Protein AF-0000000080195520 (afdb_homodimer)

Radius of gyration: 30.23 Å; Cα contacts (8 Å, |Δi|>4): 303; chains: 2; bounding box: 102×66×70 Å

InterPro domains:
  IPR007277 Svp26/Tex261 [PF04148] (34-205)
  IPR007277 Svp26/Tex261 [PTHR13144] (27-204)

Sequence (428 aa):
MGYNYDYYSERSYSVPYMRYGPFEITTFLMGCFICVAIMFSFACTIGYLADLAEEFPTRTKKILHTVTLLVLIIHTFILLLDRLSWWRSLVSIITNVLYLRILANYPRFAFTQPLSIAAIVGLFLEMISWYTFFLFSSSGNMSMGVTRLISFVVFILLVPIGLLVSLEVEPVTLPGSSISNRASSSSYHADISSSERKMTVLKAIKSWFTVSTDMGYNYDYYSERSYSVPYMRYGPFEITTFLMGCFICVAIMFSFACTIGYLADLAEEFPTRTKKILHTVTLLVLIIHTFILLLDRLSWWRSLVSIITNVLYLRILANYPRFAFTQPLSIAAIVGLFLEMISWYTFFLFSSSGNMSMGVTRLISFVVFILLVPIGLLVSLEVEPVTLPGSSISNRASSSSYHADISSSERKMTVLKAIKSWFTVSTD

Secondary structure (DSSP, 8-state):
------------------TT-HHHHHHHHHHHHHHHHHHHHHHHHHHHHHHHHHH-HHHHHHHHHHHHHHHHHHHHHIIIII-S-HHHHHHHHHHHHHHHHHHHTTTEE-TTSHHHHHHHHHHHHHHHHHHHHHHH---SS----HHHHHHHHHHHHHHHHHHHHHPEEPP---GGGGSSTTS---S-------------HHHHHHHHHHHTT-/------------------TT-HHHHHHHHHHHHHHHHHHHHHHHHHHHHHHHHHH-HHHHHHHHHHHHHHHHHHHHHIIIII-S-HHHHHHHHHHHHHHHHHHHTTTEE-TTSHHHHHHHHHHHHHHHHHHHHHHH---SS----HHHHHHHHHHHHHHHHHHHHHPEEPP---GGGGSSTTS---S-------------HHHHHHHHHHHTT-

Organism: NCBI:txid67003

Solvent-accessible surface area (backbone atoms only — not comparable to full-atom values): 24474 Å² total; per-residue (Å²): 136,80,80,73,72,73,73,73,68,74,69,71,78,64,68,77,68,57,92,77,31,58,58,51,51,47,23,53,51,31,46,53,46,49,55,51,51,51,54,49,22,51,49,37,35,50,46,50,51,27,53,48,24,68,76,36,48,72,60,42,50,52,51,51,51,50,51,38,50,50,53,37,51,49,38,50,42,25,40,73,70,54,53,80,46,65,64,60,31,48,44,45,38,54,29,39,51,43,50,53,57,49,55,72,47,58,49,58,39,50,76,80,41,66,66,44,44,51,34,53,52,31,49,51,50,38,52,52,50,53,49,50,47,61,70,61,51,63,61,79,83,65,64,71,47,71,63,46,55,53,14,43,50,51,57,68,42,52,52,61,50,52,48,65,49,49,45,42,74,57,75,78,76,65,80,74,75,72,62,74,85,65,67,87,74,76,79,79,71,67,77,72,72,70,68,78,65,74,75,39,69,68,53,50,56,51,47,54,62,54,56,68,71,106,135,79,80,72,74,74,72,74,68,74,72,69,77,62,67,76,67,58,92,75,30,59,59,52,49,48,25,54,52,32,46,54,46,50,53,52,51,50,52,49,21,50,50,38,33,50,50,50,51,28,52,50,25,68,76,36,47,70,59,41,49,51,51,51,51,51,50,38,50,49,51,36,50,48,40,50,42,25,40,73,71,54,53,79,45,65,66,60,29,48,44,45,40,54,28,39,50,42,50,53,56,51,56,72,46,59,50,58,39,51,77,80,40,66,67,42,44,50,35,54,51,30,50,52,50,38,52,52,49,54,51,50,45,63,69,62,52,64,62,80,82,66,64,69,46,72,62,46,54,52,14,43,50,50,59,68,42,51,52,60,51,53,47,64,49,47,46,41,74,58,76,79,75,65,81,74,76,71,61,74,85,64,66,88,72,74,79,80,73,67,78,73,73,69,68,78,66,75,78,41,71,65,55,51,59,51,48,56,64,54,58,70,70,106

Foldseek 3Di:
DPPPPPPPPPPPVPVVPPPCDPVNVVVVVVVVVVVVVVVVVVLVVLLVLQVVCVVPVVVLLVVLLVLLVVLLVVLVCCCVPVVLDNVLSVLLNVLSVLLNVQSVPPQEDECPDPSNVSNVVSLVSSLVVVLCSLVPVVPDPPVVDPVNNVVVSCSSCVNVSSSVSNHDYDPPPDPPPPPDPPPDDDDPVVVCCVVVPPCRPVVVVVVVVVVVVD/DPPPPPPPPPPPPPVPPPPCDPVNVVVVVVVVVVVVVVVVVVLVVLVVLQVVCVVPVPVLLVVLLVLLVVLLVVLVCCCVPVVLDNVLSVLLNVLSVLLNVQSVPPQEDECPDPSNVSNVVSLVSSLVVVLCSLVPVVPPPCVVDPVNNVVVSCSSCVNVSSNVSNHDYDPPPDVPPPPDPPPDPDDDPVVCVVPPPPCRPVVVVVVVVVVVVD

Structure (mmCIF, N/CA/C/O backbone):
data_AF-0000000080195520-model_v1
#
loop_
_entity.id
_entity.type
_entity.pdbx_description
1 polymer 'Uncharacterized protein'
#
loop_
_atom_site.group_PDB
_atom_site.id
_atom_site.type_symbol
_atom_site.label_atom_id
_atom_site.label_alt_id
_atom_site.label_comp_id
_atom_site.label_asym_id
_atom_site.label_entity_id
_atom_site.label_seq_id
_atom_site.pdbx_PDB_ins_code
_atom_site.Cartn_x
_atom_site.Cartn_y
_atom_site.Cartn_z
_atom_site.occupancy
_atom_site.B_iso_or_equiv
_atom_site.auth_seq_id
_atom_site.auth_comp_id
_atom_site.auth_asym_id
_atom_site.auth_atom_id
_atom_site.pdbx_PDB_model_num
ATOM 1 N N . MET A 1 1 ? -59.906 -33.562 -16.453 1 31.56 1 MET A N 1
ATOM 2 C CA . MET A 1 1 ? -58.625 -34.25 -16.625 1 31.56 1 MET A CA 1
ATOM 3 C C . MET A 1 1 ? -57.469 -33.281 -16.359 1 31.56 1 MET A C 1
ATOM 5 O O . MET A 1 1 ? -57.219 -32.375 -17.141 1 31.56 1 MET A O 1
ATOM 9 N N . GLY A 1 2 ? -57.312 -32.844 -15.102 1 34.38 2 GLY A N 1
ATOM 10 C CA . GLY A 1 2 ? -56.438 -31.859 -14.461 1 34.38 2 GLY A CA 1
ATOM 11 C C . GLY A 1 2 ? -54.969 -32.188 -14.617 1 34.38 2 GLY A C 1
ATOM 12 O O . GLY A 1 2 ? -54.5 -33.25 -14.211 1 34.38 2 GLY A O 1
ATOM 13 N N . TYR A 1 3 ? -54.375 -31.734 -15.805 1 36.62 3 TYR A N 1
ATOM 14 C CA . TYR A 1 3 ? -52.938 -31.875 -16.078 1 36.62 3 TYR A CA 1
ATOM 15 C C . TYR A 1 3 ? -52.125 -31.484 -14.859 1 36.62 3 TYR A C 1
ATOM 17 O O . TYR A 1 3 ? -52.25 -30.359 -14.352 1 36.62 3 TYR A O 1
ATOM 25 N N . ASN A 1 4 ? -51.875 -32.438 -13.906 1 34 4 ASN A N 1
ATOM 26 C CA . ASN A 1 4 ? -50.844 -32.375 -12.852 1 34 4 ASN A CA 1
ATOM 27 C C . ASN A 1 4 ? -49.5 -31.922 -13.398 1 34 4 ASN A C 1
ATOM 29 O O . ASN A 1 4 ? -48.844 -32.656 -14.125 1 34 4 ASN A O 1
ATOM 33 N N . TYR A 1 5 ? -49.438 -30.672 -13.891 1 34.19 5 TYR A N 1
ATOM 34 C CA . TYR A 1 5 ? -48.094 -30.125 -14.133 1 34.19 5 TYR A CA 1
ATOM 35 C C . TYR A 1 5 ? -47.156 -30.484 -12.992 1 34.19 5 TYR A C 1
ATOM 37 O O . TYR A 1 5 ? -47.375 -30.094 -11.844 1 34.19 5 TYR A O 1
ATOM 45 N N . ASP A 1 6 ? -46.656 -31.766 -12.945 1 34.06 6 ASP A N 1
ATOM 46 C CA . ASP A 1 6 ? -45.5 -32.125 -12.141 1 34.06 6 ASP A CA 1
ATOM 47 C C . ASP A 1 6 ? -44.438 -31.016 -12.148 1 34.06 6 ASP A C 1
ATOM 49 O O . ASP A 1 6 ? -43.938 -30.641 -13.211 1 34.06 6 ASP A O 1
ATOM 53 N N . TYR A 1 7 ? -44.719 -29.953 -11.344 1 32.81 7 TYR A N 1
ATOM 54 C CA . TYR A 1 7 ? -43.688 -29 -10.953 1 32.81 7 TYR A CA 1
ATOM 55 C C . TYR A 1 7 ? -42.312 -29.688 -10.797 1 32.81 7 TYR A C 1
ATOM 57 O O . TYR A 1 7 ? -42.125 -30.484 -9.883 1 32.81 7 TYR A O 1
ATOM 65 N N . TYR A 1 8 ? -41.75 -30.266 -11.914 1 33.56 8 TYR A N 1
ATOM 66 C CA . TYR A 1 8 ? -40.312 -30.531 -11.875 1 33.56 8 TYR A CA 1
ATOM 67 C C . TYR A 1 8 ? -39.594 -29.562 -10.945 1 33.56 8 TYR A C 1
ATOM 69 O O . TYR A 1 8 ? -39.625 -28.344 -11.18 1 33.56 8 TYR A O 1
ATOM 77 N N . SER A 1 9 ? -39.812 -29.766 -9.602 1 31.86 9 SER A N 1
ATOM 78 C CA . SER A 1 9 ? -38.938 -29.188 -8.609 1 31.86 9 SER A CA 1
ATOM 79 C C . SER A 1 9 ? -37.5 -29.141 -9.117 1 31.86 9 SER A C 1
ATOM 81 O O . SER A 1 9 ? -36.906 -30.188 -9.438 1 31.86 9 SER A O 1
ATOM 83 N N . GLU A 1 10 ? -37.188 -28.359 -10.125 1 30.66 10 GLU A N 1
ATOM 84 C CA . GLU A 1 10 ? -35.781 -27.984 -10.297 1 30.66 10 GLU A CA 1
ATOM 85 C C . GLU A 1 10 ? -35 -28.125 -8.977 1 30.66 10 GLU A C 1
ATOM 87 O O . GLU A 1 10 ? -35.219 -27.344 -8.055 1 30.66 10 GLU A O 1
ATOM 92 N N . ARG A 1 11 ? -34.938 -29.328 -8.367 1 32 11 ARG A N 1
ATOM 93 C CA . ARG A 1 11 ? -33.938 -29.625 -7.363 1 32 11 ARG A CA 1
ATOM 94 C C . ARG A 1 11 ? -32.688 -28.781 -7.59 1 32 11 ARG A C 1
ATOM 96 O O . ARG A 1 11 ? -32 -28.922 -8.609 1 32 11 ARG A O 1
ATOM 103 N N . SER A 1 12 ? -32.781 -27.578 -7.223 1 34.5 12 SER A N 1
ATOM 104 C CA . SER A 1 12 ? -31.594 -26.734 -6.98 1 34.5 12 SER A CA 1
ATOM 105 C C . SER A 1 12 ? -30.375 -27.578 -6.66 1 34.5 12 SER A C 1
ATOM 107 O O . SER A 1 12 ? -30.359 -28.344 -5.684 1 34.5 12 SER A O 1
ATOM 109 N N . TYR A 1 13 ? -29.891 -28.516 -7.465 1 33 13 TYR A N 1
ATOM 110 C CA . TYR A 1 13 ? -28.578 -29.109 -7.285 1 33 13 TYR A CA 1
ATOM 111 C C . TYR A 1 13 ? -27.703 -28.234 -6.402 1 33 13 TYR A C 1
ATOM 113 O O . TYR A 1 13 ? -27.125 -27.25 -6.875 1 33 13 TYR A O 1
ATOM 121 N N . SER A 1 14 ? -28.203 -27.781 -5.25 1 37.09 14 SER A N 1
ATOM 122 C CA . SER A 1 14 ? -27.359 -27.219 -4.199 1 37.09 14 SER A CA 1
ATOM 123 C C . SER A 1 14 ? -26.078 -28.047 -4.012 1 37.09 14 SER A C 1
ATOM 125 O O . SER A 1 14 ? -26.141 -29.219 -3.654 1 37.09 14 SER A O 1
ATOM 127 N N . VAL A 1 15 ? -25.172 -28.156 -4.926 1 38.91 15 VAL A N 1
ATOM 128 C CA . VAL A 1 15 ? -23.906 -28.766 -4.543 1 38.91 15 VAL A CA 1
ATOM 129 C C . VAL A 1 15 ? -23.719 -28.672 -3.029 1 38.91 15 VAL A C 1
ATOM 131 O O . VAL A 1 15 ? -23.938 -27.609 -2.434 1 38.91 15 VAL A O 1
ATOM 134 N N . PRO A 1 16 ? -24.047 -29.688 -2.336 1 41.28 16 PRO A N 1
ATOM 135 C CA . PRO A 1 16 ? -23.781 -29.641 -0.898 1 41.28 16 PRO A CA 1
ATOM 136 C C . PRO A 1 16 ? -22.5 -28.859 -0.569 1 41.28 16 PRO A C 1
ATOM 138 O O . PRO A 1 16 ? -21.406 -29.266 -0.994 1 41.28 16 PRO A O 1
ATOM 141 N N . TYR A 1 17 ? -22.391 -27.578 -0.832 1 43.25 17 TYR A N 1
ATOM 142 C CA . TYR A 1 17 ? -21.25 -26.812 -0.345 1 43.25 17 TYR A CA 1
ATOM 143 C C . TYR A 1 17 ? -20.797 -27.312 1.021 1 43.25 17 TYR A C 1
ATOM 145 O O . TYR A 1 17 ? -21.594 -27.391 1.957 1 43.25 17 TYR A O 1
ATOM 153 N N . MET A 1 18 ? -20.109 -28.359 1.144 1 48.16 18 MET A N 1
ATOM 154 C CA . MET A 1 18 ? -19.484 -28.641 2.434 1 48.16 18 MET A CA 1
ATOM 155 C C . MET A 1 18 ? -19.188 -27.344 3.191 1 48.16 18 MET A C 1
ATOM 157 O O . MET A 1 18 ? -18.75 -26.359 2.602 1 48.16 18 MET A O 1
ATOM 161 N N . ARG A 1 19 ? -19.891 -26.984 4.309 1 56.31 19 ARG A N 1
ATOM 162 C CA . ARG A 1 19 ? -19.812 -25.797 5.145 1 56.31 19 ARG A CA 1
ATOM 163 C C . ARG A 1 19 ? -18.406 -25.234 5.176 1 56.31 19 ARG A C 1
ATOM 165 O O . ARG A 1 19 ? -18.203 -24.016 5.102 1 56.31 19 ARG A O 1
ATOM 172 N N . TYR A 1 20 ? -17.359 -26.188 5.281 1 67.56 20 TYR A N 1
ATOM 173 C CA . TYR A 1 20 ? -15.977 -25.734 5.391 1 67.56 20 TYR A CA 1
ATOM 174 C C . TYR A 1 20 ? -15.086 -26.438 4.371 1 67.56 20 TYR A C 1
ATOM 176 O O . TYR A 1 20 ? -14.188 -27.203 4.742 1 67.56 20 TYR A O 1
ATOM 184 N N . GLY A 1 21 ? -15.406 -26.484 3.115 1 85.19 21 GLY A N 1
ATOM 185 C CA . GLY A 1 21 ? -14.602 -27.094 2.074 1 85.19 21 GLY A CA 1
ATOM 186 C C . GLY A 1 21 ? -13.312 -26.344 1.797 1 85.19 21 GLY A C 1
ATOM 187 O O . GLY A 1 21 ? -13.039 -25.312 2.43 1 85.19 21 GLY A O 1
ATOM 188 N N . PRO A 1 22 ? -12.438 -26.984 0.936 1 89.88 22 PRO A N 1
ATOM 189 C CA . PRO A 1 22 ? -11.164 -26.344 0.584 1 89.88 22 PRO A CA 1
ATOM 190 C C . PRO A 1 22 ? -11.352 -24.922 0.051 1 89.88 22 PRO A C 1
ATOM 192 O O . PRO A 1 22 ? -10.539 -24.047 0.337 1 89.88 22 PRO A O 1
ATOM 195 N N . PHE A 1 23 ? -12.383 -24.719 -0.65 1 89.56 23 PHE A N 1
ATOM 196 C CA . PHE A 1 23 ? -12.641 -23.391 -1.211 1 89.56 23 PHE A CA 1
ATOM 197 C C . PHE A 1 23 ? -12.891 -22.375 -0.106 1 89.56 23 PHE A C 1
ATOM 199 O O . PHE A 1 23 ? -12.328 -21.281 -0.123 1 89.56 23 PHE A O 1
ATOM 206 N N . GLU A 1 24 ? -13.672 -22.734 0.817 1 88.5 24 GLU A N 1
ATOM 207 C CA . GLU A 1 24 ? -14 -21.844 1.921 1 88.5 24 GLU A CA 1
ATOM 208 C C . GLU A 1 24 ? -12.766 -21.562 2.785 1 88.5 24 GLU A C 1
ATOM 210 O O . GLU A 1 24 ? -12.531 -20.422 3.195 1 88.5 24 GLU A O 1
ATOM 215 N N . ILE A 1 25 ? -12.031 -22.594 3.025 1 92.31 25 ILE A N 1
ATOM 216 C CA . ILE A 1 25 ? -10.812 -22.438 3.82 1 92.31 25 ILE A CA 1
ATOM 217 C C . ILE A 1 25 ? -9.828 -21.531 3.086 1 92.31 25 ILE A C 1
ATOM 219 O O . ILE A 1 25 ? -9.234 -20.641 3.689 1 92.31 25 ILE A O 1
ATOM 223 N N . THR A 1 26 ? -9.734 -21.781 1.826 1 94 26 THR A N 1
ATOM 224 C CA . THR A 1 26 ? -8.797 -21.016 1.022 1 94 26 THR A CA 1
ATOM 225 C C . THR A 1 26 ? -9.203 -19.547 0.973 1 94 26 THR A C 1
ATOM 227 O O . THR A 1 26 ? -8.359 -18.656 1.15 1 94 26 THR A O 1
ATOM 230 N N . THR A 1 27 ? -10.469 -19.25 0.783 1 92.12 27 THR A N 1
ATOM 231 C CA . THR A 1 27 ? -10.914 -17.859 0.674 1 92.12 27 THR A CA 1
ATOM 232 C C . THR A 1 27 ? -10.789 -17.141 2.018 1 92.12 27 THR A C 1
ATOM 234 O O . THR A 1 27 ? -10.477 -15.953 2.068 1 92.12 27 THR A O 1
ATOM 237 N N . PHE A 1 28 ? -11.039 -17.906 3.078 1 91.81 28 PHE A N 1
ATOM 238 C CA . PHE A 1 28 ? -10.836 -17.328 4.402 1 91.81 28 PHE A CA 1
ATOM 239 C C . PHE A 1 28 ? -9.367 -16.984 4.625 1 91.81 28 PHE A C 1
ATOM 241 O O . PHE A 1 28 ? -9.039 -15.875 5.043 1 91.81 28 PHE A O 1
ATOM 248 N N . LEU A 1 29 ? -8.469 -17.906 4.293 1 95.06 29 LEU A N 1
ATOM 249 C CA . LEU A 1 29 ? -7.039 -17.703 4.469 1 95.06 29 LEU A CA 1
ATOM 250 C C . LEU A 1 29 ? -6.531 -16.562 3.592 1 95.06 29 LEU A C 1
ATOM 252 O O . LEU A 1 29 ? -5.68 -15.781 4.012 1 95.06 29 LEU A O 1
ATOM 256 N N . MET A 1 30 ? -7.066 -16.469 2.441 1 95.88 30 MET A N 1
ATOM 257 C CA . MET A 1 30 ? -6.625 -15.422 1.533 1 95.88 30 MET A CA 1
ATOM 258 C C . MET A 1 30 ? -7.145 -14.055 1.98 1 95.88 30 MET A C 1
ATOM 260 O O . MET A 1 30 ? -6.504 -13.031 1.738 1 95.88 30 MET A O 1
ATOM 264 N N . GLY A 1 31 ? -8.32 -14.078 2.613 1 93.19 31 GLY A N 1
ATOM 265 C CA . GLY A 1 31 ? -8.773 -12.852 3.244 1 93.19 31 GLY A CA 1
ATOM 266 C C . GLY A 1 31 ? -7.801 -12.328 4.285 1 93.19 31 GLY A C 1
ATOM 267 O O . GLY A 1 31 ? -7.496 -11.133 4.316 1 93.19 31 GLY A O 1
ATOM 268 N N . CYS A 1 32 ? -7.297 -13.188 5.07 1 94.81 32 CYS A N 1
ATOM 269 C CA . CYS A 1 32 ? -6.297 -12.836 6.07 1 94.81 32 CYS A CA 1
ATOM 270 C C . CYS A 1 32 ? -5.004 -12.367 5.41 1 94.81 32 CYS A C 1
ATOM 272 O O . CYS A 1 32 ? -4.395 -11.391 5.852 1 94.81 32 CYS A O 1
ATOM 274 N N . PHE A 1 33 ? -4.656 -13.07 4.426 1 95.88 33 PHE A N 1
ATOM 275 C CA . PHE A 1 33 ? -3.451 -12.719 3.689 1 95.88 33 PHE A CA 1
ATOM 276 C C . PHE A 1 33 ? -3.562 -11.305 3.117 1 95.88 33 PHE A C 1
ATOM 278 O O . PHE A 1 33 ? -2.596 -10.547 3.143 1 95.88 33 PHE A O 1
ATOM 285 N N . ILE A 1 34 ? -4.703 -10.992 2.609 1 95.25 34 ILE A N 1
ATOM 286 C CA . ILE A 1 34 ? -4.922 -9.672 2.033 1 95.25 34 ILE A CA 1
ATOM 287 C C . ILE A 1 34 ? -4.699 -8.602 3.1 1 95.25 34 ILE A C 1
ATOM 289 O O . ILE A 1 34 ? -4.055 -7.586 2.842 1 95.25 34 ILE A O 1
ATOM 293 N N . CYS A 1 35 ? -5.152 -8.836 4.258 1 94.62 35 CYS A N 1
ATOM 294 C CA . CYS A 1 35 ? -4.977 -7.887 5.352 1 94.62 35 CYS A CA 1
ATOM 295 C C . CYS A 1 35 ? -3.502 -7.695 5.676 1 94.62 35 CYS A C 1
ATOM 297 O O . CYS A 1 35 ? -3.037 -6.562 5.82 1 94.62 35 CYS A O 1
ATOM 299 N N . VAL A 1 36 ? -2.824 -8.742 5.688 1 94.88 36 VAL A N 1
ATOM 300 C CA . VAL A 1 36 ? -1.397 -8.688 5.984 1 94.88 36 VAL A CA 1
ATOM 301 C C . VAL A 1 36 ? -0.659 -7.984 4.848 1 94.88 36 VAL A C 1
ATOM 303 O O . VAL A 1 36 ? 0.245 -7.184 5.086 1 94.88 36 VAL A O 1
ATOM 306 N N . ALA A 1 37 ? -0.995 -8.281 3.65 1 94.62 37 ALA A N 1
ATOM 307 C CA . ALA A 1 37 ? -0.35 -7.688 2.482 1 94.62 37 ALA A CA 1
ATOM 308 C C . ALA A 1 37 ? -0.583 -6.18 2.439 1 94.62 37 ALA A C 1
ATOM 310 O O . ALA A 1 37 ? 0.311 -5.418 2.061 1 94.62 37 ALA A O 1
ATOM 311 N N . ILE A 1 38 ? -1.724 -5.801 2.822 1 93.81 38 ILE A N 1
ATOM 312 C CA . ILE A 1 38 ? -2.031 -4.375 2.865 1 93.81 38 ILE A CA 1
ATOM 313 C C . ILE A 1 38 ? -1.162 -3.693 3.92 1 93.81 38 ILE A C 1
ATOM 315 O O . ILE A 1 38 ? -0.559 -2.65 3.654 1 93.81 38 ILE A O 1
ATOM 319 N N . MET A 1 39 ? -1.106 -4.266 5.086 1 94.12 39 MET A N 1
ATOM 320 C CA . MET A 1 39 ? -0.267 -3.723 6.152 1 94.12 39 MET A CA 1
ATOM 32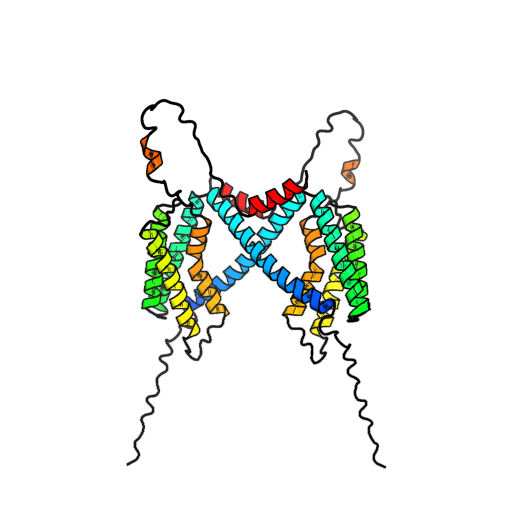1 C C . MET A 1 39 ? 1.193 -3.66 5.715 1 94.12 39 MET A C 1
ATOM 323 O O . MET A 1 39 ? 1.886 -2.678 5.988 1 94.12 39 MET A O 1
ATOM 327 N N . PHE A 1 40 ? 1.607 -4.719 5.07 1 93.75 40 PHE A N 1
ATOM 328 C CA . PHE A 1 40 ? 2.973 -4.77 4.559 1 93.75 40 PHE A CA 1
ATOM 329 C C . PHE A 1 40 ? 3.203 -3.67 3.527 1 93.75 40 PHE A C 1
ATOM 331 O O . PHE A 1 40 ? 4.266 -3.043 3.508 1 93.75 40 PHE A O 1
ATOM 338 N N . SER A 1 41 ? 2.268 -3.484 2.688 1 94.12 41 SER A N 1
ATOM 339 C CA . SER A 1 41 ? 2.373 -2.449 1.664 1 94.12 41 SER A CA 1
ATOM 340 C C . SER A 1 41 ? 2.521 -1.067 2.289 1 94.12 41 SER A C 1
ATOM 342 O O . SER A 1 41 ? 3.346 -0.265 1.846 1 94.12 41 SER A O 1
ATOM 344 N N . PHE A 1 42 ? 1.774 -0.852 3.275 1 92.12 42 PHE A N 1
ATOM 345 C CA . PHE A 1 42 ? 1.893 0.419 3.98 1 92.12 42 PHE A CA 1
ATOM 346 C C . PHE A 1 42 ? 3.262 0.549 4.637 1 92.12 42 PHE A C 1
ATOM 348 O O . PHE A 1 42 ? 3.871 1.621 4.605 1 92.12 42 PHE A O 1
ATOM 355 N N . ALA A 1 43 ? 3.715 -0.505 5.23 1 91.75 43 ALA A N 1
ATOM 356 C CA . ALA A 1 43 ? 5.031 -0.506 5.863 1 91.75 43 ALA A CA 1
ATOM 357 C C . ALA A 1 43 ? 6.129 -0.195 4.852 1 91.75 43 ALA A C 1
ATOM 359 O O . ALA A 1 43 ? 7.039 0.587 5.133 1 91.75 43 ALA A O 1
ATOM 360 N N . CYS A 1 44 ? 6.039 -0.758 3.664 1 91 44 CYS A N 1
ATOM 361 C CA . CYS A 1 44 ? 7.02 -0.509 2.613 1 91 44 CYS A CA 1
ATOM 362 C C . CYS A 1 44 ? 7.004 0.953 2.186 1 91 44 CYS A C 1
ATOM 364 O O . CYS A 1 44 ? 8.055 1.549 1.95 1 91 44 CYS A O 1
ATOM 366 N N . THR A 1 45 ? 5.859 1.458 2.131 1 93.88 45 THR A N 1
ATOM 367 C CA . THR A 1 45 ? 5.719 2.852 1.725 1 93.88 45 THR A CA 1
ATOM 368 C C . THR A 1 45 ? 6.293 3.785 2.785 1 93.88 45 THR A C 1
ATOM 370 O O . THR A 1 45 ? 7.035 4.715 2.463 1 93.88 45 THR A O 1
ATOM 373 N N . ILE A 1 46 ? 5.957 3.525 4.02 1 91.44 46 ILE A N 1
ATOM 374 C CA . ILE A 1 46 ? 6.457 4.34 5.121 1 91.44 46 ILE A CA 1
ATOM 375 C C . ILE A 1 46 ? 7.98 4.246 5.18 1 91.44 46 ILE A C 1
ATOM 377 O O . ILE A 1 46 ? 8.664 5.258 5.367 1 91.44 46 ILE A O 1
ATOM 381 N N . GLY A 1 47 ? 8.477 3.072 5.047 1 89.69 47 GLY A N 1
ATOM 382 C CA . GLY A 1 47 ? 9.922 2.893 5.035 1 89.69 47 GLY A CA 1
ATOM 383 C C . GLY A 1 47 ? 10.609 3.635 3.906 1 89.69 47 GLY A C 1
ATOM 384 O O . GLY A 1 47 ? 11.656 4.25 4.109 1 89.69 47 GLY A O 1
ATOM 385 N N . TYR A 1 48 ? 10.031 3.574 2.842 1 90.31 48 TYR A N 1
ATOM 386 C CA . TYR A 1 48 ? 10.586 4.266 1.68 1 90.31 48 TYR A CA 1
ATOM 387 C C . TYR A 1 48 ? 10.594 5.773 1.896 1 90.31 48 TYR A C 1
ATOM 389 O O . TYR A 1 48 ? 11.594 6.438 1.623 1 90.31 48 TYR A O 1
ATOM 397 N N . LEU A 1 49 ? 9.586 6.258 2.334 1 92.06 49 LEU A N 1
ATOM 398 C CA . LEU A 1 49 ? 9.477 7.691 2.576 1 92.06 49 LEU A CA 1
ATOM 399 C C . LEU A 1 49 ? 10.445 8.133 3.67 1 92.06 49 LEU A C 1
ATOM 401 O O . LEU A 1 49 ? 11.016 9.227 3.598 1 92.06 49 LEU A O 1
ATOM 405 N N . ALA A 1 50 ? 10.602 7.34 4.668 1 90.06 50 ALA A N 1
ATOM 406 C CA . ALA A 1 50 ? 11.547 7.637 5.738 1 90.06 50 ALA A CA 1
ATOM 407 C C . ALA A 1 50 ? 12.977 7.707 5.203 1 90.06 50 ALA A C 1
ATOM 409 O O . ALA A 1 50 ? 13.734 8.609 5.566 1 90.06 50 ALA A O 1
ATOM 410 N N . ASP A 1 51 ? 13.266 6.82 4.379 1 88.19 51 ASP A N 1
ATOM 411 C CA . ASP A 1 51 ? 14.586 6.816 3.75 1 88.19 51 ASP A CA 1
ATOM 412 C C . ASP A 1 51 ? 14.789 8.07 2.9 1 88.19 51 ASP A C 1
ATOM 414 O O . ASP A 1 51 ? 15.867 8.672 2.922 1 88.19 51 ASP A O 1
ATOM 418 N N . LEU A 1 52 ? 13.82 8.367 2.207 1 88.5 52 LEU A N 1
ATOM 419 C CA . LEU A 1 52 ? 13.891 9.562 1.375 1 88.5 52 LEU A CA 1
ATOM 420 C C . LEU A 1 52 ? 14.086 10.805 2.23 1 88.5 52 LEU A C 1
ATOM 422 O O . LEU A 1 52 ? 14.883 11.68 1.892 1 88.5 52 LEU A O 1
ATOM 426 N N . ALA A 1 53 ? 13.391 10.906 3.322 1 90.94 53 ALA A N 1
ATOM 427 C CA . ALA A 1 53 ? 13.492 12.047 4.23 1 90.94 53 ALA A CA 1
ATOM 428 C C . ALA A 1 53 ? 14.875 12.117 4.875 1 90.94 53 ALA A C 1
ATOM 430 O O . ALA A 1 53 ? 15.398 13.203 5.113 1 90.94 53 ALA A O 1
ATOM 431 N N . GLU A 1 54 ? 15.461 11.047 5.152 1 89.5 54 GLU A N 1
ATOM 432 C CA . GLU A 1 54 ? 16.797 10.977 5.742 1 89.5 54 GLU A CA 1
ATOM 433 C C . GLU A 1 54 ? 17.859 11.367 4.727 1 89.5 54 GLU A C 1
ATOM 435 O O . GLU A 1 54 ? 18.844 12.031 5.074 1 89.5 54 GLU A O 1
ATOM 440 N N . GLU A 1 55 ? 17.672 10.977 3.607 1 87.94 55 GLU A N 1
ATOM 441 C CA . GLU A 1 55 ? 18.641 11.25 2.555 1 87.94 55 GLU A CA 1
ATOM 442 C C . GLU A 1 55 ? 18.578 12.711 2.115 1 87.94 55 GLU A C 1
ATOM 444 O O . GLU A 1 55 ? 19.594 13.305 1.749 1 87.94 55 GLU A O 1
ATOM 449 N N . PHE A 1 56 ? 17.297 13.242 2.139 1 89.5 56 PHE A N 1
ATOM 450 C CA . PHE A 1 56 ? 17.094 14.625 1.704 1 89.5 56 PHE A CA 1
ATOM 451 C C . PHE A 1 56 ? 16.328 15.414 2.75 1 89.5 56 PHE A C 1
ATOM 453 O O . PHE A 1 56 ? 15.211 15.883 2.482 1 89.5 56 PHE A O 1
ATOM 460 N N . PRO A 1 57 ? 16.891 15.75 3.855 1 90.31 57 PRO A N 1
ATOM 461 C CA . PRO A 1 57 ? 16.172 16.406 4.953 1 90.31 57 PRO A CA 1
ATOM 462 C C . PRO A 1 57 ? 15.758 17.844 4.609 1 90.31 57 PRO A C 1
ATOM 464 O O . PRO A 1 57 ? 14.672 18.281 5.008 1 90.31 57 PRO A O 1
ATOM 467 N N . THR A 1 58 ? 16.625 18.578 3.912 1 92.88 58 THR A N 1
ATOM 468 C CA . THR A 1 58 ? 16.312 19.969 3.568 1 92.88 58 THR A CA 1
ATOM 469 C C . THR A 1 58 ? 15.094 20.031 2.66 1 92.88 58 THR A C 1
ATOM 471 O O . THR A 1 58 ? 14.18 20.828 2.902 1 92.88 58 THR A O 1
ATOM 474 N N . ARG A 1 59 ? 15.078 19.188 1.705 1 93.06 59 ARG A N 1
ATOM 475 C CA . ARG A 1 59 ? 13.938 19.141 0.796 1 93.06 59 ARG A CA 1
ATOM 476 C C . ARG A 1 59 ? 12.68 18.672 1.514 1 93.06 59 ARG A C 1
ATOM 478 O O . ARG A 1 59 ? 11.586 19.172 1.258 1 93.06 59 ARG A O 1
ATOM 485 N N . THR A 1 60 ? 12.867 17.703 2.266 1 94.12 60 THR A N 1
ATOM 486 C CA . THR A 1 60 ? 11.742 17.172 3.018 1 94.12 60 THR A CA 1
ATOM 487 C C . THR A 1 60 ? 11.109 18.25 3.885 1 94.12 60 THR A C 1
ATOM 489 O O . THR A 1 60 ? 9.883 18.391 3.922 1 94.12 60 THR A O 1
ATOM 492 N N . LYS A 1 61 ? 11.93 19.016 4.547 1 95.31 61 LYS A N 1
ATOM 493 C CA . LYS A 1 61 ? 11.438 20.109 5.375 1 95.31 61 LYS A CA 1
ATOM 494 C C . LYS A 1 61 ? 10.625 21.094 4.547 1 95.31 61 LYS A C 1
ATOM 496 O O . LYS A 1 61 ? 9.539 21.516 4.957 1 95.31 61 LYS A O 1
ATOM 501 N N . LYS A 1 62 ? 11.141 21.422 3.436 1 96.19 62 LYS A N 1
ATOM 502 C CA . LYS A 1 62 ? 10.469 22.391 2.572 1 96.19 62 LYS A CA 1
ATOM 503 C C . LYS A 1 62 ? 9.117 21.875 2.107 1 96.19 62 LYS A C 1
ATOM 505 O O . LYS A 1 62 ? 8.133 22.609 2.086 1 96.19 62 LYS A O 1
ATOM 510 N N . ILE A 1 63 ? 9.109 20.672 1.731 1 95.88 63 ILE A N 1
ATOM 511 C CA . ILE A 1 63 ? 7.875 20.047 1.276 1 95.88 63 ILE A CA 1
ATOM 512 C C . ILE A 1 63 ? 6.855 20.031 2.412 1 95.88 63 ILE A C 1
ATOM 514 O O . ILE A 1 63 ? 5.703 20.438 2.229 1 95.88 63 ILE A O 1
ATOM 518 N N . LEU A 1 64 ? 7.273 19.609 3.578 1 97.31 64 LEU A N 1
ATOM 519 C CA . LEU A 1 64 ? 6.367 19.531 4.719 1 97.31 64 LEU A CA 1
ATOM 520 C C . LEU A 1 64 ? 5.871 20.922 5.121 1 97.31 64 LEU A C 1
ATOM 522 O O . LEU A 1 64 ? 4.711 21.078 5.5 1 97.31 64 LEU A O 1
ATOM 526 N N . HIS A 1 65 ? 6.754 21.891 5.078 1 97.62 65 HIS A N 1
ATOM 527 C CA . HIS A 1 65 ? 6.371 23.266 5.391 1 97.62 65 HIS A CA 1
ATOM 528 C C . HIS A 1 65 ? 5.285 23.766 4.441 1 97.62 65 HIS A C 1
ATOM 530 O O . HIS A 1 65 ? 4.277 24.312 4.883 1 97.62 65 HIS A O 1
ATOM 536 N N . THR A 1 66 ? 5.5 23.531 3.205 1 97.81 66 THR A N 1
ATOM 537 C CA . THR A 1 66 ? 4.547 23.969 2.191 1 97.81 66 THR A CA 1
ATOM 538 C C . THR A 1 66 ? 3.209 23.25 2.363 1 97.81 66 THR A C 1
ATOM 540 O O . THR A 1 66 ? 2.148 23.875 2.291 1 97.81 66 THR A O 1
ATOM 543 N N . VAL A 1 67 ? 3.318 21.922 2.557 1 97.94 67 VAL A N 1
ATOM 544 C CA . VAL A 1 67 ? 2.1 21.141 2.746 1 97.94 67 VAL A CA 1
ATOM 545 C C . VAL A 1 67 ? 1.348 21.656 3.975 1 97.94 67 VAL A C 1
ATOM 547 O O . VAL A 1 67 ? 0.126 21.828 3.938 1 97.94 67 VAL A O 1
ATOM 550 N N . THR A 1 68 ? 2.041 21.906 5.062 1 98.38 68 THR A N 1
ATOM 551 C CA . THR A 1 68 ? 1.418 22.359 6.297 1 98.38 68 THR A CA 1
ATOM 552 C C . THR A 1 68 ? 0.75 23.719 6.086 1 98.38 68 THR A C 1
ATOM 554 O O . THR A 1 68 ? -0.373 23.938 6.543 1 98.38 68 THR A O 1
ATOM 557 N N . LEU A 1 69 ? 1.414 24.594 5.387 1 98.25 69 LEU A N 1
ATOM 558 C CA . LEU A 1 69 ? 0.853 25.906 5.105 1 98.25 69 LEU A CA 1
ATOM 559 C C . LEU A 1 69 ? -0.415 25.797 4.27 1 98.25 69 LEU A C 1
ATOM 561 O O . LEU A 1 69 ? -1.397 26.5 4.52 1 98.25 69 LEU A O 1
ATOM 565 N N . LEU A 1 70 ? -0.36 24.922 3.311 1 97.75 70 LEU A N 1
ATOM 566 C CA . LEU A 1 70 ? -1.528 24.703 2.461 1 97.75 70 LEU A CA 1
ATOM 567 C C . LEU A 1 70 ? -2.703 24.172 3.275 1 97.75 70 LEU A C 1
ATOM 569 O O . LEU A 1 70 ? -3.836 24.625 3.111 1 97.75 70 LEU A O 1
ATOM 573 N N . VAL A 1 71 ? -2.422 23.188 4.129 1 98.06 71 VAL A N 1
ATOM 574 C CA . VAL A 1 71 ? -3.473 22.625 4.973 1 98.06 71 VAL A CA 1
ATOM 575 C C . VAL A 1 71 ? -4.047 23.719 5.875 1 98.06 71 VAL A C 1
ATOM 577 O O . VAL A 1 71 ? -5.262 23.812 6.051 1 98.06 71 VAL A O 1
ATOM 580 N N . LEU A 1 72 ? -3.189 24.562 6.422 1 98.06 72 LEU A N 1
ATOM 581 C CA . LEU A 1 72 ? -3.605 25.672 7.277 1 98.06 72 LEU A CA 1
ATOM 582 C C . LEU A 1 72 ? -4.512 26.641 6.512 1 98.06 72 LEU A C 1
ATOM 584 O O . LEU A 1 72 ? -5.57 27.016 7.012 1 98.06 72 LEU A O 1
ATOM 588 N N . ILE A 1 73 ? -4.129 26.953 5.32 1 97.69 73 ILE A N 1
ATOM 589 C CA . ILE A 1 73 ? -4.879 27.891 4.484 1 97.69 73 ILE A CA 1
ATOM 590 C C . ILE A 1 73 ? -6.25 27.297 4.16 1 97.69 73 ILE A C 1
ATOM 592 O O . ILE A 1 73 ? -7.262 28 4.215 1 97.69 73 ILE A O 1
ATOM 596 N N . ILE A 1 74 ? -6.262 26.047 3.867 1 97.06 74 ILE A N 1
ATOM 597 C CA . ILE A 1 74 ? -7.508 25.375 3.51 1 97.06 74 ILE A CA 1
ATOM 598 C C . ILE A 1 74 ? -8.453 25.375 4.711 1 97.06 74 ILE A C 1
ATOM 600 O O . ILE A 1 74 ? -9.648 25.641 4.57 1 97.06 74 ILE A O 1
ATOM 604 N N . HIS A 1 75 ? -7.961 25.062 5.895 1 96.44 75 HIS A N 1
ATOM 605 C CA . HIS A 1 75 ? -8.797 25.094 7.09 1 96.44 75 HIS A CA 1
ATOM 606 C C . HIS A 1 75 ? -9.352 26.484 7.336 1 96.44 75 HIS A C 1
ATOM 608 O O . HIS A 1 75 ? -10.484 26.641 7.812 1 96.44 75 HIS A O 1
ATOM 614 N N . THR A 1 76 ? -8.531 27.516 7.047 1 96.62 76 THR A N 1
ATOM 615 C CA . THR A 1 76 ? -8.992 28.891 7.199 1 96.62 76 THR A CA 1
ATOM 616 C C . THR A 1 76 ? -10.133 29.188 6.23 1 96.62 76 THR A C 1
ATOM 618 O O . THR A 1 76 ? -11.117 29.828 6.605 1 96.62 76 THR A O 1
ATOM 621 N N . PHE A 1 77 ? -9.984 28.672 5.004 1 95.56 77 PHE A N 1
ATOM 622 C CA . PHE A 1 77 ? -11.039 28.859 4.016 1 95.56 77 PHE A CA 1
ATOM 623 C C . PHE A 1 77 ? -12.305 28.109 4.426 1 95.56 77 PHE A C 1
ATOM 625 O O . PHE A 1 77 ? -13.414 28.609 4.211 1 95.56 77 PHE A O 1
ATOM 632 N N . ILE A 1 78 ? -12.172 26.953 4.988 1 93.25 78 ILE A N 1
ATOM 633 C CA . ILE A 1 78 ? -13.32 26.172 5.453 1 93.25 78 ILE A CA 1
ATOM 634 C C . ILE A 1 78 ? -14.039 26.938 6.562 1 93.25 78 ILE A C 1
ATOM 636 O O . ILE A 1 78 ? -15.266 26.953 6.609 1 93.25 78 ILE A O 1
ATOM 640 N N . LEU A 1 79 ? -13.297 27.578 7.426 1 93.56 79 LEU A N 1
ATOM 641 C CA . LEU A 1 79 ? -13.852 28.344 8.523 1 93.56 79 LEU A CA 1
ATOM 642 C C . LEU A 1 79 ? -14.609 29.562 8 1 93.56 79 LEU A C 1
ATOM 644 O O . LEU A 1 79 ? -15.727 29.844 8.438 1 93.56 79 LEU A O 1
ATOM 648 N N . LEU A 1 80 ? -14.055 30.25 6.961 1 93.62 80 LEU A N 1
ATOM 649 C CA . LEU A 1 80 ? -14.586 31.531 6.52 1 93.62 80 LEU A CA 1
ATOM 650 C C . LEU A 1 80 ? -15.688 31.344 5.484 1 93.62 80 LEU A C 1
ATOM 652 O O . LEU A 1 80 ? -16.672 32.094 5.469 1 93.62 80 LEU A O 1
ATOM 656 N N . LEU A 1 81 ? -15.523 30.281 4.664 1 90.38 81 LEU A N 1
ATOM 657 C CA . LEU A 1 81 ? -16.422 30.156 3.523 1 90.38 81 LEU A CA 1
ATOM 658 C C . LEU A 1 81 ? -17.469 29.078 3.773 1 90.38 81 LEU A C 1
ATOM 660 O O . LEU A 1 81 ? -18.656 29.297 3.555 1 90.38 81 LEU A O 1
ATOM 664 N N . ASP A 1 82 ? -17.031 27.891 4.234 1 88 82 ASP A N 1
ATOM 665 C CA . ASP A 1 82 ? -17.969 26.797 4.453 1 88 82 ASP A CA 1
ATOM 666 C C . ASP A 1 82 ? -18.672 26.938 5.793 1 88 82 ASP A C 1
ATOM 668 O O . ASP A 1 82 ? -19.828 26.516 5.938 1 88 82 ASP A O 1
ATOM 672 N N . ARG A 1 83 ? -18.078 27.516 6.73 1 86 83 ARG A N 1
ATOM 673 C CA . ARG A 1 83 ? -18.625 27.719 8.07 1 86 83 ARG A CA 1
ATOM 674 C C . ARG A 1 83 ? -19.25 26.438 8.609 1 86 83 ARG A C 1
ATOM 676 O O . ARG A 1 83 ? -20.375 26.453 9.117 1 86 83 ARG A O 1
ATOM 683 N N . LEU A 1 84 ? -18.547 25.281 8.453 1 84.38 84 LEU A N 1
ATOM 684 C CA . LEU A 1 84 ? -19.031 24 8.938 1 84.38 84 LEU A CA 1
ATOM 685 C C . LEU A 1 84 ? -19.141 24 10.453 1 84.38 84 LEU A C 1
ATOM 687 O O . LEU A 1 84 ? -20.219 23.766 11.008 1 84.38 84 LEU A O 1
ATOM 691 N N . SER A 1 85 ? -18.094 24.203 11.156 1 87.5 85 SER A N 1
ATOM 692 C CA . SER A 1 85 ? -17.984 24.328 12.602 1 87.5 85 SER A CA 1
ATOM 693 C C . SER A 1 85 ? -16.844 25.266 12.984 1 87.5 85 SER A C 1
ATOM 695 O O . SER A 1 85 ? -15.68 24.969 12.68 1 87.5 85 SER A O 1
ATOM 697 N N . TRP A 1 86 ? -17.188 26.312 13.617 1 91.12 86 TRP A N 1
ATOM 698 C CA . TRP A 1 86 ? -16.172 27.328 13.883 1 91.12 86 TRP A CA 1
ATOM 699 C C . TRP A 1 86 ? -15.133 26.812 14.867 1 91.12 86 TRP A C 1
ATOM 701 O O . TRP A 1 86 ? -13.938 27.062 14.703 1 91.12 86 TRP A O 1
ATOM 711 N N . TRP A 1 87 ? -15.516 26.125 15.828 1 93.62 87 TRP A N 1
ATOM 712 C CA . TRP A 1 87 ? -14.555 25.719 16.844 1 93.62 87 TRP A CA 1
ATOM 713 C C . TRP A 1 87 ? -13.68 24.578 16.359 1 93.62 87 TRP A C 1
ATOM 715 O O . TRP A 1 87 ? -12.492 24.516 16.672 1 93.62 87 TRP A O 1
ATOM 725 N N . ARG A 1 88 ? -14.273 23.625 15.617 1 93.88 88 ARG A N 1
ATOM 726 C CA . ARG A 1 88 ? -13.461 22.531 15.07 1 93.88 88 ARG A CA 1
ATOM 727 C C . ARG A 1 88 ? -12.406 23.078 14.109 1 93.88 88 ARG A C 1
ATOM 729 O O . ARG A 1 88 ? -11.281 22.578 14.086 1 93.88 88 ARG A O 1
ATOM 736 N N . SER A 1 89 ? -12.82 24.062 13.352 1 94.56 89 SER A N 1
ATOM 737 C CA . SER A 1 89 ? -11.875 24.688 12.43 1 94.56 89 SER A CA 1
ATOM 738 C C . SER A 1 89 ? -10.766 25.422 13.188 1 94.56 89 SER A C 1
ATOM 740 O O . SER A 1 89 ? -9.609 25.406 12.766 1 94.56 89 SER A O 1
ATOM 742 N N . LEU A 1 90 ? -11.117 26.016 14.258 1 96.31 90 LEU A N 1
ATOM 743 C CA . LEU A 1 90 ? -10.117 26.719 15.062 1 96.31 90 LEU A CA 1
ATOM 744 C C . LEU A 1 90 ? -9.109 25.734 15.641 1 96.31 90 LEU A C 1
ATOM 746 O O . LEU A 1 90 ? -7.906 26 15.656 1 96.31 90 LEU A O 1
ATOM 750 N N . VAL A 1 91 ? -9.609 24.594 16.094 1 97.25 91 VAL A N 1
ATOM 751 C CA . VAL A 1 91 ? -8.719 23.547 16.594 1 97.25 91 VAL A CA 1
ATOM 752 C C . VAL A 1 91 ? -7.746 23.125 15.5 1 97.25 91 VAL A C 1
ATOM 754 O O . VAL A 1 91 ? -6.543 22.984 15.75 1 97.25 91 VAL A O 1
ATOM 757 N N . SER A 1 92 ? -8.266 22.922 14.305 1 97.69 92 SER A N 1
ATOM 758 C CA . SER A 1 92 ? -7.43 22.516 13.18 1 97.69 92 SER A CA 1
ATOM 759 C C . SER A 1 92 ? -6.383 23.578 12.852 1 97.69 92 SER A C 1
ATOM 761 O O . SER A 1 92 ? -5.223 23.25 12.586 1 97.69 92 SER A O 1
ATOM 763 N N . ILE A 1 93 ? -6.781 24.828 12.898 1 97.94 93 ILE A N 1
ATOM 764 C CA . ILE A 1 93 ? -5.871 25.922 12.594 1 97.94 93 ILE A CA 1
ATOM 765 C C . ILE A 1 93 ? -4.766 25.969 13.641 1 97.94 93 ILE A C 1
ATOM 767 O O . ILE A 1 93 ? -3.58 26.047 13.305 1 97.94 93 ILE A O 1
ATOM 771 N N . ILE A 1 94 ? -5.102 25.906 14.898 1 98.12 94 ILE A N 1
ATOM 772 C CA . ILE A 1 94 ? -4.133 25.953 15.984 1 98.12 94 ILE A CA 1
ATOM 773 C C . ILE A 1 94 ? -3.174 24.766 15.867 1 98.12 94 ILE A C 1
ATOM 775 O O . ILE A 1 94 ? -1.963 24.922 16.031 1 98.12 94 ILE A O 1
ATOM 779 N N . THR A 1 95 ? -3.684 23.594 15.57 1 98.06 95 THR A N 1
ATOM 780 C CA . THR A 1 95 ? -2.875 22.391 15.453 1 98.06 95 THR A CA 1
ATOM 781 C C . THR A 1 95 ? -1.852 22.531 14.336 1 98.06 95 THR A C 1
ATOM 783 O O . THR A 1 95 ? -0.69 22.156 14.492 1 98.06 95 THR A O 1
ATOM 786 N N . ASN A 1 96 ? -2.25 23.062 13.211 1 98.38 96 ASN A N 1
ATOM 787 C CA . ASN A 1 96 ? -1.324 23.219 12.094 1 98.38 96 ASN A CA 1
ATOM 788 C C . ASN A 1 96 ? -0.282 24.297 12.375 1 98.38 96 ASN A C 1
ATOM 790 O O . ASN A 1 96 ? 0.847 24.219 11.891 1 98.38 96 ASN A O 1
ATOM 794 N N . VAL A 1 97 ? -0.625 25.297 13.195 1 98 97 VAL A N 1
ATOM 795 C CA . VAL A 1 97 ? 0.371 26.266 13.641 1 98 97 VAL A CA 1
ATOM 796 C C . VAL A 1 97 ? 1.408 25.578 14.523 1 98 97 VAL A C 1
ATOM 798 O O . VAL A 1 97 ? 2.605 25.844 14.414 1 98 97 VAL A O 1
ATOM 801 N N . LEU A 1 98 ? 0.934 24.688 15.383 1 97.56 98 LEU A N 1
ATOM 802 C CA . LEU A 1 98 ? 1.853 23.906 16.203 1 97.56 98 LEU A CA 1
ATOM 803 C C . LEU A 1 98 ? 2.777 23.062 15.328 1 97.56 98 LEU A C 1
ATOM 805 O O . LEU A 1 98 ? 3.969 22.938 15.625 1 97.56 98 LEU A O 1
ATOM 809 N N . TYR A 1 99 ? 2.266 22.5 14.234 1 97.56 99 TYR A N 1
ATOM 810 C CA . TYR A 1 99 ? 3.086 21.719 13.312 1 97.56 99 TYR A CA 1
ATOM 811 C C . TYR A 1 99 ? 4.176 22.594 12.695 1 97.56 99 TYR A C 1
ATOM 813 O O . TYR A 1 99 ? 5.316 22.156 12.539 1 97.56 99 TYR A O 1
ATOM 821 N N . LEU A 1 100 ? 3.84 23.828 12.383 1 97.44 100 LEU A N 1
ATOM 822 C CA . LEU A 1 100 ? 4.82 24.734 11.797 1 97.44 100 LEU A CA 1
ATOM 823 C C . LEU A 1 100 ? 5.938 25.031 12.789 1 97.44 100 LEU A C 1
ATOM 825 O O . LEU A 1 100 ? 7.105 25.156 12.398 1 97.44 100 LEU A O 1
ATOM 829 N N . ARG A 1 101 ? 5.555 25.109 14.023 1 96.19 101 ARG A N 1
ATOM 830 C CA . ARG A 1 101 ? 6.555 25.359 15.055 1 96.19 101 ARG A CA 1
ATOM 831 C C . ARG A 1 101 ? 7.469 24.141 15.234 1 96.19 101 ARG A C 1
ATOM 833 O O . ARG A 1 101 ? 8.672 24.297 15.469 1 96.19 101 ARG A O 1
ATOM 840 N N . ILE A 1 102 ? 6.953 23.016 15.094 1 95.25 102 ILE A N 1
ATOM 841 C CA . ILE A 1 102 ? 7.75 21.797 15.172 1 95.25 102 ILE A CA 1
ATOM 842 C C . ILE A 1 102 ? 8.719 21.734 14 1 95.25 102 ILE A C 1
ATOM 844 O O . ILE A 1 102 ? 9.883 21.344 14.156 1 95.25 102 ILE A O 1
ATOM 848 N N . LEU A 1 103 ? 8.266 22.203 12.875 1 95.44 103 LEU A N 1
ATOM 849 C CA . LEU A 1 103 ? 9.078 22.156 11.664 1 95.44 103 LEU A CA 1
ATOM 850 C C . LEU A 1 103 ? 10.234 23.156 11.75 1 95.44 103 LEU A C 1
ATOM 852 O O . LEU A 1 103 ? 11.219 23.016 11.023 1 95.44 103 LEU A O 1
ATOM 856 N N . ALA A 1 104 ? 10.078 24.078 12.648 1 92.88 104 ALA A N 1
ATOM 857 C CA . ALA A 1 104 ? 11.156 25.047 12.836 1 92.88 104 ALA A CA 1
ATOM 858 C C . ALA A 1 104 ? 12.406 24.359 13.398 1 92.88 104 ALA A C 1
ATOM 860 O O . ALA A 1 104 ? 13.531 24.797 13.133 1 92.88 104 ALA A O 1
ATOM 861 N N . ASN A 1 105 ? 12.266 23.266 14.094 1 88.69 105 ASN A N 1
ATOM 862 C CA . ASN A 1 105 ? 13.375 22.516 14.672 1 88.69 105 ASN A CA 1
ATOM 863 C C . ASN A 1 105 ? 13.633 21.219 13.922 1 88.69 105 ASN A C 1
ATOM 865 O O . ASN A 1 105 ? 14.266 20.297 14.461 1 88.69 105 ASN A O 1
ATOM 869 N N . TYR A 1 106 ? 13.156 21.109 12.812 1 90.12 106 TYR A N 1
ATOM 870 C CA . TYR A 1 106 ? 13.312 19.906 12 1 90.12 106 TYR A CA 1
ATOM 871 C C . TYR A 1 106 ? 14.789 19.609 11.75 1 90.12 106 TYR A C 1
ATOM 873 O O . TYR A 1 106 ? 15.578 20.516 11.492 1 90.12 106 TYR A O 1
ATOM 881 N N . PRO A 1 107 ? 15.164 18.531 11.805 1 88.56 107 PRO A N 1
ATOM 882 C CA . PRO A 1 107 ? 14.43 17.266 11.93 1 88.56 107 PRO A CA 1
ATOM 883 C C . PRO A 1 107 ? 14.375 16.75 13.367 1 88.56 107 PRO A C 1
ATOM 885 O O . PRO A 1 107 ? 13.859 15.664 13.617 1 88.56 107 PRO A O 1
ATOM 888 N N . ARG A 1 108 ? 14.93 17.484 14.211 1 84.94 108 ARG A N 1
ATOM 889 C CA . ARG A 1 108 ? 15.008 17.062 15.602 1 84.94 108 ARG A CA 1
ATOM 890 C C . ARG A 1 108 ? 13.641 17.156 16.281 1 84.94 108 ARG A C 1
ATOM 892 O O . ARG A 1 108 ? 12.914 18.141 16.094 1 84.94 108 ARG A O 1
ATOM 899 N N . PHE A 1 109 ? 13.242 16.141 16.922 1 86.94 109 PHE A N 1
ATOM 900 C CA . PHE A 1 109 ? 11.945 16.047 17.578 1 86.94 109 PHE A CA 1
ATOM 901 C C . PHE A 1 109 ? 12.062 15.344 18.922 1 86.94 109 PHE A C 1
ATOM 903 O O . PHE A 1 109 ? 12.758 14.336 19.047 1 86.94 109 PHE A O 1
ATOM 910 N N . ALA A 1 110 ? 11.539 16 20 1 83.31 110 ALA A N 1
ATOM 911 C CA . ALA A 1 110 ? 11.477 15.367 21.312 1 83.31 110 ALA A CA 1
ATOM 912 C C . ALA A 1 110 ? 10.031 15.258 21.797 1 83.31 110 ALA A C 1
ATOM 914 O O . ALA A 1 110 ? 9.305 16.25 21.844 1 83.31 110 ALA A O 1
ATOM 915 N N . PHE A 1 111 ? 9.656 14.102 22.203 1 81.38 111 PHE A N 1
ATOM 916 C CA . PHE A 1 111 ? 8.289 13.812 22.609 1 81.38 111 PHE A CA 1
ATOM 917 C C . PHE A 1 111 ? 7.965 14.516 23.922 1 81.38 111 PHE A C 1
ATOM 919 O O . PHE A 1 111 ? 6.801 14.773 24.219 1 81.38 111 PHE A O 1
ATOM 926 N N . THR A 1 112 ? 8.984 14.859 24.609 1 82.62 112 THR A N 1
ATOM 927 C CA . THR A 1 112 ? 8.773 15.359 25.969 1 82.62 112 THR A CA 1
ATOM 928 C C . THR A 1 112 ? 8.641 16.875 25.969 1 82.62 112 THR A C 1
ATOM 930 O O . THR A 1 112 ? 8.219 17.469 26.969 1 82.62 112 THR A O 1
ATOM 933 N N . GLN A 1 113 ? 8.961 17.484 24.922 1 89.12 113 GLN A N 1
ATOM 934 C CA . GLN A 1 113 ? 8.828 18.922 24.844 1 89.12 113 GLN A CA 1
ATOM 935 C C . GLN A 1 113 ? 7.363 19.344 24.844 1 89.12 113 GLN A C 1
ATOM 937 O O . GLN A 1 113 ? 6.52 18.672 24.25 1 89.12 113 GLN A O 1
ATOM 942 N N . PRO A 1 114 ? 7.035 20.344 25.578 1 92.62 114 PRO A N 1
ATOM 943 C CA . PRO A 1 114 ? 5.656 20.844 25.641 1 92.62 114 PRO A CA 1
ATOM 944 C C . PRO A 1 114 ? 5.051 21.078 24.266 1 92.62 114 PRO A C 1
ATOM 946 O O . PRO A 1 114 ? 3.859 20.828 24.047 1 92.62 114 PRO A O 1
ATOM 949 N N . LEU A 1 115 ? 5.828 21.531 23.406 1 93 115 LEU A N 1
ATOM 950 C CA . LEU A 1 115 ? 5.355 21.781 22.062 1 93 115 LEU A CA 1
ATOM 951 C C . LEU A 1 115 ? 4.875 20.484 21.406 1 93 115 LEU A C 1
ATOM 953 O O . LEU A 1 115 ? 3.826 20.469 20.75 1 93 115 LEU A O 1
ATOM 957 N N . SER A 1 116 ? 5.695 19.469 21.562 1 92.31 116 SER A N 1
ATOM 958 C CA . SER A 1 116 ? 5.363 18.172 21 1 92.31 116 SER A CA 1
ATOM 959 C C . SER A 1 116 ? 4.086 17.594 21.609 1 92.31 116 SER A C 1
ATOM 961 O O . SER A 1 116 ? 3.217 17.094 20.891 1 92.31 116 SER A O 1
ATOM 963 N N . ILE A 1 117 ? 3.932 17.703 22.828 1 94.31 117 ILE A N 1
ATOM 964 C CA . ILE A 1 117 ? 2.758 17.203 23.547 1 94.31 117 ILE A CA 1
ATOM 965 C C . ILE A 1 117 ? 1.519 17.969 23.094 1 94.31 117 ILE A C 1
ATOM 967 O O . ILE A 1 117 ? 0.468 17.375 22.844 1 94.31 117 ILE A O 1
ATOM 971 N N . ALA A 1 118 ? 1.663 19.25 23.047 1 96.62 118 ALA A N 1
ATOM 972 C CA . ALA A 1 118 ? 0.553 20.094 22.609 1 96.62 118 ALA A CA 1
ATOM 973 C C . ALA A 1 118 ? 0.095 19.703 21.203 1 96.62 118 ALA A C 1
ATOM 975 O O . ALA A 1 118 ? -1.106 19.641 20.922 1 96.62 118 ALA A O 1
ATOM 976 N N . ALA A 1 119 ? 1.059 19.438 20.344 1 96.25 119 ALA A N 1
ATOM 977 C CA . ALA A 1 119 ? 0.734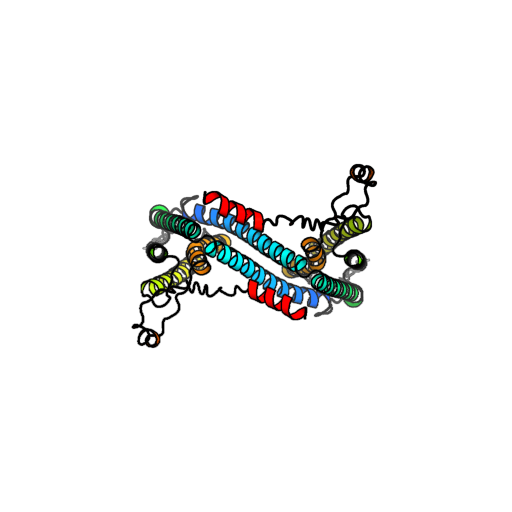 19.047 18.969 1 96.25 119 ALA A CA 1
ATOM 978 C C . ALA A 1 119 ? 0.025 17.703 18.922 1 96.25 119 ALA A C 1
ATOM 980 O O . ALA A 1 119 ? -0.907 17.516 18.141 1 96.25 119 ALA A O 1
ATOM 981 N N . ILE A 1 120 ? 0.456 16.797 19.734 1 95.25 120 ILE A N 1
ATOM 982 C CA . ILE A 1 120 ? -0.149 15.461 19.797 1 95.25 120 ILE A CA 1
ATOM 983 C C . ILE A 1 120 ? -1.581 15.57 20.312 1 95.25 120 ILE A C 1
ATOM 985 O O . ILE A 1 120 ? -2.496 14.961 19.75 1 95.25 120 ILE A O 1
ATOM 989 N N . VAL A 1 121 ? -1.789 16.359 21.344 1 96.44 121 VAL A N 1
ATOM 990 C CA . VAL A 1 121 ? -3.123 16.578 21.891 1 96.44 121 VAL A CA 1
ATOM 991 C C . VAL A 1 121 ? -4.004 17.25 20.828 1 96.44 121 VAL A C 1
ATOM 993 O O . VAL A 1 121 ? -5.168 16.875 20.656 1 96.44 121 VAL A O 1
ATOM 996 N N . GLY A 1 122 ? -3.449 18.234 20.172 1 97.81 122 GLY A N 1
ATOM 997 C CA . GLY A 1 122 ? -4.18 18.891 19.094 1 97.81 122 GLY A CA 1
ATOM 998 C C . GLY A 1 122 ? -4.609 17.938 18 1 97.81 122 GLY A C 1
ATOM 999 O O . GLY A 1 122 ? -5.742 18 17.516 1 97.81 122 GLY A O 1
ATOM 1000 N N . LEU A 1 123 ? -3.75 17.016 17.656 1 96.62 123 LEU A N 1
ATOM 1001 C CA . LEU A 1 123 ? -4.027 16.016 16.625 1 96.62 123 LEU A CA 1
ATOM 1002 C C . LEU A 1 123 ? -5.211 15.148 17.016 1 96.62 123 LEU A C 1
ATOM 1004 O O . LEU A 1 123 ? -6.133 14.945 16.219 1 96.62 123 LEU A O 1
ATOM 1008 N N . PHE A 1 124 ? -5.285 14.695 18.203 1 96.44 124 PHE A N 1
ATOM 1009 C CA . PHE A 1 124 ? -6.352 13.812 18.656 1 96.44 124 PHE A CA 1
ATOM 1010 C C . PHE A 1 124 ? -7.664 14.578 18.797 1 96.44 124 PHE A C 1
ATOM 1012 O O . PHE A 1 124 ? -8.734 14.062 18.469 1 96.44 124 PHE A O 1
ATOM 1019 N N . LEU A 1 125 ? -7.504 15.789 19.266 1 96.38 125 LEU A N 1
ATOM 1020 C CA . LEU A 1 125 ? -8.695 16.625 19.375 1 96.38 125 LEU A CA 1
ATOM 1021 C C . LEU A 1 125 ? -9.305 16.891 18 1 96.38 125 LEU A C 1
ATOM 1023 O O . LEU A 1 125 ? -10.523 16.797 17.844 1 96.38 125 LEU A O 1
ATOM 1027 N N . GLU A 1 126 ? -8.43 17.172 17.094 1 96.5 126 GLU A N 1
ATOM 1028 C CA . GLU A 1 126 ? -8.922 17.453 15.75 1 96.5 126 GLU A CA 1
ATOM 1029 C C . GLU A 1 126 ? -9.531 16.203 15.117 1 96.5 126 GLU A C 1
ATOM 1031 O O . GLU A 1 126 ? -10.617 16.266 14.539 1 96.5 126 GLU A O 1
ATOM 1036 N N . MET A 1 127 ? -8.922 15.039 15.312 1 93.81 127 MET A N 1
ATOM 1037 C CA . MET A 1 127 ? -9.406 13.773 14.766 1 93.81 127 MET A CA 1
ATOM 1038 C C . MET A 1 127 ? -10.758 13.398 15.359 1 93.81 127 MET A C 1
ATOM 1040 O O . MET A 1 127 ? -11.703 13.109 14.625 1 93.81 127 MET A O 1
ATOM 1044 N N . ILE A 1 128 ? -10.914 13.492 16.594 1 92.69 128 ILE A N 1
ATOM 1045 C CA . ILE A 1 128 ? -12.133 13.094 17.297 1 92.69 128 ILE A CA 1
ATOM 1046 C C . ILE A 1 128 ? -13.25 14.086 16.984 1 92.69 128 ILE A C 1
ATOM 1048 O O . ILE A 1 128 ? -14.391 13.688 16.734 1 92.69 128 ILE A O 1
ATOM 1052 N N . SER A 1 129 ? -12.922 15.359 16.969 1 92.38 129 SER A N 1
ATOM 1053 C CA . SER A 1 129 ? -13.938 16.375 16.766 1 92.38 129 SER A CA 1
ATOM 1054 C C . SER A 1 129 ? -14.547 16.281 15.367 1 92.38 129 SER A C 1
ATOM 1056 O O . SER A 1 129 ? -15.766 16.312 15.211 1 92.38 129 SER A O 1
ATOM 1058 N N . TRP A 1 130 ? -13.719 16.125 14.359 1 90.38 130 TRP A N 1
ATOM 1059 C CA . TRP A 1 130 ? -14.25 16.062 12.992 1 90.38 130 TRP A CA 1
ATOM 1060 C C . TRP A 1 130 ? -14.945 14.727 12.75 1 90.38 130 TRP A C 1
ATOM 1062 O O . TRP A 1 130 ? -15.953 14.672 12.039 1 90.38 130 TRP A O 1
ATOM 1072 N N . TYR A 1 131 ? -14.383 13.656 13.312 1 88.06 131 TYR A N 1
ATOM 1073 C CA . TYR A 1 131 ? -15.039 12.359 13.195 1 88.06 131 TYR A CA 1
ATOM 1074 C C . TYR A 1 131 ? -16.453 12.414 13.766 1 88.06 131 TYR A C 1
ATOM 1076 O O . TYR A 1 131 ? -17.406 11.953 13.125 1 88.06 131 TYR A O 1
ATOM 1084 N N . THR A 1 132 ? -16.641 13.008 14.953 1 84.94 132 THR A N 1
ATOM 1085 C CA . THR A 1 132 ? -17.953 13.109 15.602 1 84.94 132 THR A CA 1
ATOM 1086 C C . THR A 1 132 ? -18.875 14.039 14.82 1 84.94 132 THR A C 1
ATOM 1088 O O . THR A 1 132 ? -20.078 13.805 14.742 1 84.94 132 THR A O 1
ATOM 1091 N N . PHE A 1 133 ? -18.266 15.055 14.305 1 83.5 133 PHE A N 1
ATOM 1092 C CA . PHE A 1 133 ? -19.031 15.977 13.484 1 83.5 133 PHE A CA 1
ATOM 1093 C C . PHE A 1 133 ? -19.656 15.258 12.289 1 83.5 133 PHE A C 1
ATOM 1095 O O . PHE A 1 133 ? -20.844 15.391 12.023 1 83.5 133 PHE A O 1
ATOM 1102 N N . PHE A 1 134 ? -18.875 14.414 11.656 1 81.75 134 PHE A N 1
ATOM 1103 C CA . PHE A 1 134 ? -19.344 13.758 10.445 1 81.75 134 PHE A CA 1
ATOM 1104 C C . PHE A 1 134 ? -20.234 12.57 10.781 1 81.75 134 PHE A C 1
ATOM 1106 O O . PHE A 1 134 ? -21.172 12.258 10.039 1 81.75 134 PHE A O 1
ATOM 1113 N N . LEU A 1 135 ? -19.938 11.93 11.844 1 75.56 135 LEU A N 1
ATOM 1114 C CA . LEU A 1 135 ? -20.734 10.773 12.242 1 75.56 135 LEU A CA 1
ATOM 1115 C C . LEU A 1 135 ? -22.125 11.188 12.688 1 75.56 135 LEU A C 1
ATOM 1117 O O . LEU A 1 135 ? -23.109 10.492 12.414 1 75.56 135 LEU A O 1
ATOM 1121 N N . PHE A 1 136 ? -22.25 12.227 13.5 1 73.75 136 PHE A N 1
ATOM 1122 C CA . PHE A 1 136 ? -23.516 12.609 14.117 1 73.75 136 PHE A CA 1
ATOM 1123 C C . PHE A 1 136 ? -24.203 13.711 13.312 1 73.75 136 PHE A C 1
ATOM 1125 O O . PHE A 1 136 ? -25.312 14.133 13.648 1 73.75 136 PHE A O 1
ATOM 1132 N N . SER A 1 137 ? -23.406 14.359 12.617 1 64.5 137 SER A N 1
ATOM 1133 C CA . SER A 1 137 ? -24.062 15.383 11.805 1 64.5 137 SER A CA 1
ATOM 1134 C C . SER A 1 137 ? -25.125 14.766 10.891 1 64.5 137 SER A C 1
ATOM 1136 O O . SER A 1 137 ? -24.828 13.844 10.125 1 64.5 137 SER A O 1
ATOM 1138 N N . SER A 1 138 ? -26.312 14.242 11.664 1 50.28 138 SER A N 1
ATOM 1139 C CA . SER A 1 138 ? -27.562 13.852 11.008 1 50.28 138 SER A CA 1
ATOM 1140 C C . SER A 1 138 ? -27.812 14.688 9.758 1 50.28 138 SER A C 1
ATOM 1142 O O . SER A 1 138 ? -28.906 14.633 9.18 1 50.28 138 SER A O 1
ATOM 1144 N N . SER A 1 139 ? -27.203 15.859 9.719 1 45.97 139 SER A N 1
ATOM 1145 C CA . SER A 1 139 ? -27.922 16.688 8.742 1 45.97 139 SER A CA 1
ATOM 1146 C C . SER A 1 139 ? -28.328 15.867 7.527 1 45.97 139 SER A C 1
ATOM 1148 O O . SER A 1 139 ? -27.609 14.961 7.105 1 45.97 139 SER A O 1
ATOM 1150 N N . GLY A 1 140 ? -29.641 15.875 7.289 1 40.66 140 GLY A N 1
ATOM 1151 C CA . GLY A 1 140 ? -30.438 15.297 6.219 1 40.66 140 GLY A CA 1
ATOM 1152 C C . GLY A 1 140 ? -29.609 14.836 5.039 1 40.66 140 GLY A C 1
ATOM 1153 O O . GLY A 1 140 ? -29.719 13.68 4.617 1 40.66 140 GLY A O 1
ATOM 1154 N N . ASN A 1 141 ? -29.438 15.75 4.051 1 40.62 141 ASN A N 1
ATOM 1155 C CA . ASN A 1 141 ? -29.156 15.648 2.621 1 40.62 141 ASN A CA 1
ATOM 1156 C C . ASN A 1 141 ? -27.703 15.25 2.363 1 40.62 141 ASN A C 1
ATOM 1158 O O . ASN A 1 141 ? -27.359 14.805 1.267 1 40.62 141 ASN A O 1
ATOM 1162 N N . MET A 1 142 ? -26.75 15.938 3.188 1 43.28 142 MET A N 1
ATOM 1163 C CA . MET A 1 142 ? -25.438 15.656 2.643 1 43.28 142 MET A CA 1
ATOM 1164 C C . MET A 1 142 ? -24.906 14.312 3.145 1 43.28 142 MET A C 1
ATOM 1166 O O . MET A 1 142 ? -24.406 14.219 4.266 1 43.28 142 MET A O 1
ATOM 1170 N N . SER A 1 143 ? -25.656 13.367 3.361 1 49.19 143 SER A N 1
ATOM 1171 C CA . SER A 1 143 ? -25.125 12.023 3.533 1 49.19 143 SER A CA 1
ATOM 1172 C C . SER A 1 143 ? -23.641 11.961 3.199 1 49.19 143 SER A C 1
ATOM 1174 O O . SER A 1 143 ? -23.266 11.914 2.025 1 49.19 143 SER A O 1
ATOM 1176 N N . MET A 1 144 ? -22.938 12.727 3.955 1 57.16 144 MET A N 1
ATOM 1177 C CA . MET A 1 144 ? -21.516 12.711 3.645 1 57.16 144 MET A CA 1
ATOM 1178 C C . MET A 1 144 ? -21 11.281 3.504 1 57.16 144 MET A C 1
ATOM 1180 O O . MET A 1 144 ? -21.172 10.461 4.406 1 57.16 144 MET A O 1
ATOM 1184 N N . GLY A 1 145 ? -21.109 10.773 2.346 1 70.25 145 GLY A N 1
ATOM 1185 C CA . GLY A 1 145 ? -20.656 9.438 1.98 1 70.25 145 GLY A CA 1
ATOM 1186 C C . GLY A 1 145 ? -19.328 9.062 2.607 1 70.25 145 GLY A C 1
ATOM 1187 O O . GLY A 1 145 ? -18.562 9.93 3.02 1 70.25 145 GLY A O 1
ATOM 1188 N N . VAL A 1 146 ? -19.188 7.992 3.23 1 78.38 146 VAL A N 1
ATOM 1189 C CA . VAL A 1 146 ? -17.984 7.391 3.797 1 78.38 146 VAL A CA 1
ATOM 1190 C C . VAL A 1 146 ? -16.75 7.863 3.021 1 78.38 146 VAL A C 1
ATOM 1192 O O . VAL A 1 146 ? -15.688 8.078 3.604 1 78.38 146 VAL A O 1
ATOM 1195 N N . THR A 1 147 ? -17.016 8.242 1.836 1 83.38 147 THR A N 1
ATOM 1196 C CA . THR A 1 147 ? -15.906 8.664 0.99 1 83.38 147 THR A CA 1
ATOM 1197 C C . THR A 1 147 ? -15.414 10.047 1.399 1 83.38 147 THR A C 1
ATOM 1199 O O . THR A 1 147 ? -14.203 10.281 1.477 1 83.38 147 THR A O 1
ATOM 1202 N N . ARG A 1 148 ? -16.328 10.953 1.743 1 84.44 148 ARG A N 1
ATOM 1203 C CA . ARG A 1 148 ? -15.953 12.297 2.166 1 84.44 148 ARG A CA 1
ATOM 1204 C C . ARG A 1 148 ? -15.273 12.266 3.533 1 84.44 148 ARG A C 1
ATOM 1206 O O . ARG A 1 148 ? -14.312 13 3.77 1 84.44 148 ARG A O 1
ATOM 1213 N N . LEU A 1 149 ? -15.773 11.438 4.371 1 86.19 149 LEU A N 1
ATOM 1214 C CA . LEU A 1 149 ? -15.188 11.297 5.699 1 86.19 149 LEU A CA 1
ATOM 1215 C C . LEU A 1 149 ? -13.75 10.789 5.602 1 86.19 149 LEU A C 1
ATOM 1217 O O . LEU A 1 149 ? -12.836 11.391 6.18 1 86.19 149 LEU A O 1
ATOM 1221 N N . ILE A 1 150 ? -13.547 9.742 4.832 1 89.5 150 ILE A N 1
ATOM 1222 C CA . ILE A 1 150 ? -12.219 9.164 4.688 1 89.5 150 ILE A CA 1
ATOM 1223 C C . ILE A 1 150 ? -11.281 10.18 4.035 1 89.5 150 ILE A C 1
ATOM 1225 O O . ILE A 1 150 ? -10.141 10.352 4.477 1 89.5 150 ILE A O 1
ATOM 1229 N N . SER A 1 151 ? -11.812 10.82 3.057 1 93.12 151 SER A N 1
ATOM 1230 C CA . SER A 1 151 ? -11 11.812 2.359 1 93.12 151 SER A CA 1
ATOM 1231 C C . SER A 1 151 ? -10.602 12.953 3.291 1 93.12 151 SER A C 1
ATOM 1233 O O . SER A 1 151 ? -9.469 13.43 3.244 1 93.12 151 SER A O 1
ATOM 1235 N N . PHE A 1 152 ? -11.477 13.383 4.098 1 93.44 152 PHE A N 1
ATOM 1236 C CA . PHE A 1 152 ? -11.172 14.484 5.004 1 93.44 152 PHE A CA 1
ATOM 1237 C C . PHE A 1 152 ? -10.203 14.039 6.086 1 93.44 152 PHE A C 1
ATOM 1239 O O . PHE A 1 152 ? -9.32 14.797 6.492 1 93.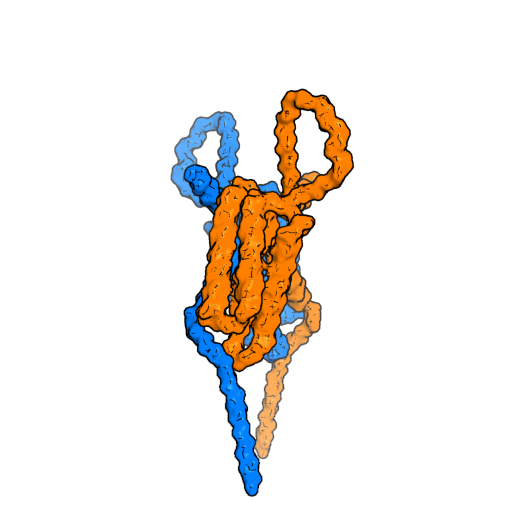44 152 PHE A O 1
ATOM 1246 N N . VAL A 1 153 ? -10.367 12.828 6.543 1 91.88 153 VAL A N 1
ATOM 1247 C CA . VAL A 1 153 ? -9.453 12.289 7.535 1 91.88 153 VAL A CA 1
ATOM 1248 C C . VAL A 1 153 ? -8.039 12.211 6.957 1 91.88 153 VAL A C 1
ATOM 1250 O O . VAL A 1 153 ? -7.066 12.555 7.629 1 91.88 153 VAL A O 1
ATOM 1253 N N . VAL A 1 154 ? -7.984 11.766 5.746 1 94.19 154 VAL A N 1
ATOM 1254 C CA . VAL A 1 154 ? -6.688 11.719 5.078 1 94.19 154 VAL A CA 1
ATOM 1255 C C . VAL A 1 154 ? -6.105 13.125 4.977 1 94.19 154 VAL A C 1
ATOM 1257 O O . VAL A 1 154 ? -4.902 13.32 5.18 1 94.19 154 VAL A O 1
ATOM 1260 N N . PHE A 1 155 ? -6.938 14.086 4.688 1 96.88 155 PHE A N 1
ATOM 1261 C CA . PHE A 1 155 ? -6.531 15.484 4.613 1 96.88 155 PHE A CA 1
ATOM 1262 C C . PHE A 1 155 ? -5.934 15.945 5.938 1 96.88 155 PHE A C 1
ATOM 1264 O O . PHE A 1 155 ? -4.867 16.562 5.961 1 96.88 155 PHE A O 1
ATOM 1271 N N . ILE A 1 156 ? -6.559 15.586 7.02 1 96.5 156 ILE A N 1
ATOM 1272 C CA . ILE A 1 156 ? -6.113 16.016 8.336 1 96.5 156 ILE A CA 1
ATOM 1273 C C . ILE A 1 156 ? -4.832 15.289 8.719 1 96.5 156 ILE A C 1
ATOM 1275 O O . ILE A 1 156 ? -3.98 15.836 9.422 1 96.5 156 ILE A O 1
ATOM 1279 N N . LEU A 1 157 ? -4.633 14.094 8.148 1 96.62 157 LEU A N 1
ATOM 1280 C CA . LEU A 1 157 ? -3.521 13.242 8.562 1 96.62 157 LEU A CA 1
ATOM 1281 C C . LEU A 1 157 ? -2.295 13.492 7.695 1 96.62 157 LEU A C 1
ATOM 1283 O O . LEU A 1 157 ? -1.211 12.977 7.984 1 96.62 157 LEU A O 1
ATOM 1287 N N . LEU A 1 158 ? -2.383 14.297 6.723 1 97.06 158 LEU A N 1
ATOM 1288 C CA . LEU A 1 158 ? -1.279 14.531 5.797 1 97.06 158 LEU A CA 1
ATOM 1289 C C . LEU A 1 158 ? -0.045 15.031 6.535 1 97.06 158 LEU A C 1
ATOM 1291 O O . LEU A 1 158 ? 1.055 14.508 6.344 1 97.06 158 LEU A O 1
ATOM 1295 N N . VAL A 1 159 ? -0.198 15.969 7.391 1 97.31 159 VAL A N 1
ATOM 1296 C CA . VAL A 1 159 ? 0.922 16.656 8.023 1 97.31 159 VAL A CA 1
ATOM 1297 C C . VAL A 1 159 ? 1.484 15.797 9.156 1 97.31 159 VAL A C 1
ATOM 1299 O O . VAL A 1 159 ? 2.682 15.508 9.18 1 97.31 159 VAL A O 1
ATOM 1302 N N . PRO A 1 160 ? 0.664 15.312 10.055 1 95.88 160 PRO A N 1
ATOM 1303 C CA . PRO A 1 160 ? 1.247 14.547 11.156 1 95.88 160 PRO A CA 1
ATOM 1304 C C . PRO A 1 160 ? 1.889 13.242 10.68 1 95.88 160 PRO A C 1
ATOM 1306 O O . PRO A 1 160 ? 2.887 12.797 11.258 1 95.88 160 PRO A O 1
ATOM 1309 N N . ILE A 1 161 ? 1.374 12.602 9.672 1 95 161 ILE A N 1
ATOM 1310 C CA . ILE A 1 161 ? 2.01 11.391 9.156 1 95 161 ILE A CA 1
ATOM 1311 C C . ILE A 1 161 ? 3.355 11.742 8.523 1 95 161 ILE A C 1
ATOM 1313 O O . ILE A 1 161 ? 4.34 11.023 8.703 1 95 161 ILE A O 1
ATOM 1317 N N . GLY A 1 162 ? 3.35 12.812 7.766 1 95.5 162 GLY A N 1
ATOM 1318 C CA . GLY A 1 162 ? 4.617 13.273 7.227 1 95.5 162 GLY A CA 1
ATOM 1319 C C . GLY A 1 162 ? 5.652 13.562 8.297 1 95.5 162 GLY A C 1
ATOM 1320 O O . GLY A 1 162 ? 6.824 13.203 8.148 1 95.5 162 GLY A O 1
ATOM 1321 N N . LEU A 1 163 ? 5.273 14.203 9.328 1 95 163 LEU A N 1
ATOM 1322 C CA . LEU A 1 163 ? 6.172 14.531 10.43 1 95 163 LEU A CA 1
ATOM 1323 C C . LEU A 1 163 ? 6.652 13.258 11.133 1 95 163 LEU A C 1
ATOM 1325 O O . LEU A 1 163 ? 7.844 13.109 11.398 1 95 163 LEU A O 1
ATOM 1329 N N . LEU A 1 164 ? 5.766 12.375 11.305 1 92.12 164 LEU A N 1
ATOM 1330 C CA . LEU A 1 164 ? 6.09 11.148 12.031 1 92.12 164 LEU A CA 1
ATOM 1331 C C . LEU A 1 164 ? 7.094 10.305 11.258 1 92.12 164 LEU A C 1
ATOM 1333 O O . LEU A 1 164 ? 7.988 9.695 11.844 1 92.12 164 LEU A O 1
ATOM 1337 N N . VAL A 1 165 ? 6.906 10.336 9.984 1 92.25 165 VAL A N 1
ATOM 1338 C CA . VAL A 1 165 ? 7.73 9.484 9.141 1 92.25 165 VAL A CA 1
ATOM 1339 C C . VAL A 1 165 ? 9.109 10.117 8.953 1 92.25 165 VAL A C 1
ATOM 1341 O O . VAL A 1 165 ? 10.086 9.422 8.672 1 92.25 165 VAL A O 1
ATOM 1344 N N . SER A 1 166 ? 9.289 11.391 9.164 1 92.38 166 SER A N 1
ATOM 1345 C CA . SER A 1 166 ? 10.492 12.102 8.742 1 92.38 166 SER A CA 1
ATOM 1346 C C . SER A 1 166 ? 11.281 12.602 9.945 1 92.38 166 SER A C 1
ATOM 1348 O O . SER A 1 166 ? 12.469 12.93 9.828 1 92.38 166 SER A O 1
ATOM 1350 N N . LEU A 1 167 ? 10.719 12.727 11.109 1 88.94 167 LEU A N 1
ATOM 1351 C CA . LEU A 1 167 ? 11.367 13.312 12.273 1 88.94 167 LEU A CA 1
ATOM 1352 C C . LEU A 1 167 ? 12.305 12.312 12.938 1 88.94 167 LEU A C 1
ATOM 1354 O O . LEU A 1 167 ? 12.062 11.102 12.891 1 88.94 167 LEU A O 1
ATOM 1358 N N . GLU A 1 168 ? 13.344 12.766 13.43 1 85.31 168 GLU A N 1
ATOM 1359 C CA . GLU A 1 168 ? 14.297 11.984 14.211 1 85.31 168 GLU A CA 1
ATOM 1360 C C . GLU A 1 168 ? 14.094 12.211 15.711 1 85.31 168 GLU A C 1
ATOM 1362 O O . GLU A 1 168 ? 14.094 13.352 16.172 1 85.31 168 GLU A O 1
ATOM 1367 N N . VAL A 1 169 ? 13.891 11.164 16.375 1 77 169 VAL A N 1
ATOM 1368 C CA . VAL A 1 169 ? 13.641 11.281 17.797 1 77 169 VAL A CA 1
ATOM 1369 C C . VAL A 1 169 ? 14.969 11.453 18.547 1 77 169 VAL A C 1
ATOM 1371 O O . VAL A 1 169 ? 15.906 10.68 18.344 1 77 169 VAL A O 1
ATOM 1374 N N . GLU A 1 170 ? 15.102 12.5 19.234 1 76.56 170 GLU A N 1
ATOM 1375 C CA . GLU A 1 170 ? 16.281 12.75 20.062 1 76.56 170 GLU A CA 1
ATOM 1376 C C . GLU A 1 170 ? 16.312 11.805 21.266 1 76.56 170 GLU A C 1
ATOM 1378 O O . GLU A 1 170 ? 15.281 11.555 21.891 1 76.56 170 GLU A O 1
ATOM 1383 N N . PRO A 1 171 ? 17.578 11.141 21.344 1 67.06 171 PRO A N 1
ATOM 1384 C CA . PRO A 1 171 ? 17.688 10.289 22.531 1 67.06 171 PRO A CA 1
ATOM 1385 C C . PRO A 1 171 ? 17.469 11.055 23.844 1 67.06 171 PRO A C 1
ATOM 1387 O O . PRO A 1 171 ? 17.781 12.242 23.922 1 67.06 171 PRO A O 1
ATOM 1390 N N . VAL A 1 172 ? 16.672 10.578 24.625 1 57.25 172 VAL A N 1
ATOM 1391 C CA . VAL A 1 172 ? 16.516 11.172 25.953 1 57.25 172 VAL A CA 1
ATOM 1392 C C . VAL A 1 172 ? 17.844 11.133 26.703 1 57.25 172 VAL A C 1
ATOM 1394 O O . VAL A 1 172 ? 18.391 10.055 26.938 1 57.25 172 VAL A O 1
ATOM 1397 N N . THR A 1 173 ? 18.734 12.125 26.5 1 56.06 173 THR A N 1
ATOM 1398 C CA . THR A 1 173 ? 19.969 12.125 27.281 1 56.06 173 THR A CA 1
ATOM 1399 C C . THR A 1 173 ? 19.672 11.922 28.766 1 56.06 173 THR A C 1
ATOM 1401 O O . THR A 1 173 ? 18.812 12.617 29.328 1 56.06 173 THR A O 1
ATOM 1404 N N . LEU A 1 174 ? 19.938 10.734 29.234 1 48.44 174 LEU A N 1
ATOM 1405 C CA . LEU A 1 174 ? 19.938 10.586 30.688 1 48.44 174 LEU A CA 1
ATOM 1406 C C . LEU A 1 174 ? 20.891 11.594 31.344 1 48.44 174 LEU A C 1
ATOM 1408 O O . LEU A 1 174 ? 21.906 11.961 30.75 1 48.44 174 LEU A O 1
ATOM 1412 N N . PRO A 1 175 ? 20.484 12.438 32.281 1 50.28 175 PRO A N 1
ATOM 1413 C CA . PRO A 1 175 ? 21.281 13.477 32.938 1 50.28 175 PRO A CA 1
ATOM 1414 C C . PRO A 1 175 ? 22.734 13.055 33.156 1 50.28 175 PRO A C 1
ATOM 1416 O O . PRO A 1 175 ? 23.609 13.914 33.312 1 50.28 175 PRO A O 1
ATOM 1419 N N . GLY A 1 176 ? 23.031 11.781 33.594 1 47.03 176 GLY A N 1
ATOM 1420 C CA . GLY A 1 176 ? 24.266 11.453 34.281 1 47.03 176 GLY A CA 1
ATOM 1421 C C . GLY A 1 176 ? 25.484 11.523 33.375 1 47.03 176 GLY A C 1
ATOM 1422 O O . GLY A 1 176 ? 26.609 11.352 33.844 1 47.03 176 GLY A O 1
ATOM 1423 N N . SER A 1 177 ? 25.375 11.188 32.156 1 46.31 177 SER A N 1
ATOM 1424 C CA . SER A 1 177 ? 26.641 10.977 31.438 1 46.31 177 SER A CA 1
ATOM 1425 C C . SER A 1 177 ? 27.312 12.297 31.109 1 46.31 177 SER A C 1
ATOM 1427 O O . SER A 1 177 ? 28.344 12.328 30.422 1 46.31 177 SER A O 1
ATOM 1429 N N . SER A 1 178 ? 26.688 13.422 31.266 1 42.41 178 SER A N 1
ATOM 1430 C CA . SER A 1 178 ? 27.328 14.664 30.859 1 42.41 178 SER A CA 1
ATOM 1431 C C . SER A 1 178 ? 28.469 15.031 31.781 1 42.41 178 SER A C 1
ATOM 1433 O O . SER A 1 178 ? 29.125 16.062 31.594 1 42.41 178 SER A O 1
ATOM 1435 N N . ILE A 1 179 ? 28.453 14.43 33.062 1 38.06 179 ILE A N 1
ATOM 1436 C CA . ILE A 1 179 ? 29.375 15.086 33.969 1 38.06 179 ILE A CA 1
ATOM 1437 C C . ILE A 1 179 ? 30.812 14.93 33.469 1 38.06 179 ILE A C 1
ATOM 1439 O O . ILE A 1 179 ? 31.594 15.875 33.5 1 38.06 179 ILE A O 1
ATOM 1443 N N . SER A 1 180 ? 31.328 13.555 33.531 1 37.31 180 SER A N 1
ATOM 1444 C CA . SER A 1 180 ? 32.75 13.461 33.844 1 37.31 180 SER A CA 1
ATOM 1445 C C . SER A 1 180 ? 33.594 14.086 32.719 1 37.31 180 SER A C 1
ATOM 1447 O O . SER A 1 180 ? 34.688 14.57 32.969 1 37.31 180 SER A O 1
ATOM 1449 N N . ASN A 1 181 ? 33.5 13.547 31.453 1 35.38 181 ASN A N 1
ATOM 1450 C CA . ASN A 1 181 ? 34.688 13.734 30.625 1 35.38 181 ASN A CA 1
ATOM 1451 C C . ASN A 1 181 ? 34.812 15.172 30.141 1 35.38 181 ASN A C 1
ATOM 1453 O O . ASN A 1 181 ? 34.375 15.508 29.031 1 35.38 181 ASN A O 1
ATOM 1457 N N . ARG A 1 182 ? 34.375 16.188 30.766 1 33.66 182 ARG A N 1
ATOM 1458 C CA . ARG A 1 182 ? 34.625 17.562 30.328 1 33.66 182 ARG A CA 1
ATOM 1459 C C . ARG A 1 182 ? 36.094 17.797 30.031 1 33.66 182 ARG A C 1
ATOM 1461 O O . ARG A 1 182 ? 36.469 18.859 29.531 1 33.66 182 ARG A O 1
ATOM 1468 N N . ALA A 1 183 ? 36.969 17.172 30.859 1 33.75 183 ALA A N 1
ATOM 1469 C CA . ALA A 1 183 ? 38.281 17.859 30.828 1 33.75 183 ALA A CA 1
ATOM 1470 C C . ALA A 1 183 ? 38.875 17.828 29.438 1 33.75 183 ALA A C 1
ATOM 1472 O O . ALA A 1 183 ? 39.531 18.797 29 1 33.75 183 ALA A O 1
ATOM 1473 N N . SER A 1 184 ? 39.438 16.625 29.016 1 33.31 184 SER A N 1
ATOM 1474 C CA . SER A 1 184 ? 40.5 16.703 28.031 1 33.31 184 SER A CA 1
ATOM 1475 C C . SER A 1 184 ? 39.969 17.125 26.672 1 33.31 184 SER A C 1
ATOM 1477 O O . SER A 1 184 ? 39.031 16.484 26.141 1 33.31 184 SER A O 1
ATOM 1479 N N . SER A 1 185 ? 40.062 18.375 26.266 1 32.5 185 SER A N 1
ATOM 1480 C CA . SER A 1 185 ? 39.594 19.234 25.172 1 32.5 185 SER A CA 1
ATOM 1481 C C . SER A 1 185 ? 39.812 18.562 23.812 1 32.5 185 SER A C 1
ATOM 1483 O O . SER A 1 185 ? 39.281 19.031 22.797 1 32.5 185 SER A O 1
ATOM 1485 N N . SER A 1 186 ? 41.094 17.922 23.672 1 29.8 186 SER A N 1
ATOM 1486 C CA . SER A 1 186 ? 41.656 18.094 22.328 1 29.8 186 SER A CA 1
ATOM 1487 C C . SER A 1 186 ? 40.656 17.609 21.266 1 29.8 186 SER A C 1
ATOM 1489 O O . SER A 1 186 ? 39.688 16.938 21.594 1 29.8 186 SER A O 1
ATOM 1491 N N . SER A 1 187 ? 41.281 17.078 20.094 1 29.69 187 SER A N 1
ATOM 1492 C CA . SER A 1 187 ? 41.156 17.156 18.641 1 29.69 187 SER A CA 1
ATOM 1493 C C . SER A 1 187 ? 40 16.266 18.141 1 29.69 187 SER A C 1
ATOM 1495 O O . SER A 1 187 ? 39.5 16.453 17.031 1 29.69 187 SER A O 1
ATOM 1497 N N . TYR A 1 188 ? 40.094 14.93 18.609 1 27.22 188 TYR A N 1
ATOM 1498 C CA . TYR A 1 188 ? 39.594 13.953 17.641 1 27.22 188 TYR A CA 1
ATOM 1499 C C . TYR A 1 188 ? 38.062 14.031 17.531 1 27.22 188 TYR A C 1
ATOM 1501 O O . TYR A 1 188 ? 37.344 13.57 18.406 1 27.22 188 TYR A O 1
ATOM 1509 N N . HIS A 1 189 ? 37.5 15.211 17.312 1 28.89 189 HIS A N 1
ATOM 1510 C CA . HIS A 1 189 ? 36.094 15.266 16.984 1 28.89 189 HIS A CA 1
ATOM 1511 C C . HIS A 1 189 ? 35.688 14.141 16.031 1 28.89 189 HIS A C 1
ATOM 1513 O O . HIS A 1 189 ? 35.812 14.289 14.812 1 28.89 189 HIS A O 1
ATOM 1519 N N . ALA A 1 190 ? 36.375 12.945 16.188 1 27.36 190 ALA A N 1
ATOM 1520 C CA . ALA A 1 190 ? 35.781 11.938 15.312 1 27.36 190 ALA A CA 1
ATOM 1521 C C . ALA A 1 190 ? 34.25 12.023 15.344 1 27.36 190 ALA A C 1
ATOM 1523 O O . ALA A 1 190 ? 33.656 12.086 16.422 1 27.36 190 ALA A O 1
ATOM 1524 N N . ASP A 1 191 ? 33.625 12.734 14.383 1 29.12 191 ASP A N 1
ATOM 1525 C CA . ASP A 1 191 ? 32.219 12.75 13.953 1 29.12 191 ASP A CA 1
ATOM 1526 C C . ASP A 1 191 ? 31.547 11.422 14.281 1 29.12 191 ASP A C 1
ATOM 1528 O O . ASP A 1 191 ? 31.812 10.406 13.641 1 29.12 191 ASP A O 1
ATOM 1532 N N . ILE A 1 192 ? 31.547 11 15.406 1 30.83 192 ILE A N 1
ATOM 1533 C CA . ILE A 1 192 ? 30.625 9.945 15.82 1 30.83 192 ILE A CA 1
ATOM 1534 C C . ILE A 1 192 ? 29.266 10.18 15.188 1 30.83 192 ILE A C 1
ATOM 1536 O O . ILE A 1 192 ? 28.484 11.023 15.664 1 30.83 192 ILE A O 1
ATOM 1540 N N . SER A 1 193 ? 29.141 10.625 14.039 1 33.19 193 SER A N 1
ATOM 1541 C CA . SER A 1 193 ? 27.891 10.461 13.289 1 33.19 193 SER A CA 1
ATOM 1542 C C . SER A 1 193 ? 27.25 9.109 13.578 1 33.19 193 SER A C 1
ATOM 1544 O O . SER A 1 193 ? 27.609 8.102 12.969 1 33.19 193 SER A O 1
ATOM 1546 N N . SER A 1 194 ? 27.266 8.617 14.742 1 35.03 194 SER A N 1
ATOM 1547 C CA . SER A 1 194 ? 26.484 7.441 15.102 1 35.03 194 SER A CA 1
ATOM 1548 C C . SER A 1 194 ? 25.062 7.551 14.57 1 35.03 194 SER A C 1
ATOM 1550 O O . SER A 1 194 ? 24.25 8.297 15.117 1 35.03 194 SER A O 1
ATOM 1552 N N . SER A 1 195 ? 24.828 7.855 13.406 1 36.41 195 SER A N 1
ATOM 1553 C CA . SER A 1 195 ? 23.547 7.688 12.75 1 36.41 195 SER A CA 1
ATOM 1554 C C . SER A 1 195 ? 22.797 6.469 13.289 1 36.41 195 SER A C 1
ATOM 1556 O O . SER A 1 195 ? 23.25 5.336 13.102 1 36.41 195 SER A O 1
ATOM 1558 N N . GLU A 1 196 ? 22.453 6.441 14.547 1 42.78 196 GLU A N 1
ATOM 1559 C CA . GLU A 1 196 ? 21.469 5.438 14.969 1 42.78 196 GLU A CA 1
ATOM 1560 C C . GLU A 1 196 ? 20.516 5.094 13.836 1 42.78 196 GLU A C 1
ATOM 1562 O O . GLU A 1 196 ? 19.656 5.91 13.469 1 42.78 196 GLU A O 1
ATOM 1567 N N . ARG A 1 197 ? 20.922 4.477 12.875 1 42.28 197 ARG A N 1
ATOM 1568 C CA . ARG A 1 197 ? 20.188 3.941 11.742 1 42.28 197 ARG A CA 1
ATOM 1569 C C . ARG A 1 197 ? 18.828 3.373 12.172 1 42.28 197 ARG A C 1
ATOM 1571 O O . ARG A 1 197 ? 18.781 2.434 12.969 1 42.28 197 ARG A O 1
ATOM 1578 N N . LYS A 1 198 ? 17.922 4.133 12.289 1 47.06 198 LYS A N 1
ATOM 1579 C CA . LYS A 1 198 ? 16.562 3.594 12.383 1 47.06 198 LYS A CA 1
ATOM 1580 C C . LYS A 1 198 ? 16.422 2.316 11.562 1 47.06 198 LYS A C 1
ATOM 1582 O O . LYS A 1 198 ? 16.656 2.322 10.352 1 47.06 198 LYS A O 1
ATOM 1587 N N . MET A 1 199 ? 16.75 1.257 12.312 1 46.44 199 MET A N 1
ATOM 1588 C CA . MET A 1 199 ? 16.469 -0.034 11.688 1 46.44 199 MET A CA 1
ATOM 1589 C C . MET A 1 199 ? 15.07 -0.061 11.094 1 46.44 199 MET A C 1
ATOM 1591 O O . MET A 1 199 ? 14.078 -0.158 11.82 1 46.44 199 MET A O 1
ATOM 1595 N N . THR A 1 200 ? 14.898 0.423 9.875 1 51.16 200 THR A N 1
ATOM 1596 C CA . THR A 1 200 ? 13.609 0.319 9.203 1 51.16 200 THR A CA 1
ATOM 1597 C C . THR A 1 200 ? 13.203 -1.143 9.047 1 51.16 200 THR A C 1
ATOM 1599 O O . THR A 1 200 ? 14.055 -2.021 8.914 1 51.16 200 THR A O 1
ATOM 1602 N N . VAL A 1 201 ? 12.023 -1.411 9.508 1 49.56 201 VAL A N 1
ATOM 1603 C CA . VAL A 1 201 ? 11.43 -2.73 9.32 1 49.56 201 VAL A CA 1
ATOM 1604 C C . VAL A 1 201 ? 11.961 -3.352 8.023 1 49.56 201 VAL A C 1
ATOM 1606 O O . VAL A 1 201 ? 12.266 -4.543 7.984 1 49.56 201 VAL A O 1
ATOM 1609 N N . LEU A 1 202 ? 12.234 -2.555 7.098 1 59.47 202 LEU A N 1
ATOM 1610 C CA . LEU A 1 202 ? 12.742 -3.02 5.809 1 59.47 202 LEU A CA 1
ATOM 1611 C C . LEU A 1 202 ? 14.164 -3.549 5.945 1 59.47 202 LEU A C 1
ATOM 1613 O O . LEU A 1 202 ? 14.523 -4.551 5.316 1 59.47 202 LEU A O 1
ATOM 1617 N N . LYS A 1 203 ? 14.852 -3.016 6.781 1 59.22 203 LYS A N 1
ATOM 1618 C CA . LYS A 1 203 ? 16.203 -3.5 7.055 1 59.22 203 LYS A CA 1
ATOM 1619 C C . LYS A 1 203 ? 16.156 -4.801 7.852 1 59.22 203 LYS A C 1
ATOM 1621 O O . LYS A 1 203 ? 16.969 -5.699 7.617 1 59.22 203 LYS A O 1
ATOM 1626 N N . ALA A 1 204 ? 15.148 -4.875 8.641 1 55.44 204 ALA A N 1
ATOM 1627 C CA . ALA A 1 204 ? 14.984 -6.098 9.422 1 55.44 204 ALA A CA 1
ATOM 1628 C C . ALA A 1 204 ? 14.594 -7.273 8.531 1 55.44 204 ALA A C 1
ATOM 1630 O O . ALA A 1 204 ? 15.102 -8.383 8.695 1 55.44 204 ALA A O 1
ATOM 1631 N N . ILE A 1 205 ? 13.703 -7.125 7.688 1 55.59 205 ILE A N 1
ATOM 1632 C CA . ILE A 1 205 ? 13.297 -8.164 6.746 1 55.59 205 ILE A CA 1
ATOM 1633 C C . ILE A 1 205 ? 14.5 -8.586 5.898 1 55.59 205 ILE A C 1
ATOM 1635 O O . ILE A 1 205 ? 14.719 -9.773 5.676 1 55.59 205 ILE A O 1
ATOM 1639 N N . LYS A 1 206 ? 15.273 -7.652 5.574 1 61.34 206 LYS A N 1
ATOM 1640 C CA . LYS A 1 206 ? 16.469 -7.941 4.785 1 61.34 206 LYS A CA 1
ATOM 1641 C C . LYS A 1 206 ? 17.469 -8.766 5.59 1 61.34 206 LYS A C 1
ATOM 1643 O O . LYS A 1 206 ? 18.109 -9.68 5.055 1 61.34 206 LYS A O 1
ATOM 1648 N N . SER A 1 207 ? 17.547 -8.469 6.867 1 59.72 207 SER A N 1
ATOM 1649 C CA . SER A 1 207 ? 18.453 -9.227 7.723 1 59.72 207 SER A CA 1
ATOM 1650 C C . SER A 1 207 ? 18.016 -10.68 7.852 1 59.72 207 SER A C 1
ATOM 1652 O O . SER A 1 207 ? 18.844 -11.586 7.887 1 59.72 207 SER A O 1
ATOM 1654 N N . TRP A 1 208 ? 16.719 -10.852 7.945 1 56.28 208 TRP A N 1
ATOM 1655 C CA . TRP A 1 208 ? 16.188 -12.203 8.008 1 56.28 208 TRP A CA 1
ATOM 1656 C C . TRP A 1 208 ? 16.5 -12.984 6.738 1 56.28 208 TRP A C 1
ATOM 1658 O O . TRP A 1 208 ? 16.844 -14.164 6.797 1 56.28 208 TRP A O 1
ATOM 1668 N N . PHE A 1 209 ? 16.344 -12.438 5.668 1 56.84 209 PHE A N 1
ATOM 1669 C CA . PHE A 1 209 ? 16.672 -13.078 4.398 1 56.84 209 PHE A CA 1
ATOM 1670 C C . PHE A 1 209 ? 18.156 -13.414 4.336 1 56.84 209 PHE A C 1
ATOM 1672 O O . PHE A 1 209 ? 18.547 -14.438 3.768 1 56.84 209 PHE A O 1
ATOM 1679 N N . THR A 1 210 ? 18.984 -12.594 4.895 1 55.78 210 THR A N 1
ATOM 1680 C CA . THR A 1 210 ? 20.422 -12.797 4.887 1 55.78 210 THR A CA 1
ATOM 1681 C C . THR A 1 210 ? 20.828 -13.922 5.832 1 55.78 210 THR A C 1
ATOM 1683 O O . THR A 1 210 ? 21.781 -14.656 5.566 1 55.78 210 THR A O 1
ATOM 1686 N N . VAL A 1 211 ? 20.281 -14.062 6.941 1 53.81 211 VAL A N 1
ATOM 1687 C CA . VAL A 1 211 ? 20.641 -15.047 7.949 1 53.81 211 VAL A CA 1
ATOM 1688 C C . VAL A 1 211 ? 20.328 -16.453 7.43 1 53.81 211 VAL A C 1
ATOM 1690 O O . VAL A 1 211 ? 21.062 -17.406 7.711 1 53.81 211 VAL A O 1
ATOM 1693 N N . SER A 1 212 ? 19.297 -16.578 6.695 1 49.81 212 SER A N 1
ATOM 1694 C CA . SER A 1 212 ? 18.969 -17.938 6.254 1 49.81 212 SER A CA 1
ATOM 1695 C C . SER A 1 212 ? 19.953 -18.422 5.203 1 49.81 212 SER A C 1
ATOM 1697 O O . SER A 1 212 ? 19.891 -19.578 4.781 1 49.81 212 SER A O 1
ATOM 1699 N N . THR A 1 213 ? 20.719 -17.641 4.66 1 47.22 213 THR A N 1
ATOM 1700 C CA . THR A 1 213 ? 21.672 -18.078 3.65 1 47.22 213 THR A CA 1
ATOM 1701 C C . THR A 1 213 ? 22.891 -18.734 4.305 1 47.22 213 THR A C 1
ATOM 1703 O O . THR A 1 213 ? 23.703 -19.359 3.625 1 47.22 213 THR A O 1
ATOM 1706 N N . ASP A 1 214 ? 23.219 -18.484 5.535 1 39.06 214 ASP A N 1
ATOM 1707 C CA . ASP A 1 214 ? 24.281 -19.312 6.09 1 39.06 214 ASP A CA 1
ATOM 1708 C C . ASP A 1 214 ? 23.75 -20.703 6.461 1 39.06 214 ASP A C 1
ATOM 1710 O O . ASP A 1 214 ? 22.672 -20.828 7.023 1 39.06 214 ASP A O 1
ATOM 1714 N N . MET B 1 1 ? -61.469 28.438 19.375 1 30.61 1 MET B N 1
ATOM 1715 C CA . MET B 1 1 ? -60.219 29.188 19.422 1 30.61 1 MET B CA 1
ATOM 1716 C C . MET B 1 1 ? -59.031 28.266 19.172 1 30.61 1 MET B C 1
ATOM 1718 O O . MET B 1 1 ? -58.688 27.438 20.016 1 30.61 1 MET B O 1
ATOM 1722 N N . GLY B 1 2 ? -58.938 27.719 17.969 1 33.41 2 GLY B N 1
ATOM 1723 C CA . GLY B 1 2 ? -58 26.781 17.344 1 33.41 2 GLY B CA 1
ATOM 1724 C C . GLY B 1 2 ? -56.562 27.234 17.406 1 33.41 2 GLY B C 1
ATOM 1725 O O . GLY B 1 2 ? -56.219 28.297 16.906 1 33.41 2 GLY B O 1
ATOM 1726 N N . TYR B 1 3 ? -55.875 26.938 18.578 1 35.84 3 TYR B N 1
ATOM 1727 C CA . TYR B 1 3 ? -54.469 27.234 18.75 1 35.84 3 TYR B CA 1
ATOM 1728 C C . TYR B 1 3 ? -53.688 26.812 17.516 1 35.84 3 TYR B C 1
ATOM 1730 O O . TYR B 1 3 ? -53.75 25.672 17.078 1 35.84 3 TYR B O 1
ATOM 1738 N N . ASN B 1 4 ? -53.531 27.703 16.5 1 32.78 4 ASN B N 1
ATOM 1739 C CA . ASN B 1 4 ? -52.562 27.656 15.406 1 32.78 4 ASN B CA 1
ATOM 1740 C C . ASN B 1 4 ? -51.156 27.312 15.922 1 32.78 4 ASN B C 1
ATOM 1742 O O . ASN B 1 4 ? -50.531 28.109 16.594 1 32.78 4 ASN B O 1
ATOM 1746 N N . TYR B 1 5 ? -51 26.078 16.438 1 33.78 5 TYR B N 1
ATOM 1747 C CA . TYR B 1 5 ? -49.625 25.641 16.641 1 33.78 5 TYR B CA 1
ATOM 1748 C C . TYR B 1 5 ? -48.75 26.062 15.461 1 33.78 5 TYR B C 1
ATOM 1750 O O . TYR B 1 5 ? -48.969 25.641 14.328 1 33.78 5 TYR B O 1
ATOM 1758 N N . ASP B 1 6 ? -48.344 27.344 15.344 1 32.88 6 ASP B N 1
ATOM 1759 C CA . ASP B 1 6 ? -47.219 27.766 14.484 1 32.88 6 ASP B CA 1
ATOM 1760 C C . ASP B 1 6 ? -46.125 26.703 14.461 1 32.88 6 ASP B C 1
ATOM 1762 O O . ASP B 1 6 ? -45.562 26.359 15.5 1 32.88 6 ASP B O 1
ATOM 1766 N N . TYR B 1 7 ? -46.344 25.641 13.656 1 32.53 7 TYR B N 1
ATOM 1767 C CA . TYR B 1 7 ? -45.25 24.75 13.219 1 32.53 7 TYR B CA 1
ATOM 1768 C C . TYR B 1 7 ? -43.969 25.531 13.078 1 32.53 7 TYR B C 1
ATOM 1770 O O . TYR B 1 7 ? -43.812 26.375 12.195 1 32.53 7 TYR B O 1
ATOM 1778 N N . TYR B 1 8 ? -43.375 26.094 14.172 1 31.86 8 TYR B N 1
ATOM 1779 C CA . TYR B 1 8 ? -41.969 26.453 14.078 1 31.86 8 TYR B CA 1
ATOM 1780 C C . TYR B 1 8 ? -41.219 25.578 13.07 1 31.86 8 TYR B C 1
ATOM 1782 O O . TYR B 1 8 ? -41.156 24.359 13.25 1 31.86 8 TYR B O 1
ATOM 1790 N N . SER B 1 9 ? -41.5 25.797 11.758 1 31.8 9 SER B N 1
ATOM 1791 C CA . SER B 1 9 ? -40.562 25.312 10.719 1 31.8 9 SER B CA 1
ATOM 1792 C C . SER B 1 9 ? -39.125 25.344 11.203 1 31.8 9 SER B C 1
ATOM 1794 O O . SER B 1 9 ? -38.625 26.391 11.602 1 31.8 9 SER B O 1
ATOM 1796 N N . GLU B 1 10 ? -38.75 24.5 12.086 1 33.16 10 GLU B N 1
ATOM 1797 C CA . GLU B 1 10 ? -37.312 24.266 12.242 1 33.16 10 GLU B CA 1
ATOM 1798 C C . GLU B 1 10 ? -36.562 24.656 10.977 1 33.16 10 GLU B C 1
ATOM 1800 O O . GLU B 1 10 ? -36.719 24.016 9.93 1 33.16 10 GLU B O 1
ATOM 1805 N N . ARG B 1 11 ? -36.469 25.969 10.586 1 32.75 11 ARG B N 1
ATOM 1806 C CA . ARG B 1 11 ? -35.469 26.453 9.664 1 32.75 11 ARG B CA 1
ATOM 1807 C C . ARG B 1 11 ? -34.219 25.578 9.695 1 32.75 11 ARG B C 1
ATOM 1809 O O . ARG B 1 11 ? -33.531 25.516 10.711 1 32.75 11 ARG B O 1
ATOM 1816 N N . SER B 1 12 ? -34.344 24.438 9.219 1 35.19 12 SER B N 1
ATOM 1817 C CA . SER B 1 12 ? -33.188 23.641 8.805 1 35.19 12 SER B CA 1
ATOM 1818 C C . SER B 1 12 ? -32.031 24.531 8.367 1 35.19 12 SER B C 1
ATOM 1820 O O . SER B 1 12 ? -32.156 25.266 7.387 1 35.19 12 SER B O 1
ATOM 1822 N N . TYR B 1 13 ? -31.484 25.469 9.141 1 32.56 13 TYR B N 1
ATOM 1823 C CA . TYR B 1 13 ? -30.219 26.125 8.828 1 32.56 13 TYR B CA 1
ATOM 1824 C C . TYR B 1 13 ? -29.375 25.281 7.875 1 32.56 13 TYR B C 1
ATOM 1826 O O . TYR B 1 13 ? -28.688 24.344 8.297 1 32.56 13 TYR B O 1
ATOM 1834 N N . SER B 1 14 ? -29.922 24.812 6.785 1 37.03 14 SER B N 1
ATOM 1835 C CA . SER B 1 14 ? -29.141 24.312 5.656 1 37.03 14 SER B CA 1
ATOM 1836 C C . SER B 1 14 ? -27.953 25.219 5.375 1 37.03 14 SER B C 1
ATOM 1838 O O . SER B 1 14 ? -28.125 26.375 5 1 37.03 14 SER B O 1
ATOM 1840 N N . VAL B 1 15 ? -27 25.438 6.207 1 38.28 15 VAL B N 1
ATOM 1841 C CA . VAL B 1 15 ? -25.812 26.125 5.707 1 38.28 15 VAL B CA 1
ATOM 1842 C C . VAL B 1 15 ? -25.75 25.984 4.188 1 38.28 15 VAL B C 1
ATOM 1844 O O . VAL B 1 15 ? -25.922 24.891 3.646 1 38.28 15 VAL B O 1
ATOM 1847 N N . PRO B 1 16 ? -26.234 26.953 3.484 1 40.81 16 PRO B N 1
ATOM 1848 C CA . PRO B 1 16 ? -26.047 26.875 2.035 1 40.81 16 PRO B CA 1
ATOM 1849 C C . PRO B 1 16 ? -24.734 26.172 1.658 1 40.81 16 PRO B C 1
ATOM 1851 O O . PRO B 1 16 ? -23.656 26.656 2.008 1 40.81 16 PRO B O 1
ATOM 1854 N N . TYR B 1 17 ? -24.547 24.906 1.958 1 42.59 17 TYR B N 1
ATOM 1855 C CA . TYR B 1 17 ? -23.391 24.234 1.406 1 42.59 17 TYR B CA 1
ATOM 1856 C C . TYR B 1 17 ? -23.062 24.75 0.013 1 42.59 17 TYR B C 1
ATOM 1858 O O . TYR B 1 17 ? -23.906 24.75 -0.878 1 42.59 17 TYR B O 1
ATOM 1866 N N . MET B 1 18 ? -22.484 25.844 -0.165 1 47.5 18 MET B N 1
ATOM 1867 C CA . MET B 1 18 ? -21.953 26.156 -1.49 1 47.5 18 MET B CA 1
ATOM 1868 C C . MET B 1 18 ? -21.609 24.875 -2.25 1 47.5 18 MET B C 1
ATOM 1870 O O . MET B 1 18 ? -21.047 23.953 -1.678 1 47.5 18 MET B O 1
ATOM 1874 N N . ARG B 1 19 ? -22.359 24.422 -3.303 1 55.78 19 ARG B N 1
ATOM 1875 C CA . ARG B 1 19 ? -22.234 23.234 -4.141 1 55.78 19 ARG B CA 1
ATOM 1876 C C . ARG B 1 19 ? -20.781 22.797 -4.246 1 55.78 19 ARG B C 1
ATOM 1878 O O . ARG B 1 19 ? -20.469 21.609 -4.184 1 55.78 19 ARG B O 1
ATOM 1885 N N . TYR B 1 20 ? -19.844 2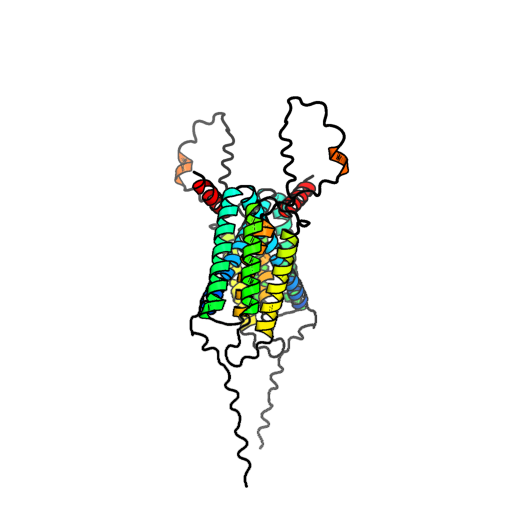3.844 -4.402 1 68.06 20 TYR B N 1
ATOM 1886 C CA . TYR B 1 20 ? -18.438 23.516 -4.586 1 68.06 20 TYR B CA 1
ATOM 1887 C C . TYR B 1 20 ? -17.562 24.297 -3.611 1 68.06 20 TYR B C 1
ATOM 1889 O O . TYR B 1 20 ? -16.75 25.125 -4.023 1 68.06 20 TYR B O 1
ATOM 1897 N N . GLY B 1 21 ? -17.828 24.312 -2.334 1 85.56 21 GLY B N 1
ATOM 1898 C CA . GLY B 1 21 ? -17.016 25 -1.341 1 85.56 21 GLY B CA 1
ATOM 1899 C C . GLY B 1 21 ? -15.648 24.375 -1.136 1 85.56 21 GLY B C 1
ATOM 1900 O O . GLY B 1 21 ? -15.32 23.375 -1.792 1 85.56 21 GLY B O 1
ATOM 1901 N N . PRO B 1 22 ? -14.781 25.094 -0.327 1 90 22 PRO B N 1
ATOM 1902 C CA . PRO B 1 22 ? -13.445 24.562 -0.048 1 90 22 PRO B CA 1
ATOM 1903 C C . PRO B 1 22 ? -13.469 23.141 0.488 1 90 22 PRO B C 1
ATOM 1905 O O . PRO B 1 22 ? -12.602 22.328 0.152 1 90 22 PRO B O 1
ATOM 1908 N N . PHE B 1 23 ? -14.453 22.844 1.237 1 89.88 23 PHE B N 1
ATOM 1909 C CA . PHE B 1 23 ? -14.547 21.5 1.807 1 89.88 23 PHE B CA 1
ATOM 1910 C C . PHE B 1 23 ? -14.773 20.469 0.714 1 89.88 23 PHE B C 1
ATOM 1912 O O . PHE B 1 23 ? -14.117 19.422 0.692 1 89.88 23 PHE B O 1
ATOM 1919 N N . GLU B 1 24 ? -15.648 20.75 -0.154 1 88.88 24 GLU B N 1
ATOM 1920 C CA . GLU B 1 24 ? -15.953 19.828 -1.239 1 88.88 24 GLU B CA 1
ATOM 1921 C C . GLU B 1 24 ? -14.758 19.656 -2.18 1 88.88 24 GLU B C 1
ATOM 1923 O O . GLU B 1 24 ? -14.445 18.547 -2.605 1 88.88 24 GLU B O 1
ATOM 1928 N N . ILE B 1 25 ? -14.133 20.75 -2.455 1 92.56 25 ILE B N 1
ATOM 1929 C CA . ILE B 1 25 ? -12.961 20.703 -3.322 1 92.56 25 ILE B CA 1
ATOM 1930 C C . ILE B 1 25 ? -11.852 19.891 -2.654 1 92.56 25 ILE B C 1
ATOM 1932 O O . ILE B 1 25 ? -11.219 19.047 -3.295 1 92.56 25 ILE B O 1
ATOM 1936 N N . THR B 1 26 ? -11.703 20.156 -1.403 1 94.25 26 THR B N 1
ATOM 1937 C CA . THR B 1 26 ? -10.648 19.469 -0.662 1 94.25 26 THR B CA 1
ATOM 1938 C C . THR B 1 26 ? -10.914 17.969 -0.597 1 94.25 26 THR B C 1
ATOM 1940 O O . THR B 1 26 ? -10.008 17.156 -0.833 1 94.25 26 THR B O 1
ATOM 1943 N N . THR B 1 27 ? -12.148 17.562 -0.336 1 92.44 27 THR B N 1
ATOM 1944 C CA . THR B 1 27 ? -12.453 16.141 -0.209 1 92.44 27 THR B CA 1
ATOM 1945 C C . THR B 1 27 ? -12.352 15.438 -1.562 1 92.44 27 THR B C 1
ATOM 1947 O O . THR B 1 27 ? -11.938 14.281 -1.638 1 92.44 27 THR B O 1
ATOM 1950 N N . PHE B 1 28 ? -12.742 16.172 -2.6 1 92.19 28 PHE B N 1
ATOM 1951 C CA . PHE B 1 28 ? -12.578 15.617 -3.934 1 92.19 28 PHE B CA 1
ATOM 1952 C C . PHE B 1 28 ? -11.102 15.406 -4.25 1 92.19 28 PHE B C 1
ATOM 1954 O O . PHE B 1 28 ? -10.695 14.328 -4.691 1 92.19 28 PHE B O 1
ATOM 1961 N N . LEU B 1 29 ? -10.258 16.391 -3.973 1 95.31 29 LEU B N 1
ATOM 1962 C CA . LEU B 1 29 ? -8.828 16.328 -4.238 1 95.31 29 LEU B CA 1
ATOM 1963 C C . LEU B 1 29 ? -8.172 15.234 -3.396 1 95.31 29 LEU B C 1
ATOM 1965 O O . LEU B 1 29 ? -7.285 14.523 -3.875 1 95.31 29 LEU B O 1
ATOM 1969 N N . MET B 1 30 ? -8.625 15.094 -2.209 1 96.06 30 MET B N 1
ATOM 1970 C CA . MET B 1 30 ? -8.039 14.086 -1.333 1 96.06 30 MET B CA 1
ATOM 1971 C C . MET B 1 30 ? -8.461 12.68 -1.758 1 96.06 30 MET B C 1
ATOM 1973 O O . MET B 1 30 ? -7.715 11.719 -1.566 1 96.06 30 MET B O 1
ATOM 1977 N N . GLY B 1 31 ? -9.68 12.617 -2.316 1 93.31 31 GLY B N 1
ATOM 1978 C CA . GLY B 1 31 ? -10.055 11.344 -2.924 1 93.31 31 GLY B CA 1
ATOM 1979 C C . GLY B 1 31 ? -9.109 10.914 -4.027 1 93.31 31 GLY B C 1
ATOM 1980 O O . GLY B 1 31 ? -8.703 9.75 -4.082 1 93.31 31 GLY B O 1
ATOM 1981 N N . CYS B 1 32 ? -8.742 11.812 -4.844 1 94.88 32 CYS B N 1
ATOM 1982 C CA . CYS B 1 32 ? -7.781 11.547 -5.906 1 94.88 32 CYS B CA 1
ATOM 1983 C C . CYS B 1 32 ? -6.414 11.195 -5.332 1 94.88 32 CYS B C 1
ATOM 1985 O O . CYS B 1 32 ? -5.75 10.273 -5.816 1 94.88 32 CYS B O 1
ATOM 1987 N N . PHE B 1 33 ? -6.059 11.93 -4.379 1 96.12 33 PHE B N 1
ATOM 1988 C CA . PHE B 1 33 ? -4.781 11.68 -3.725 1 96.12 33 PHE B CA 1
ATOM 1989 C C . PHE B 1 33 ? -4.73 10.266 -3.152 1 96.12 33 PHE B C 1
ATOM 1991 O O . PHE B 1 33 ? -3.707 9.594 -3.252 1 96.12 33 PHE B O 1
ATOM 1998 N N . ILE B 1 34 ? -5.801 9.852 -2.559 1 95.31 34 ILE B N 1
ATOM 1999 C CA . ILE B 1 34 ? -5.863 8.523 -1.975 1 95.31 34 ILE B CA 1
ATOM 2000 C C . ILE B 1 34 ? -5.613 7.469 -3.055 1 95.31 34 ILE B C 1
ATOM 2002 O O . ILE B 1 34 ? -4.863 6.516 -2.842 1 95.31 34 ILE B O 1
ATOM 2006 N N . CYS B 1 35 ? -6.172 7.66 -4.18 1 94.75 35 CYS B N 1
ATOM 2007 C CA . CYS B 1 35 ? -5.984 6.73 -5.285 1 94.75 35 CYS B CA 1
ATOM 2008 C C . CYS B 1 35 ? -4.516 6.664 -5.699 1 94.75 35 CYS B C 1
ATOM 2010 O O . CYS B 1 35 ? -3.965 5.578 -5.871 1 94.75 35 CYS B O 1
ATOM 2012 N N . VAL B 1 36 ? -3.934 7.766 -5.762 1 94.94 36 VAL B N 1
ATOM 2013 C CA . VAL B 1 36 ? -2.529 7.832 -6.148 1 94.94 36 VAL B CA 1
ATOM 2014 C C . VAL B 1 36 ? -1.661 7.203 -5.059 1 94.94 36 VAL B C 1
ATOM 2016 O O . VAL B 1 36 ? -0.709 6.48 -5.359 1 94.94 36 VAL B O 1
ATOM 2019 N N . ALA B 1 37 ? -1.944 7.484 -3.828 1 94.56 37 ALA B N 1
ATOM 2020 C CA . ALA B 1 37 ? -1.179 6.953 -2.703 1 94.56 37 ALA B CA 1
ATOM 2021 C C . ALA B 1 37 ? -1.273 5.434 -2.646 1 94.56 37 ALA B C 1
ATOM 2023 O O . ALA B 1 37 ? -0.294 4.754 -2.326 1 94.56 37 ALA B O 1
ATOM 2024 N N . ILE B 1 38 ? -2.398 4.949 -2.967 1 93.81 38 ILE B N 1
ATOM 2025 C CA . ILE B 1 38 ? -2.58 3.502 -2.99 1 93.81 38 ILE B CA 1
ATOM 2026 C C . ILE B 1 38 ? -1.723 2.893 -4.098 1 93.81 38 ILE B C 1
ATOM 2028 O O . ILE B 1 38 ? -1.014 1.909 -3.871 1 93.81 38 ILE B O 1
ATOM 2032 N N . MET B 1 39 ? -1.797 3.471 -5.27 1 94.25 39 MET B N 1
ATOM 2033 C CA . MET B 1 39 ? -0.982 2.996 -6.383 1 94.25 39 MET B CA 1
ATOM 2034 C C . MET B 1 39 ? 0.502 3.062 -6.039 1 94.25 39 MET B C 1
ATOM 2036 O O . MET B 1 39 ? 1.258 2.141 -6.348 1 94.25 39 MET B O 1
ATOM 2040 N N . PHE B 1 40 ? 0.864 4.145 -5.434 1 93.75 40 PHE B N 1
ATOM 2041 C CA . PHE B 1 40 ? 2.248 4.316 -5.012 1 93.75 40 PHE B CA 1
ATOM 2042 C C . PHE B 1 40 ? 2.643 3.254 -3.996 1 93.75 40 PHE B C 1
ATOM 2044 O O . PHE B 1 40 ? 3.754 2.723 -4.047 1 93.75 40 PHE B O 1
ATOM 2051 N N . SER B 1 41 ? 1.793 2.994 -3.094 1 94.25 41 SER B N 1
ATOM 2052 C CA . SER B 1 41 ? 2.057 1.979 -2.08 1 94.25 41 SER B CA 1
ATOM 2053 C C . SER B 1 41 ? 2.289 0.611 -2.713 1 94.25 41 SER B C 1
ATOM 2055 O O . SER B 1 41 ? 3.211 -0.111 -2.326 1 94.25 41 SER B O 1
ATOM 2057 N N . PHE B 1 42 ? 1.493 0.325 -3.646 1 92.19 42 PHE B N 1
ATOM 2058 C CA . PHE B 1 42 ? 1.682 -0.934 -4.359 1 92.19 42 PHE B CA 1
ATOM 2059 C C . PHE B 1 42 ? 3.014 -0.943 -5.098 1 92.19 42 PHE B C 1
ATOM 2061 O O . PHE B 1 42 ? 3.719 -1.955 -5.105 1 92.19 42 PHE B O 1
ATOM 2068 N N . ALA B 1 43 ? 3.326 0.147 -5.727 1 91.75 43 ALA B N 1
ATOM 2069 C CA . ALA B 1 43 ? 4.594 0.261 -6.445 1 91.75 43 ALA B CA 1
ATOM 2070 C C . ALA B 1 43 ? 5.777 0.05 -5.504 1 91.75 43 ALA B C 1
ATOM 2072 O O . ALA B 1 43 ? 6.73 -0.651 -5.844 1 91.75 43 ALA B O 1
ATOM 2073 N N . CYS B 1 44 ? 5.723 0.608 -4.309 1 90.88 44 CYS B N 1
ATOM 2074 C CA . CYS B 1 44 ? 6.789 0.452 -3.328 1 90.88 44 CYS B CA 1
ATOM 2075 C C . CYS B 1 44 ? 6.93 -1.004 -2.898 1 90.88 44 CYS B C 1
ATOM 2077 O O . CYS B 1 44 ? 8.039 -1.502 -2.727 1 90.88 44 CYS B O 1
ATOM 2079 N N . THR B 1 45 ? 5.84 -1.605 -2.764 1 94.06 45 THR B N 1
ATOM 2080 C CA . THR B 1 45 ? 5.852 -3.004 -2.352 1 94.06 45 THR B CA 1
ATOM 2081 C C . THR B 1 45 ? 6.441 -3.887 -3.449 1 94.06 45 THR B C 1
ATOM 2083 O O . THR B 1 45 ? 7.285 -4.742 -3.176 1 94.06 45 THR B O 1
ATOM 2086 N N . ILE B 1 46 ? 5.992 -3.666 -4.656 1 91.44 46 ILE B N 1
ATOM 2087 C CA . ILE B 1 46 ? 6.496 -4.438 -5.789 1 91.44 46 ILE B CA 1
ATOM 2088 C C . ILE B 1 46 ? 7.996 -4.211 -5.941 1 91.44 46 ILE B C 1
ATOM 2090 O O . ILE B 1 46 ? 8.75 -5.16 -6.172 1 91.44 46 ILE B O 1
ATOM 2094 N N . GLY B 1 47 ? 8.406 -2.988 -5.84 1 89.81 47 GLY B N 1
ATOM 2095 C CA . GLY B 1 47 ? 9.82 -2.68 -5.922 1 89.81 47 GLY B CA 1
ATOM 2096 C C . GLY B 1 47 ? 10.641 -3.352 -4.836 1 89.81 47 GLY B C 1
ATOM 2097 O O . GLY B 1 47 ? 11.727 -3.871 -5.105 1 89.81 47 GLY B O 1
ATOM 2098 N N . TYR B 1 48 ? 10.133 -3.346 -3.721 1 90.31 48 TYR B N 1
ATOM 2099 C CA . TYR B 1 48 ? 10.812 -3.977 -2.596 1 90.31 48 TYR B CA 1
ATOM 2100 C C . TYR B 1 48 ? 10.945 -5.48 -2.812 1 90.31 48 TYR B C 1
ATOM 2102 O O . TYR B 1 48 ? 12.016 -6.051 -2.604 1 90.31 48 TYR B O 1
ATOM 2110 N N . LEU B 1 49 ? 9.953 -6.059 -3.193 1 92.12 49 LEU B N 1
ATOM 2111 C CA . LEU B 1 49 ? 9.961 -7.5 -3.432 1 92.12 49 LEU B CA 1
ATOM 2112 C C . LEU B 1 49 ? 10.898 -7.855 -4.582 1 92.12 49 LEU B C 1
ATOM 2114 O O . LEU B 1 49 ? 11.57 -8.891 -4.543 1 92.12 49 LEU B O 1
ATOM 2118 N N . ALA B 1 50 ? 10.922 -7.055 -5.586 1 89.94 50 ALA B N 1
ATOM 2119 C CA . ALA B 1 50 ? 11.82 -7.273 -6.715 1 89.94 50 ALA B CA 1
ATOM 2120 C C . ALA B 1 50 ? 13.281 -7.215 -6.27 1 89.94 50 ALA B C 1
ATOM 2122 O O . ALA B 1 50 ? 14.094 -8.047 -6.68 1 89.94 50 ALA B O 1
ATOM 2123 N N . ASP B 1 51 ? 13.555 -6.285 -5.457 1 88.38 51 ASP B N 1
ATOM 2124 C CA . ASP B 1 51 ? 14.906 -6.16 -4.914 1 88.38 51 ASP B CA 1
ATOM 2125 C C . ASP B 1 51 ? 15.273 -7.387 -4.078 1 88.38 51 ASP B C 1
ATOM 2127 O O . ASP B 1 51 ? 16.391 -7.891 -4.168 1 88.38 51 ASP B O 1
ATOM 2131 N N . LEU B 1 52 ? 14.367 -7.77 -3.332 1 88.31 52 LEU B N 1
ATOM 2132 C CA . LEU B 1 52 ? 14.602 -8.945 -2.506 1 88.31 52 LEU B CA 1
ATOM 2133 C C . LEU B 1 52 ? 14.852 -10.18 -3.373 1 88.31 52 LEU B C 1
ATOM 2135 O O . LEU B 1 52 ? 15.742 -10.977 -3.082 1 88.31 52 LEU B O 1
ATOM 2139 N N . ALA B 1 53 ? 14.094 -10.352 -4.418 1 90.94 53 ALA B N 1
ATOM 2140 C CA . ALA B 1 53 ? 14.234 -11.484 -5.332 1 90.94 53 ALA B CA 1
ATOM 2141 C C . ALA B 1 53 ? 15.578 -11.438 -6.059 1 90.94 53 ALA B C 1
ATOM 2143 O O . ALA B 1 53 ? 16.188 -12.477 -6.332 1 90.94 53 ALA B O 1
ATOM 2144 N N . GLU B 1 54 ? 16.047 -10.305 -6.383 1 89 54 GLU B N 1
ATOM 2145 C CA . GLU B 1 54 ? 17.344 -10.125 -7.047 1 89 54 GLU B CA 1
ATOM 2146 C C . GLU B 1 54 ? 18.5 -10.422 -6.102 1 89 54 GLU B C 1
ATOM 2148 O O . GLU B 1 54 ? 19.5 -11 -6.508 1 89 54 GLU B O 1
ATOM 2153 N N . GLU B 1 55 ? 18.344 -10.031 -4.953 1 87.94 55 GLU B N 1
ATOM 2154 C CA . GLU B 1 55 ? 19.406 -10.219 -3.957 1 87.94 55 GLU B CA 1
ATOM 2155 C C . GLU B 1 55 ? 19.484 -11.68 -3.518 1 87.94 55 GLU B C 1
ATOM 2157 O O . GLU B 1 55 ? 20.578 -12.172 -3.205 1 87.94 55 GLU B O 1
ATOM 2162 N N . PHE B 1 56 ? 18.25 -12.344 -3.484 1 89.69 56 PHE B N 1
ATOM 2163 C CA . PHE B 1 56 ? 18.203 -13.727 -3.037 1 89.69 56 PHE B CA 1
ATOM 2164 C C . PHE B 1 56 ? 17.438 -14.594 -4.035 1 89.69 56 PHE B C 1
ATOM 2166 O O . PHE B 1 56 ? 16.391 -15.156 -3.705 1 89.69 56 PHE B O 1
ATOM 2173 N N . PRO B 1 57 ? 17.969 -14.875 -5.184 1 90.31 57 PRO B N 1
ATOM 2174 C CA . PRO B 1 57 ? 17.25 -15.602 -6.234 1 90.31 57 PRO B CA 1
ATOM 2175 C C . PRO B 1 57 ? 16.984 -17.062 -5.871 1 90.31 57 PRO B C 1
ATOM 2177 O O . PRO B 1 57 ? 15.922 -17.594 -6.207 1 90.31 57 PRO B O 1
ATOM 2180 N N . THR B 1 58 ? 17.969 -17.719 -5.227 1 92.94 58 THR B N 1
ATOM 2181 C CA . THR B 1 58 ? 17.797 -19.125 -4.863 1 92.94 58 THR B CA 1
ATOM 2182 C C . THR B 1 58 ? 16.641 -19.297 -3.883 1 92.94 58 THR B C 1
ATOM 2184 O O . THR B 1 58 ? 15.797 -20.172 -4.07 1 92.94 58 THR B O 1
ATOM 2187 N N . ARG B 1 59 ? 16.609 -18.453 -2.908 1 93 59 ARG B N 1
ATOM 2188 C CA . ARG B 1 59 ? 15.516 -18.516 -1.933 1 93 59 ARG B CA 1
ATOM 2189 C C . ARG B 1 59 ? 14.18 -18.156 -2.576 1 93 59 ARG B C 1
ATOM 2191 O O . ARG B 1 59 ? 13.156 -18.75 -2.252 1 93 59 ARG B O 1
ATOM 2198 N N . THR B 1 60 ? 14.242 -17.172 -3.35 1 94.5 60 THR B N 1
ATOM 2199 C CA . THR B 1 60 ? 13.031 -16.75 -4.031 1 94.5 60 THR B CA 1
ATOM 2200 C C . THR B 1 60 ? 12.445 -17.891 -4.859 1 94.5 60 THR B C 1
ATOM 2202 O O . THR B 1 60 ? 11.234 -18.141 -4.824 1 94.5 60 THR B O 1
ATOM 2205 N N . LYS B 1 61 ? 13.297 -18.578 -5.555 1 95.38 61 LYS B N 1
ATOM 2206 C CA . LYS B 1 61 ? 12.852 -19.719 -6.352 1 95.38 61 LYS B CA 1
ATOM 2207 C C . LYS B 1 61 ? 12.188 -20.781 -5.477 1 95.38 61 LYS B C 1
ATOM 2209 O O . LYS B 1 61 ? 11.117 -21.281 -5.82 1 95.38 61 LYS B O 1
ATOM 2214 N N . LYS B 1 62 ? 12.797 -21.062 -4.41 1 96.25 62 LYS B N 1
ATOM 2215 C CA . LYS B 1 62 ? 12.273 -22.078 -3.506 1 96.25 62 LYS B CA 1
ATOM 2216 C C . LYS B 1 62 ? 10.906 -21.672 -2.961 1 96.25 62 LYS B C 1
ATOM 2218 O O . LYS B 1 62 ? 9.992 -22.5 -2.881 1 96.25 62 LYS B O 1
ATOM 2223 N N . ILE B 1 63 ? 10.82 -20.469 -2.578 1 96.06 63 ILE B N 1
ATOM 2224 C CA . ILE B 1 63 ? 9.555 -19.953 -2.047 1 96.06 63 ILE B CA 1
ATOM 2225 C C . ILE B 1 63 ? 8.477 -20.031 -3.117 1 96.06 63 ILE B C 1
ATOM 2227 O O . ILE B 1 63 ? 7.375 -20.531 -2.861 1 96.06 63 ILE B O 1
ATOM 2231 N N . LEU B 1 64 ? 8.773 -19.609 -4.309 1 97.38 64 LEU B N 1
ATOM 2232 C CA . LEU B 1 64 ? 7.801 -19.609 -5.391 1 97.38 64 LEU B CA 1
ATOM 2233 C C . LEU B 1 64 ? 7.406 -21.031 -5.762 1 97.38 64 LEU B C 1
ATOM 2235 O O . LEU B 1 64 ? 6.242 -21.297 -6.066 1 97.38 64 LEU B O 1
ATOM 2239 N N . HIS B 1 65 ? 8.375 -21.922 -5.77 1 97.69 65 HIS B N 1
ATOM 2240 C CA . HIS B 1 65 ? 8.094 -23.328 -6.059 1 97.69 65 HIS B CA 1
ATOM 2241 C C . HIS B 1 65 ? 7.121 -23.906 -5.047 1 97.69 65 HIS B C 1
ATOM 2243 O O . HIS B 1 65 ? 6.137 -24.547 -5.426 1 97.69 65 HIS B O 1
ATOM 2249 N N . THR B 1 66 ? 7.395 -23.641 -3.834 1 97.81 66 THR B N 1
ATOM 2250 C CA . THR B 1 66 ? 6.551 -24.156 -2.764 1 97.81 66 THR B CA 1
ATOM 2251 C C . THR B 1 66 ? 5.145 -23.562 -2.852 1 97.81 66 THR B C 1
ATOM 2253 O O . THR B 1 66 ? 4.152 -24.281 -2.713 1 97.81 66 THR B O 1
ATOM 2256 N N . VAL B 1 67 ? 5.117 -22.234 -3.033 1 97.94 67 VAL B N 1
ATOM 2257 C CA . VAL B 1 67 ? 3.826 -21.578 -3.148 1 97.94 67 VAL B CA 1
ATOM 2258 C C . VAL B 1 67 ? 3.049 -22.156 -4.328 1 97.94 67 VAL B C 1
ATOM 2260 O O . VAL B 1 67 ? 1.852 -22.422 -4.215 1 97.94 67 VAL B O 1
ATOM 2263 N N . THR B 1 68 ? 3.688 -22.344 -5.457 1 98.38 68 THR B N 1
ATOM 2264 C CA . THR B 1 68 ? 3.035 -22.859 -6.652 1 98.38 68 THR B CA 1
ATOM 2265 C C . THR B 1 68 ? 2.506 -24.266 -6.402 1 98.38 68 THR B C 1
ATOM 2267 O O . THR B 1 68 ? 1.381 -24.594 -6.789 1 98.38 68 THR B O 1
ATOM 2270 N N . LEU B 1 69 ? 3.293 -25.078 -5.75 1 98.31 69 LEU B N 1
ATOM 2271 C CA . LEU B 1 69 ? 2.869 -26.43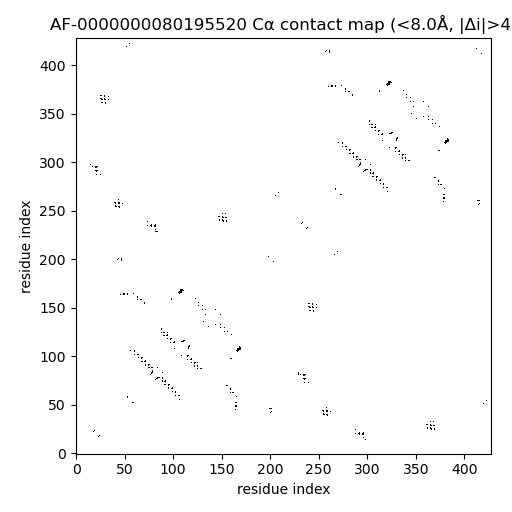8 -5.438 1 98.31 69 LEU B CA 1
ATOM 2272 C C . LEU B 1 69 ? 1.649 -26.438 -4.523 1 98.31 69 LEU B C 1
ATOM 2274 O O . LEU B 1 69 ? 0.718 -27.219 -4.715 1 98.31 69 LEU B O 1
ATOM 2278 N N . LEU B 1 70 ? 1.684 -25.562 -3.564 1 97.69 70 LEU B N 1
ATOM 2279 C CA . LEU B 1 70 ? 0.556 -25.453 -2.646 1 97.69 70 LEU B CA 1
ATOM 2280 C C . LEU B 1 70 ? -0.709 -25.031 -3.387 1 97.69 70 LEU B C 1
ATOM 2282 O O . LEU B 1 70 ? -1.785 -25.578 -3.154 1 97.69 70 LEU B O 1
ATOM 2286 N N . VAL B 1 71 ? -0.575 -24.016 -4.25 1 98 71 VAL B N 1
ATOM 2287 C CA . VAL B 1 71 ? -1.721 -23.547 -5.027 1 98 71 VAL B CA 1
ATOM 2288 C C . VAL B 1 71 ? -2.25 -24.688 -5.891 1 98 71 VAL B C 1
ATOM 2290 O O . VAL B 1 71 ? -3.463 -24.891 -5.992 1 98 71 VAL B O 1
ATOM 2293 N N . LEU B 1 72 ? -1.35 -25.469 -6.496 1 98.06 72 LEU B N 1
ATOM 2294 C CA . LEU B 1 72 ? -1.717 -26.609 -7.324 1 98.06 72 LEU B CA 1
ATOM 2295 C C . LEU B 1 72 ? -2.484 -27.641 -6.508 1 98.06 72 LEU B C 1
ATOM 2297 O O . LEU B 1 72 ? -3.531 -28.125 -6.941 1 98.06 72 LEU B O 1
ATOM 2301 N N . ILE B 1 73 ? -2.004 -27.938 -5.344 1 97.69 73 ILE B N 1
ATOM 2302 C CA . ILE B 1 73 ? -2.619 -28.922 -4.465 1 97.69 73 ILE B CA 1
ATOM 2303 C C . ILE B 1 73 ? -4.012 -28.453 -4.055 1 97.69 73 ILE B C 1
ATOM 2305 O O . ILE B 1 73 ? -4.965 -29.234 -4.051 1 97.69 73 ILE B O 1
ATOM 2309 N N . ILE B 1 74 ? -4.117 -27.203 -3.748 1 97.06 74 ILE B N 1
ATOM 2310 C CA . ILE B 1 74 ? -5.398 -26.641 -3.318 1 97.06 74 ILE B CA 1
ATOM 2311 C C . ILE B 1 74 ? -6.406 -26.734 -4.461 1 97.06 74 ILE B C 1
ATOM 2313 O O . ILE B 1 74 ? -7.562 -27.109 -4.25 1 97.06 74 ILE B O 1
ATOM 2317 N N . HIS B 1 75 ? -6.02 -26.375 -5.676 1 96.38 75 HIS B N 1
ATOM 2318 C CA . HIS B 1 75 ? -6.918 -26.484 -6.82 1 96.38 75 HIS B CA 1
ATOM 2319 C C . HIS B 1 75 ? -7.363 -27.938 -7.031 1 96.38 75 HIS B C 1
ATOM 2321 O O . HIS B 1 75 ? -8.5 -28.188 -7.449 1 96.38 75 HIS B O 1
ATOM 2327 N N . THR B 1 76 ? -6.441 -28.891 -6.781 1 96.62 76 THR B N 1
ATOM 2328 C CA . THR B 1 76 ? -6.785 -30.297 -6.906 1 96.62 76 THR B CA 1
ATOM 2329 C C . THR B 1 76 ? -7.832 -30.703 -5.875 1 96.62 76 THR B C 1
ATOM 2331 O O . THR B 1 76 ? -8.773 -31.422 -6.188 1 96.62 76 THR B O 1
ATOM 2334 N N . PHE B 1 77 ? -7.652 -30.156 -4.66 1 95.5 77 PHE B N 1
ATOM 2335 C CA . PHE B 1 77 ? -8.633 -30.422 -3.615 1 95.5 77 PHE B CA 1
ATOM 2336 C C . PHE B 1 77 ? -9.977 -29.797 -3.953 1 95.5 77 PHE B C 1
ATOM 2338 O O . PHE B 1 77 ? -11.023 -30.391 -3.678 1 95.5 77 PHE B O 1
ATOM 2345 N N . ILE B 1 78 ? -9.984 -28.625 -4.523 1 93.12 78 ILE B N 1
ATOM 2346 C CA . ILE B 1 78 ? -11.219 -27.953 -4.922 1 93.12 78 ILE B CA 1
ATOM 2347 C C . ILE B 1 78 ? -11.93 -28.781 -5.988 1 93.12 78 ILE B C 1
ATOM 2349 O O . ILE B 1 78 ? -13.156 -28.922 -5.969 1 93.12 78 ILE B O 1
ATOM 2353 N N . LEU B 1 79 ? -11.188 -29.359 -6.891 1 93.56 79 LEU B N 1
ATOM 2354 C CA . LEU B 1 79 ? -11.734 -30.188 -7.957 1 93.56 79 LEU B CA 1
ATOM 2355 C C . LEU B 1 79 ? -12.352 -31.469 -7.387 1 93.56 79 LEU B C 1
ATOM 2357 O O . LEU B 1 79 ? -13.469 -31.844 -7.758 1 93.56 79 LEU B O 1
ATOM 2361 N N . LEU B 1 80 ? -11.68 -32.094 -6.391 1 93.62 80 LEU B N 1
ATOM 2362 C CA . LEU B 1 80 ? -12.062 -33.406 -5.918 1 93.62 80 LEU B CA 1
ATOM 2363 C C . LEU B 1 80 ? -13.117 -33.312 -4.82 1 93.62 80 LEU B C 1
ATOM 2365 O O . LEU B 1 80 ? -14.023 -34.156 -4.742 1 93.62 80 LEU B O 1
ATOM 2369 N N . LEU B 1 81 ? -12.984 -32.25 -3.996 1 90.38 81 LEU B N 1
ATOM 2370 C CA . LEU B 1 81 ? -13.828 -32.188 -2.805 1 90.38 81 LEU B CA 1
ATOM 2371 C C . LEU B 1 81 ? -14.977 -31.219 -2.996 1 90.38 81 LEU B C 1
ATOM 2373 O O . LEU B 1 81 ? -16.141 -31.547 -2.727 1 90.38 81 LEU B O 1
ATOM 2377 N N . ASP B 1 82 ? -14.672 -30.016 -3.482 1 88 82 ASP B N 1
ATOM 2378 C CA . ASP B 1 82 ? -15.711 -29 -3.646 1 88 82 ASP B CA 1
ATOM 2379 C C . ASP B 1 82 ? -16.484 -29.219 -4.945 1 88 82 ASP B C 1
ATOM 2381 O O . ASP B 1 82 ? -17.672 -28.891 -5.023 1 88 82 ASP B O 1
ATOM 2385 N N . ARG B 1 83 ? -15.875 -29.75 -5.926 1 86.31 83 ARG B N 1
ATOM 2386 C CA . ARG B 1 83 ? -16.469 -30.016 -7.234 1 86.31 83 ARG B CA 1
ATOM 2387 C C . ARG B 1 83 ? -17.25 -28.797 -7.73 1 86.31 83 ARG B C 1
ATOM 2389 O O . ARG B 1 83 ? -18.391 -28.922 -8.172 1 86.31 83 ARG B O 1
ATOM 2396 N N . LEU B 1 84 ? -16.641 -27.578 -7.598 1 84.31 84 LEU B N 1
ATOM 2397 C CA . LEU B 1 84 ? -17.281 -26.344 -8.039 1 84.31 84 LEU B CA 1
ATOM 2398 C C . LEU B 1 84 ? -17.484 -26.359 -9.555 1 84.31 84 LEU B C 1
ATOM 2400 O O . LEU B 1 84 ? -18.609 -26.219 -10.039 1 84.31 84 LEU B O 1
ATOM 2404 N N . SER B 1 85 ? -16.484 -26.469 -10.32 1 87.56 85 SER B N 1
ATOM 2405 C CA . SER B 1 85 ? -16.453 -26.594 -11.773 1 87.56 85 SER B CA 1
ATOM 2406 C C . SER B 1 85 ? -15.258 -27.406 -12.234 1 87.56 85 SER B C 1
ATOM 2408 O O . SER B 1 85 ? -14.109 -27.016 -12.016 1 87.56 85 SER B O 1
ATOM 2410 N N . TRP B 1 86 ? -15.562 -28.5 -12.844 1 91.19 86 TRP B N 1
ATOM 2411 C CA . TRP B 1 86 ? -14.477 -29.422 -13.18 1 91.19 86 TRP B CA 1
ATOM 2412 C C . TRP B 1 86 ? -13.555 -28.812 -14.227 1 91.19 86 TRP B C 1
ATOM 2414 O O . TRP B 1 86 ? -12.328 -28.969 -14.141 1 91.19 86 TRP B O 1
ATOM 2424 N N . TRP B 1 87 ? -14.055 -28.172 -15.156 1 93.69 87 TRP B N 1
ATOM 2425 C CA . TRP B 1 87 ? -13.188 -27.688 -16.234 1 93.69 87 TRP B CA 1
ATOM 2426 C C . TRP B 1 87 ? -12.398 -26.469 -15.797 1 93.69 87 TRP B C 1
ATOM 2428 O O . TRP B 1 87 ? -11.242 -26.297 -16.188 1 93.69 87 TRP B O 1
ATOM 2438 N N . ARG B 1 88 ? -13.016 -25.562 -15.023 1 93.88 88 ARG B N 1
ATOM 2439 C CA . ARG B 1 88 ? -12.281 -24.406 -14.523 1 93.88 88 ARG B CA 1
ATOM 2440 C C . ARG B 1 88 ? -11.125 -24.844 -13.625 1 93.88 88 ARG B C 1
ATOM 2442 O O . ARG B 1 88 ? -10.047 -24.25 -13.672 1 93.88 88 ARG B O 1
ATOM 2449 N N . SER B 1 89 ? -11.406 -25.875 -12.844 1 94.5 89 SER B N 1
ATOM 2450 C CA . SER B 1 89 ? -10.352 -26.422 -11.984 1 94.5 89 SER B CA 1
ATOM 2451 C C . SER B 1 89 ? -9.234 -27.031 -12.812 1 94.5 89 SER B C 1
ATOM 2453 O O . SER B 1 89 ? -8.055 -26.906 -12.461 1 94.5 89 SER B O 1
ATOM 2455 N N . LEU B 1 90 ? -9.586 -27.656 -13.867 1 96.38 90 LEU B N 1
ATOM 2456 C CA . LEU B 1 90 ? -8.578 -28.266 -14.734 1 96.38 90 LEU B CA 1
ATOM 2457 C C . LEU B 1 90 ? -7.695 -27.188 -15.367 1 96.38 90 LEU B C 1
ATOM 2459 O O . LEU B 1 90 ? -6.477 -27.359 -15.461 1 96.38 90 LEU B O 1
ATOM 2463 N N . VAL B 1 91 ? -8.32 -26.109 -15.773 1 97.25 91 VAL B N 1
ATOM 2464 C CA . VAL B 1 91 ? -7.566 -24.984 -16.328 1 97.25 91 VAL B CA 1
ATOM 2465 C C . VAL B 1 91 ? -6.57 -24.469 -15.297 1 97.25 91 VAL B C 1
ATOM 2467 O O . VAL B 1 91 ? -5.402 -24.234 -15.625 1 97.25 91 VAL B O 1
ATOM 2470 N N . SER B 1 92 ? -7.031 -24.344 -14.062 1 97.69 92 SER B N 1
ATOM 2471 C CA . SER B 1 92 ? -6.168 -23.844 -12.992 1 97.69 92 SER B CA 1
ATOM 2472 C C . SER B 1 92 ? -5.012 -24.812 -12.734 1 97.69 92 SER B C 1
ATOM 2474 O O . SER B 1 92 ? -3.873 -24.375 -12.539 1 97.69 92 SER B O 1
ATOM 2476 N N . ILE B 1 93 ? -5.305 -26.078 -12.75 1 98 93 ILE B N 1
ATOM 2477 C CA . ILE B 1 93 ? -4.277 -27.078 -12.508 1 98 93 ILE B CA 1
ATOM 2478 C C . ILE B 1 93 ? -3.24 -27.047 -13.625 1 98 93 ILE B C 1
ATOM 2480 O O . ILE B 1 93 ? -2.037 -27 -13.359 1 98 93 ILE B O 1
ATOM 2484 N N . ILE B 1 94 ? -3.654 -27.016 -14.852 1 98.12 94 ILE B N 1
ATOM 2485 C CA . ILE B 1 94 ? -2.752 -26.969 -16 1 98.12 94 ILE B CA 1
ATOM 2486 C C . ILE B 1 94 ? -1.896 -25.703 -15.938 1 98.12 94 ILE B C 1
ATOM 2488 O O . ILE B 1 94 ? -0.689 -25.75 -16.188 1 98.12 94 ILE B O 1
ATOM 2492 N N . THR B 1 95 ? -2.49 -24.594 -15.609 1 98.06 95 THR B N 1
ATOM 2493 C CA . THR B 1 95 ? -1.787 -23.312 -15.539 1 98.06 95 THR B CA 1
ATOM 2494 C C . THR B 1 95 ? -0.689 -23.359 -14.484 1 98.06 95 THR B C 1
ATOM 2496 O O . THR B 1 95 ? 0.422 -22.875 -14.711 1 98.06 95 THR B O 1
ATOM 2499 N N . ASN B 1 96 ? -0.968 -23.922 -13.336 1 98.31 96 ASN B N 1
ATOM 2500 C CA . ASN B 1 96 ? 0.033 -23.984 -12.273 1 98.31 96 ASN B CA 1
ATOM 2501 C C . ASN B 1 96 ? 1.151 -24.969 -12.617 1 98.31 96 ASN B C 1
ATOM 2503 O O . ASN B 1 96 ? 2.295 -24.781 -12.203 1 98.31 96 ASN B O 1
ATOM 2507 N N . VAL B 1 97 ? 0.843 -26 -13.422 1 98.06 97 VAL B N 1
ATOM 2508 C CA . VAL B 1 97 ? 1.894 -26.875 -13.93 1 98.06 97 VAL B CA 1
ATOM 2509 C C . VAL B 1 97 ? 2.807 -26.094 -14.875 1 98.06 97 VAL B C 1
ATOM 2511 O O . VAL B 1 97 ? 4.027 -26.266 -14.844 1 98.06 97 VAL B O 1
ATOM 2514 N N . LEU B 1 98 ? 2.215 -25.281 -15.695 1 97.62 98 LEU B N 1
ATOM 2515 C CA . LEU B 1 98 ? 3.006 -24.422 -16.562 1 97.62 98 LEU B CA 1
ATOM 2516 C C . LEU B 1 98 ? 3.902 -23.484 -15.75 1 97.62 98 LEU B C 1
ATOM 2518 O O . LEU B 1 98 ? 5.059 -23.266 -16.109 1 97.62 98 LEU B O 1
ATOM 2522 N N . TYR B 1 99 ? 3.404 -22.953 -14.633 1 97.62 99 TYR B N 1
ATOM 2523 C CA . TYR B 1 99 ? 4.207 -22.109 -13.758 1 97.62 99 TYR B CA 1
ATOM 2524 C C . TYR B 1 99 ? 5.402 -22.875 -13.203 1 97.62 99 TYR B C 1
ATOM 2526 O O . TYR B 1 99 ? 6.508 -22.328 -13.109 1 97.62 99 TYR B O 1
ATOM 2534 N N . LEU B 1 100 ? 5.203 -24.125 -12.891 1 97.44 100 LEU B N 1
ATOM 2535 C CA . LEU B 1 100 ? 6.293 -24.938 -12.367 1 97.44 100 LEU B CA 1
ATOM 2536 C C . LEU B 1 100 ? 7.375 -25.141 -13.422 1 97.44 100 LEU B C 1
ATOM 2538 O O . LEU B 1 100 ? 8.562 -25.156 -13.109 1 97.44 100 LEU B O 1
ATOM 2542 N N . ARG B 1 101 ? 6.91 -25.266 -14.633 1 96.19 101 ARG B N 1
ATOM 2543 C CA . ARG B 1 101 ? 7.863 -25.422 -15.727 1 96.19 101 ARG B CA 1
ATOM 2544 C C . ARG B 1 101 ? 8.648 -24.141 -15.961 1 96.19 101 ARG B C 1
ATOM 2546 O O . ARG B 1 101 ? 9.844 -24.188 -16.266 1 96.19 101 ARG B O 1
ATOM 2553 N N . ILE B 1 102 ? 8.047 -23.062 -15.797 1 95.31 102 ILE B N 1
ATOM 2554 C CA . ILE B 1 102 ? 8.719 -21.766 -15.922 1 95.31 102 ILE B CA 1
ATOM 2555 C C . ILE B 1 102 ? 9.758 -21.625 -14.805 1 95.31 102 ILE B C 1
ATOM 2557 O O . ILE B 1 102 ? 10.859 -21.125 -15.039 1 95.31 102 ILE B O 1
ATOM 2561 N N . LEU B 1 103 ? 9.422 -22.125 -13.648 1 95.44 103 LEU B N 1
ATOM 2562 C CA . LEU B 1 103 ? 10.297 -22 -12.484 1 95.44 103 LEU B CA 1
ATOM 2563 C C . LEU B 1 103 ? 11.531 -22.891 -12.648 1 95.44 103 LEU B C 1
ATOM 2565 O O . LEU B 1 103 ? 12.547 -22.672 -11.984 1 95.44 103 LEU B O 1
ATOM 2569 N N . ALA B 1 104 ? 11.383 -23.828 -13.539 1 92.88 104 ALA B N 1
ATOM 2570 C CA . ALA B 1 104 ? 12.531 -24.688 -13.805 1 92.88 104 ALA B CA 1
ATOM 2571 C C . ALA B 1 104 ? 13.68 -23.906 -14.445 1 92.88 104 ALA B C 1
ATOM 2573 O O . ALA B 1 104 ? 14.852 -24.234 -14.242 1 92.88 104 ALA B O 1
ATOM 2574 N N . ASN B 1 105 ? 13.406 -22.812 -15.125 1 89.38 105 ASN B N 1
ATOM 2575 C CA . ASN B 1 105 ? 14.406 -21.969 -15.773 1 89.38 105 ASN B CA 1
ATOM 2576 C C . ASN B 1 105 ? 14.594 -20.656 -15.039 1 89.38 105 ASN B C 1
ATOM 2578 O O . ASN B 1 105 ? 15.102 -19.688 -15.609 1 89.38 105 ASN B O 1
ATOM 2582 N N . TYR B 1 106 ? 14.18 -20.578 -13.883 1 90.25 106 TYR B N 1
ATOM 2583 C CA . TYR B 1 106 ? 14.281 -19.375 -13.078 1 90.25 106 TYR B CA 1
ATOM 2584 C C . TYR B 1 106 ? 15.734 -18.953 -12.914 1 90.25 106 TYR B C 1
ATOM 2586 O O . TYR B 1 106 ? 16.609 -19.781 -12.703 1 90.25 106 TYR B O 1
ATOM 2594 N N . PRO B 1 107 ? 16.062 -17.828 -13.023 1 89.38 107 PRO B N 1
ATOM 2595 C CA . PRO B 1 107 ? 15.203 -16.641 -13.102 1 89.38 107 PRO B CA 1
ATOM 2596 C C . PRO B 1 107 ? 15.016 -16.141 -14.539 1 89.38 107 PRO B C 1
ATOM 2598 O O . PRO B 1 107 ? 14.375 -15.109 -14.758 1 89.38 107 PRO B O 1
ATOM 2601 N N . ARG B 1 108 ? 15.555 -16.844 -15.43 1 85.94 108 ARG B N 1
ATOM 2602 C CA . ARG B 1 108 ? 15.5 -16.422 -16.828 1 85.94 108 ARG B CA 1
ATOM 2603 C C . ARG B 1 108 ? 14.109 -16.641 -17.406 1 85.94 108 ARG B C 1
ATOM 2605 O O . ARG B 1 108 ? 13.5 -17.688 -17.188 1 85.94 108 ARG B O 1
ATOM 2612 N N . PHE B 1 109 ? 13.586 -15.648 -18 1 87.5 109 PHE B N 1
ATOM 2613 C CA . PHE B 1 109 ? 12.25 -15.688 -18.578 1 87.5 109 PHE B CA 1
ATOM 2614 C C . PHE B 1 109 ? 12.219 -14.969 -19.922 1 87.5 109 PHE B C 1
ATOM 2616 O O . PHE B 1 109 ? 12.812 -13.906 -20.078 1 87.5 109 PHE B O 1
ATOM 2623 N N . ALA B 1 110 ? 11.68 -15.672 -20.953 1 83.25 110 ALA B N 1
ATOM 2624 C CA . ALA B 1 110 ? 11.477 -15.055 -22.266 1 83.25 110 ALA B CA 1
ATOM 2625 C C . ALA B 1 110 ? 10 -15.078 -22.656 1 83.25 110 ALA B C 1
ATOM 2627 O O . ALA B 1 110 ? 9.367 -16.141 -22.656 1 83.25 110 ALA B O 1
ATOM 2628 N N . PHE B 1 111 ? 9.477 -13.961 -23.031 1 81.25 111 PHE B N 1
ATOM 2629 C CA . PHE B 1 111 ? 8.07 -13.805 -23.359 1 81.25 111 PHE B CA 1
ATOM 2630 C C . PHE B 1 111 ? 7.73 -14.539 -24.656 1 81.25 111 PHE B C 1
ATOM 2632 O O . PHE B 1 111 ? 6.578 -14.914 -24.875 1 81.25 111 PHE B O 1
ATOM 2639 N N . THR B 1 112 ? 8.727 -14.789 -25.391 1 82.44 112 THR B N 1
ATOM 2640 C CA . THR B 1 112 ? 8.492 -15.312 -26.719 1 82.44 112 THR B CA 1
ATOM 2641 C C . THR B 1 112 ? 8.5 -16.844 -26.719 1 82.44 112 THR B C 1
ATOM 2643 O O . THR B 1 112 ? 8.078 -17.469 -27.703 1 82.44 112 THR B O 1
ATOM 2646 N N . GLN B 1 113 ? 8.93 -17.406 -25.703 1 89.56 113 GLN B N 1
ATOM 2647 C CA . GLN B 1 113 ? 8.938 -18.859 -25.625 1 89.56 113 GLN B CA 1
ATOM 2648 C C . GLN B 1 113 ? 7.523 -19.422 -25.531 1 89.56 113 GLN B C 1
ATOM 2650 O O . GLN B 1 113 ? 6.656 -18.812 -24.891 1 89.56 113 GLN B O 1
ATOM 2655 N N . PRO B 1 114 ? 7.242 -20.453 -26.25 1 92.69 114 PRO B N 1
ATOM 2656 C CA . PRO B 1 114 ? 5.914 -21.078 -26.219 1 92.69 114 PRO B CA 1
ATOM 2657 C C . PRO B 1 114 ? 5.41 -21.359 -24.812 1 92.69 114 PRO B C 1
ATOM 2659 O O . PRO B 1 114 ? 4.219 -21.219 -24.531 1 92.69 114 PRO B O 1
ATOM 2662 N N . LEU B 1 115 ? 6.281 -21.719 -24.016 1 93.06 115 LEU B N 1
ATOM 2663 C CA . LEU B 1 115 ? 5.914 -22 -22.625 1 93.06 115 LEU B CA 1
ATOM 2664 C C . LEU B 1 115 ? 5.363 -20.75 -21.953 1 93.06 115 LEU B C 1
ATOM 2666 O O . LEU B 1 115 ? 4.363 -20.828 -21.234 1 93.06 115 LEU B O 1
ATOM 2670 N N . SER B 1 116 ? 6.078 -19.672 -22.172 1 92.44 116 SER B N 1
ATOM 2671 C CA . SER B 1 116 ? 5.668 -18.406 -21.578 1 92.44 116 SER B CA 1
ATOM 2672 C C . SER B 1 116 ? 4.309 -17.953 -22.109 1 92.44 116 SER B C 1
ATOM 2674 O O . SER B 1 116 ? 3.445 -17.531 -21.344 1 92.44 116 SER B O 1
ATOM 2676 N N . ILE B 1 117 ? 4.09 -18.062 -23.312 1 94.31 117 ILE B N 1
ATOM 2677 C CA . ILE B 1 117 ? 2.834 -17.672 -23.953 1 94.31 117 ILE B CA 1
ATOM 2678 C C . ILE B 1 117 ? 1.699 -18.562 -23.438 1 94.31 117 ILE B C 1
ATOM 2680 O O . ILE B 1 117 ? 0.617 -18.062 -23.109 1 94.31 117 ILE B O 1
ATOM 2684 N N . ALA B 1 118 ? 1.958 -19.828 -23.391 1 96.69 118 ALA B N 1
ATOM 2685 C CA . ALA B 1 118 ? 0.957 -20.766 -22.875 1 96.69 118 ALA B CA 1
ATOM 2686 C C . ALA B 1 118 ? 0.553 -20.406 -21.453 1 96.69 118 ALA B C 1
ATOM 2688 O O . ALA B 1 118 ? -0.629 -20.453 -21.109 1 96.69 118 ALA B O 1
ATOM 2689 N N . ALA B 1 119 ? 1.548 -20.047 -20.656 1 96.31 119 ALA B N 1
ATOM 2690 C CA . ALA B 1 119 ? 1.276 -19.688 -19.266 1 96.31 119 ALA B CA 1
ATOM 2691 C C . ALA B 1 119 ? 0.453 -18.406 -19.172 1 96.31 119 ALA B C 1
ATOM 2693 O O . ALA B 1 119 ? -0.443 -18.297 -18.328 1 96.31 119 ALA B O 1
ATOM 2694 N N . ILE B 1 120 ? 0.752 -17.453 -20.016 1 95.38 120 ILE B N 1
ATOM 2695 C CA . ILE B 1 120 ? 0.028 -16.188 -20.031 1 95.38 120 ILE B CA 1
ATOM 2696 C C . ILE B 1 120 ? -1.418 -16.438 -20.469 1 95.38 120 ILE B C 1
ATOM 2698 O O . ILE B 1 120 ? -2.35 -15.906 -19.844 1 95.38 120 ILE B O 1
ATOM 2702 N N . VAL B 1 121 ? -1.621 -17.25 -21.484 1 96.5 121 VAL B N 1
ATOM 2703 C CA . VAL B 1 121 ? -2.961 -17.594 -21.953 1 96.5 121 VAL B CA 1
ATOM 2704 C C . VAL B 1 121 ? -3.713 -18.328 -20.844 1 96.5 121 VAL B C 1
ATOM 2706 O O . VAL B 1 121 ? -4.891 -18.062 -20.594 1 96.5 121 VAL B O 1
ATOM 2709 N N . GLY B 1 122 ? -3.021 -19.25 -20.219 1 97.81 122 GLY B N 1
ATOM 2710 C CA . GLY B 1 122 ? -3.625 -19.969 -19.094 1 97.81 122 GLY B CA 1
ATOM 2711 C C . GLY B 1 122 ? -4.074 -19.047 -17.969 1 97.81 122 GLY B C 1
ATOM 2712 O O . GLY B 1 122 ? -5.164 -19.219 -17.422 1 97.81 122 GLY B O 1
ATOM 2713 N N . LEU B 1 123 ? -3.268 -18.062 -17.672 1 96.75 123 LEU B N 1
ATOM 2714 C CA . LEU B 1 123 ? -3.574 -17.094 -16.641 1 96.75 123 LEU B CA 1
ATOM 2715 C C . LEU B 1 123 ? -4.855 -16.328 -16.953 1 96.75 123 LEU B C 1
ATOM 2717 O O . LEU B 1 123 ? -5.742 -16.203 -16.109 1 96.75 123 LEU B O 1
ATOM 2721 N N . PHE B 1 124 ? -5.043 -15.883 -18.125 1 96.44 124 PHE B N 1
ATOM 2722 C CA . PHE B 1 124 ? -6.211 -15.102 -18.516 1 96.44 124 PHE B CA 1
ATOM 2723 C C . PHE B 1 124 ? -7.453 -15.977 -18.594 1 96.44 124 PHE B C 1
ATOM 2725 O O . PHE B 1 124 ? -8.539 -15.555 -18.188 1 96.44 124 PHE B O 1
ATOM 2732 N N . LEU B 1 125 ? -7.219 -17.172 -19.062 1 96.38 125 LEU B N 1
ATOM 2733 C CA . LEU B 1 125 ? -8.336 -18.109 -19.094 1 96.38 125 LEU B CA 1
ATOM 2734 C C . LEU B 1 125 ? -8.836 -18.422 -17.688 1 96.38 125 LEU B C 1
ATOM 2736 O O . LEU B 1 125 ? -10.039 -18.438 -17.453 1 96.38 125 LEU B O 1
ATOM 2740 N N . GLU B 1 126 ? -7.867 -18.609 -16.844 1 96.5 126 GLU B N 1
ATOM 2741 C CA . GLU B 1 126 ? -8.227 -18.922 -15.469 1 96.5 126 GLU B CA 1
ATOM 2742 C C . GLU B 1 126 ? -8.922 -17.734 -14.805 1 96.5 126 GLU B C 1
ATOM 2744 O O . GLU B 1 126 ? -9.961 -17.891 -14.156 1 96.5 126 GLU B O 1
ATOM 2749 N N . MET B 1 127 ? -8.438 -16.516 -15.039 1 93.69 127 MET B N 1
ATOM 2750 C CA . MET B 1 127 ? -9 -15.305 -14.453 1 93.69 127 MET B CA 1
ATOM 2751 C C . MET B 1 127 ? -10.414 -15.055 -14.969 1 93.69 127 MET B C 1
ATOM 2753 O O . MET B 1 127 ? -11.336 -14.852 -14.18 1 93.69 127 MET B O 1
ATOM 2757 N N . ILE B 1 128 ? -10.641 -15.18 -16.188 1 92.75 128 ILE B N 1
ATOM 2758 C CA . ILE B 1 128 ? -11.93 -14.898 -16.812 1 92.75 128 ILE B CA 1
ATOM 2759 C C . ILE B 1 128 ? -12.93 -15.984 -16.438 1 92.75 128 ILE B C 1
ATOM 2761 O O . ILE B 1 128 ? -14.086 -15.688 -16.109 1 92.75 128 ILE B O 1
ATOM 2765 N N . SER B 1 129 ? -12.5 -17.219 -16.438 1 92.31 129 SER B N 1
ATOM 2766 C CA . SER B 1 129 ? -13.406 -18.328 -16.172 1 92.31 129 SER B CA 1
ATOM 2767 C C . SER B 1 129 ? -13.93 -18.281 -14.734 1 92.31 129 SER B C 1
ATOM 2769 O O . SER B 1 129 ? -15.133 -18.422 -14.508 1 92.31 129 SER B O 1
ATOM 2771 N N . TRP B 1 130 ? -13.055 -18.047 -13.781 1 90.25 130 TRP B N 1
ATOM 2772 C CA . TRP B 1 130 ? -13.5 -18.031 -12.391 1 90.25 130 TRP B CA 1
ATOM 2773 C C . TRP B 1 130 ? -14.297 -16.766 -12.094 1 90.25 130 TRP B C 1
ATOM 2775 O O . TRP B 1 130 ? -15.258 -16.797 -11.328 1 90.25 130 TRP B O 1
ATOM 2785 N N . TYR B 1 131 ? -13.867 -15.641 -12.703 1 88.12 131 TYR B N 1
ATOM 2786 C CA . TYR B 1 131 ? -14.633 -14.406 -12.531 1 88.12 131 TYR B CA 1
ATOM 2787 C C . TYR B 1 131 ? -16.062 -14.578 -13.016 1 88.12 131 TYR B C 1
ATOM 2789 O O . TYR B 1 131 ? -17.016 -14.203 -12.32 1 88.12 131 TYR B O 1
ATOM 2797 N N . THR B 1 132 ? -16.281 -15.203 -14.195 1 85.06 132 THR B N 1
ATOM 2798 C CA . THR B 1 132 ? -17.609 -15.414 -14.758 1 85.06 132 THR B CA 1
ATOM 2799 C C . THR B 1 132 ? -18.391 -16.422 -13.93 1 85.06 132 THR B C 1
ATOM 2801 O O . THR B 1 132 ? -19.609 -16.297 -13.773 1 85.06 132 THR B O 1
ATOM 2804 N N . PHE B 1 133 ? -17.656 -17.375 -13.453 1 83.19 133 PHE B N 1
ATOM 2805 C CA . PHE B 1 133 ? -18.297 -18.359 -12.594 1 83.19 133 PHE B CA 1
ATOM 2806 C C . PHE B 1 133 ? -18.891 -17.688 -11.359 1 83.19 133 PHE B C 1
ATOM 2808 O O . PHE B 1 133 ? -20.062 -17.922 -11.023 1 83.19 133 PHE B O 1
ATOM 2815 N N . PHE B 1 134 ? -18.156 -16.781 -10.766 1 81.62 134 PHE B N 1
ATOM 2816 C CA . PHE B 1 134 ? -18.609 -16.172 -9.523 1 81.62 134 PHE B CA 1
ATOM 2817 C C . PHE B 1 134 ? -19.625 -15.07 -9.797 1 81.62 134 PHE B C 1
ATOM 2819 O O . PHE B 1 134 ? -20.531 -14.844 -9 1 81.62 134 PHE B O 1
ATOM 2826 N N . LEU B 1 135 ? -19.453 -14.406 -10.883 1 75.5 135 LEU B N 1
ATOM 2827 C CA . LEU B 1 135 ? -20.375 -13.32 -11.227 1 75.5 135 LEU B CA 1
ATOM 2828 C C . LEU B 1 135 ? -21.75 -13.867 -11.594 1 75.5 135 LEU B C 1
ATOM 2830 O O . LEU B 1 135 ? -22.766 -13.266 -11.25 1 75.5 135 LEU B O 1
ATOM 2834 N N . PHE B 1 136 ? -21.828 -14.906 -12.398 1 73.56 136 PHE B N 1
ATOM 2835 C CA . PHE B 1 136 ? -23.094 -15.406 -12.938 1 73.56 136 PHE B CA 1
ATOM 2836 C C . PHE B 1 136 ? -23.609 -16.562 -12.102 1 73.56 136 PHE B C 1
ATOM 2838 O O . PHE B 1 136 ? -24.703 -17.078 -12.352 1 73.56 136 PHE B O 1
ATOM 2845 N N . SER B 1 137 ? -22.734 -17.125 -11.461 1 64.06 137 SER B N 1
ATOM 2846 C CA . SER B 1 137 ? -23.25 -18.203 -10.609 1 64.06 137 SER B CA 1
ATOM 2847 C C . SER B 1 137 ? -24.281 -17.672 -9.625 1 64.06 137 SER B C 1
ATOM 2849 O O . SER B 1 137 ? -24 -16.719 -8.875 1 64.06 137 SER B O 1
ATOM 2851 N N . SER B 1 138 ? -25.562 -17.234 -10.289 1 50.06 138 SER B N 1
ATOM 2852 C CA . SER B 1 138 ? -26.781 -16.953 -9.547 1 50.06 138 SER B CA 1
ATOM 2853 C C . SER B 1 138 ? -26.891 -17.797 -8.289 1 50.06 138 SER B C 1
ATOM 2855 O O . SER B 1 138 ? -27.922 -17.828 -7.625 1 50.06 138 SER B O 1
ATOM 2857 N N . SER B 1 139 ? -26.203 -18.953 -8.297 1 45.78 139 SER B N 1
ATOM 2858 C CA . SER B 1 139 ? -26.781 -19.812 -7.281 1 45.78 139 SER B CA 1
ATOM 2859 C C . SER B 1 139 ? -27.156 -19.031 -6.035 1 45.78 139 SER B C 1
ATOM 2861 O O . SER B 1 139 ? -26.469 -18.078 -5.652 1 45.78 139 SER B O 1
ATOM 2863 N N . GLY B 1 140 ? -28.453 -19.109 -5.73 1 40.41 140 GLY B N 1
ATOM 2864 C CA . GLY B 1 140 ? -29.234 -18.609 -4.605 1 40.41 140 GLY B CA 1
ATOM 2865 C C . GLY B 1 140 ? -28.359 -18.094 -3.469 1 40.41 140 GLY B C 1
ATOM 2866 O O . GLY B 1 140 ? -28.531 -16.969 -3.016 1 40.41 140 GLY B O 1
ATOM 2867 N N . ASN B 1 141 ? -28.016 -19.016 -2.543 1 40.47 141 ASN B N 1
ATOM 2868 C CA . ASN B 1 141 ? -27.641 -18.953 -1.136 1 40.47 141 ASN B CA 1
ATOM 2869 C C . ASN B 1 141 ? -26.219 -18.422 -0.967 1 40.47 141 ASN B C 1
ATOM 2871 O O . ASN B 1 141 ? -25.844 -17.969 0.115 1 40.47 141 ASN B O 1
ATOM 2875 N N . MET B 1 142 ? -25.266 -19 -1.868 1 43.22 142 MET B N 1
ATOM 2876 C CA . MET B 1 142 ? -23.938 -18.609 -1.407 1 43.22 142 MET B CA 1
ATOM 2877 C C . MET B 1 142 ? -23.594 -17.203 -1.896 1 43.22 142 MET B C 1
ATOM 2879 O O . MET B 1 142 ? -23.172 -17.016 -3.045 1 43.22 142 MET B O 1
ATOM 2883 N N . SER B 1 143 ? -24.438 -16.328 -2.047 1 49.06 143 SER B N 1
ATOM 2884 C CA . SER B 1 143 ? -24.062 -14.93 -2.209 1 49.06 143 SER B CA 1
ATOM 2885 C C . SER B 1 143 ? -22.578 -14.727 -1.973 1 49.06 143 SER B C 1
ATOM 2887 O O . SER B 1 143 ? -22.125 -14.641 -0.826 1 49.06 143 SER B O 1
ATOM 2889 N N . MET B 1 144 ? -21.875 -15.414 -2.783 1 57.03 144 MET B N 1
ATOM 2890 C CA . MET B 1 144 ? -20.438 -15.273 -2.568 1 57.03 144 MET B CA 1
ATOM 2891 C C . MET B 1 144 ? -20.047 -13.797 -2.453 1 57.03 144 MET B C 1
ATOM 2893 O O . MET B 1 144 ? -20.375 -12.992 -3.326 1 57.03 144 MET B O 1
ATOM 2897 N N . GLY B 1 145 ? -20.125 -13.297 -1.295 1 70.06 145 GLY B N 1
ATOM 2898 C CA . GLY B 1 145 ? -19.766 -11.93 -0.952 1 70.06 145 GLY B CA 1
ATOM 2899 C C . GLY B 1 145 ? -18.531 -11.438 -1.664 1 70.06 145 GLY B C 1
ATOM 2900 O O . GLY B 1 145 ? -17.719 -12.234 -2.125 1 70.06 145 GLY B O 1
ATOM 2901 N N . VAL B 1 146 ? -18.531 -10.359 -2.312 1 78.38 146 VAL B N 1
ATOM 2902 C CA . VAL B 1 146 ? -17.422 -9.648 -2.949 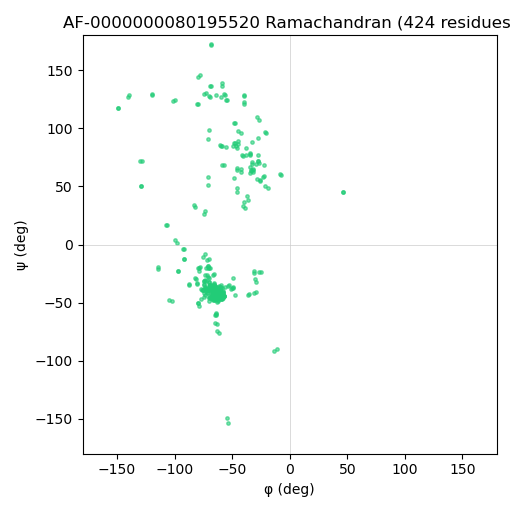1 78.38 146 VAL B CA 1
ATOM 2903 C C . VAL B 1 146 ? -16.109 -10.008 -2.256 1 78.38 146 VAL B C 1
ATOM 2905 O O . VAL B 1 146 ? -15.07 -10.133 -2.906 1 78.38 146 VAL B O 1
ATOM 2908 N N . THR B 1 147 ? -16.266 -10.414 -1.058 1 82.88 147 THR B N 1
ATOM 2909 C CA . THR B 1 147 ? -15.078 -10.734 -0.284 1 82.88 147 THR B CA 1
ATOM 2910 C C . THR B 1 147 ? -14.484 -12.07 -0.727 1 82.88 147 THR B C 1
ATOM 2912 O O . THR B 1 147 ? -13.266 -12.188 -0.884 1 82.88 147 THR B O 1
ATOM 2915 N N . ARG B 1 148 ? -15.352 -13.055 -1.026 1 84.06 148 ARG B N 1
ATOM 2916 C CA . ARG B 1 148 ? -14.875 -14.359 -1.475 1 84.06 148 ARG B CA 1
ATOM 2917 C C . ARG B 1 148 ? -14.289 -14.273 -2.881 1 84.06 148 ARG B C 1
ATOM 2919 O O . ARG B 1 148 ? -13.281 -14.914 -3.178 1 84.06 148 ARG B O 1
ATOM 2926 N N . LEU B 1 149 ? -14.906 -13.492 -3.674 1 86.06 149 LEU B N 1
ATOM 2927 C CA . LEU B 1 149 ? -14.414 -13.305 -5.035 1 86.06 149 LEU B CA 1
ATOM 2928 C C . LEU B 1 149 ? -13.023 -12.672 -5.027 1 86.06 149 LEU B C 1
ATOM 2930 O O . LEU B 1 149 ? -12.102 -13.188 -5.66 1 86.06 149 LEU B O 1
ATOM 2934 N N . ILE B 1 150 ? -12.875 -11.602 -4.27 1 89.38 150 ILE B N 1
ATOM 2935 C CA . ILE B 1 150 ? -11.602 -10.906 -4.207 1 89.38 150 ILE B CA 1
ATOM 2936 C C . ILE B 1 150 ? -10.539 -11.828 -3.615 1 89.38 150 ILE B C 1
ATOM 2938 O O . ILE B 1 150 ? -9.414 -11.898 -4.125 1 89.38 150 ILE B O 1
ATOM 2942 N N . SER B 1 151 ? -10.938 -12.516 -2.615 1 92.94 151 SER B N 1
ATOM 2943 C CA . SER B 1 151 ? -10 -13.422 -1.972 1 92.94 151 SER B CA 1
ATOM 2944 C C . SER B 1 151 ? -9.562 -14.531 -2.926 1 92.94 151 SER B C 1
ATOM 2946 O O . SER B 1 151 ? -8.383 -14.906 -2.951 1 92.94 151 SER B O 1
ATOM 2948 N N . PHE B 1 152 ? -10.445 -15.047 -3.672 1 93.25 152 PHE B N 1
ATOM 2949 C CA . PHE B 1 152 ? -10.102 -16.125 -4.598 1 93.25 152 PHE B CA 1
ATOM 2950 C C . PHE B 1 152 ? -9.234 -15.594 -5.738 1 93.25 152 PHE B C 1
ATOM 2952 O O . PHE B 1 152 ? -8.32 -16.281 -6.195 1 93.25 152 PHE B O 1
ATOM 2959 N N . VAL B 1 153 ? -9.547 -14.406 -6.188 1 91.81 153 VAL B N 1
ATOM 2960 C CA . VAL B 1 153 ? -8.742 -13.789 -7.238 1 91.81 153 VAL B CA 1
ATOM 2961 C C . VAL B 1 153 ? -7.312 -13.586 -6.742 1 91.81 153 VAL B C 1
ATOM 2963 O O . VAL B 1 153 ? -6.352 -13.844 -7.473 1 91.81 153 VAL B O 1
ATOM 2966 N N . VAL B 1 154 ? -7.215 -13.125 -5.531 1 94.19 154 VAL B N 1
ATOM 2967 C CA . VAL B 1 154 ? -5.891 -12.953 -4.945 1 94.19 154 VAL B CA 1
ATOM 2968 C C . VAL B 1 154 ? -5.176 -14.305 -4.879 1 94.19 154 VAL B C 1
ATOM 2970 O O . VAL B 1 154 ? -3.977 -14.398 -5.152 1 94.19 154 VAL B O 1
ATOM 2973 N N . PHE B 1 155 ? -5.902 -15.352 -4.551 1 96.81 155 PHE B N 1
ATOM 2974 C CA . PHE B 1 155 ? -5.367 -16.703 -4.504 1 96.81 155 PHE B CA 1
ATOM 2975 C C . PHE B 1 155 ? -4.812 -17.125 -5.863 1 96.81 155 PHE B C 1
ATOM 2977 O O . PHE B 1 155 ? -3.701 -17.641 -5.949 1 96.81 155 PHE B O 1
ATOM 2984 N N . ILE B 1 156 ? -5.539 -16.812 -6.895 1 96.44 156 ILE B N 1
ATOM 2985 C CA . ILE B 1 156 ? -5.137 -17.219 -8.234 1 96.44 156 ILE B CA 1
ATOM 2986 C C . ILE B 1 156 ? -3.949 -16.375 -8.695 1 96.44 156 ILE B C 1
ATOM 2988 O O . ILE B 1 156 ? -3.096 -16.844 -9.445 1 96.44 156 ILE B O 1
ATOM 2992 N N . LEU B 1 157 ? -3.826 -15.156 -8.156 1 96.62 157 LEU B N 1
ATOM 2993 C CA . LEU B 1 157 ? -2.822 -14.219 -8.641 1 96.62 157 LEU B CA 1
ATOM 2994 C C . LEU B 1 157 ? -1.526 -14.352 -7.844 1 96.62 157 LEU B C 1
ATOM 2996 O O . LEU B 1 157 ? -0.513 -13.742 -8.195 1 96.62 157 LEU B O 1
ATOM 3000 N N . LEU B 1 158 ? -1.487 -15.164 -6.855 1 97.06 158 LEU B N 1
ATOM 3001 C CA . LEU B 1 158 ? -0.315 -15.289 -5.996 1 97.06 158 LEU B CA 1
ATOM 3002 C C . LEU B 1 158 ? 0.913 -15.688 -6.809 1 97.06 158 LEU B C 1
ATOM 3004 O O . LEU B 1 158 ? 1.971 -15.07 -6.688 1 97.06 158 LEU B O 1
ATOM 3008 N N . VAL B 1 159 ? 0.787 -16.641 -7.66 1 97.44 159 VAL B N 1
ATOM 3009 C CA . VAL B 1 159 ? 1.925 -17.234 -8.359 1 97.44 159 VAL B CA 1
ATOM 3010 C C . VAL B 1 159 ? 2.34 -16.328 -9.523 1 97.44 159 VAL B C 1
ATOM 3012 O O . VAL B 1 159 ? 3.504 -15.93 -9.625 1 97.44 159 VAL B O 1
ATOM 3015 N N . PRO B 1 160 ? 1.437 -15.922 -10.367 1 96.06 160 PRO B N 1
ATOM 3016 C CA . PRO B 1 160 ? 1.881 -15.102 -11.5 1 96.06 160 PRO B CA 1
ATOM 3017 C C . PRO B 1 160 ? 2.434 -13.75 -11.062 1 96.06 160 PRO B C 1
ATOM 3019 O O . PRO B 1 160 ? 3.352 -13.219 -11.695 1 96.06 160 PRO B O 1
ATOM 3022 N N . ILE B 1 161 ? 1.929 -13.148 -10.023 1 95.06 161 ILE B N 1
ATOM 3023 C CA . ILE B 1 161 ? 2.484 -11.891 -9.539 1 95.06 161 ILE B CA 1
ATOM 3024 C C . ILE B 1 161 ? 3.891 -12.125 -8.992 1 95.06 161 ILE B C 1
ATOM 3026 O O . ILE B 1 161 ? 4.797 -11.32 -9.227 1 95.06 161 ILE B O 1
ATOM 3030 N N . GLY B 1 162 ? 4.016 -13.18 -8.242 1 95.75 162 GLY B N 1
ATOM 3031 C CA . GLY B 1 162 ? 5.352 -13.531 -7.777 1 95.75 162 GLY B CA 1
ATOM 3032 C C . GLY B 1 162 ? 6.34 -13.727 -8.906 1 95.75 162 GLY B C 1
ATOM 3033 O O . GLY B 1 162 ? 7.48 -13.266 -8.828 1 95.75 162 GLY B O 1
ATOM 3034 N N . LEU B 1 163 ? 5.945 -14.406 -9.914 1 95.12 163 LEU B N 1
ATOM 3035 C CA . LEU B 1 163 ? 6.801 -14.648 -11.07 1 95.12 163 LEU B CA 1
ATOM 3036 C C . LEU B 1 163 ? 7.121 -13.352 -11.797 1 95.12 163 LEU B C 1
ATOM 3038 O O . LEU B 1 163 ? 8.281 -13.086 -12.133 1 95.12 163 LEU B O 1
ATOM 3042 N N . LEU B 1 164 ? 6.168 -12.539 -11.922 1 92.19 164 LEU B N 1
ATOM 3043 C CA . LEU B 1 164 ? 6.336 -11.297 -12.664 1 92.19 164 LEU B CA 1
ATOM 3044 C C . LEU B 1 164 ? 7.305 -10.367 -11.953 1 92.19 164 LEU B C 1
ATOM 3046 O O . LEU B 1 164 ? 8.102 -9.68 -12.594 1 92.19 164 LEU B O 1
ATOM 3050 N N . VAL B 1 165 ? 7.195 -10.398 -10.664 1 92.44 165 VAL B N 1
ATOM 3051 C CA . VAL B 1 165 ? 7.992 -9.469 -9.875 1 92.44 165 VAL B CA 1
ATOM 3052 C C . VAL B 1 165 ? 9.43 -9.977 -9.773 1 92.44 165 VAL B C 1
ATOM 3054 O O . VAL B 1 165 ? 10.359 -9.188 -9.562 1 92.44 165 VAL B O 1
ATOM 3057 N N . SER B 1 166 ? 9.703 -11.234 -10.008 1 92.75 166 SER B N 1
ATOM 3058 C CA . SER B 1 166 ? 10.992 -11.828 -9.664 1 92.75 166 SER B CA 1
ATOM 3059 C C . SER B 1 166 ? 11.75 -12.258 -10.914 1 92.75 166 SER B C 1
ATOM 3061 O O . SER B 1 166 ? 12.961 -12.477 -10.867 1 92.75 166 SER B O 1
ATOM 3063 N N . LEU B 1 167 ? 11.133 -12.461 -12.039 1 89.25 167 LEU B N 1
ATOM 3064 C CA . LEU B 1 167 ? 11.758 -12.992 -13.242 1 89.25 167 LEU B CA 1
ATOM 3065 C C . LEU B 1 167 ? 12.562 -11.914 -13.961 1 89.25 167 LEU B C 1
ATOM 3067 O O . LEU B 1 167 ? 12.211 -10.734 -13.898 1 89.25 167 LEU B O 1
ATOM 3071 N N . GLU B 1 168 ? 13.602 -12.289 -14.547 1 85.62 168 GLU B N 1
ATOM 3072 C CA . GLU B 1 168 ? 14.43 -11.43 -15.391 1 85.62 168 GLU B CA 1
ATOM 3073 C C . GLU B 1 168 ? 14.156 -11.68 -16.875 1 85.62 168 GLU B C 1
ATOM 3075 O O . GLU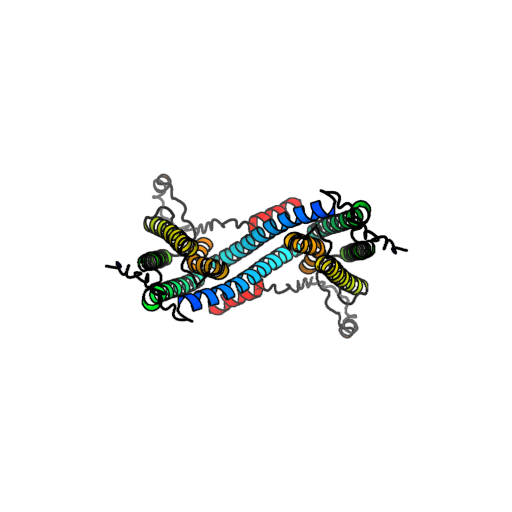 B 1 168 ? 14.219 -12.812 -17.344 1 85.62 168 GLU B O 1
ATOM 3080 N N . VAL B 1 169 ? 13.82 -10.656 -17.484 1 77.5 169 VAL B N 1
ATOM 3081 C CA . VAL B 1 169 ? 13.492 -10.797 -18.891 1 77.5 169 VAL B CA 1
ATOM 3082 C C . VAL B 1 169 ? 14.773 -10.852 -19.719 1 77.5 169 VAL B C 1
ATOM 3084 O O . VAL B 1 169 ? 15.648 -9.992 -19.578 1 77.5 169 VAL B O 1
ATOM 3087 N N . GLU B 1 170 ? 14.969 -11.867 -20.422 1 76.62 170 GLU B N 1
ATOM 3088 C CA . GLU B 1 170 ? 16.109 -12.008 -21.328 1 76.62 170 GLU B CA 1
ATOM 3089 C C . GLU B 1 170 ? 15.977 -11.055 -22.516 1 76.62 170 GLU B C 1
ATOM 3091 O O . GLU B 1 170 ? 14.891 -10.898 -23.078 1 76.62 170 GLU B O 1
ATOM 3096 N N . PRO B 1 171 ? 17.141 -10.258 -22.672 1 66.44 171 PRO B N 1
ATOM 3097 C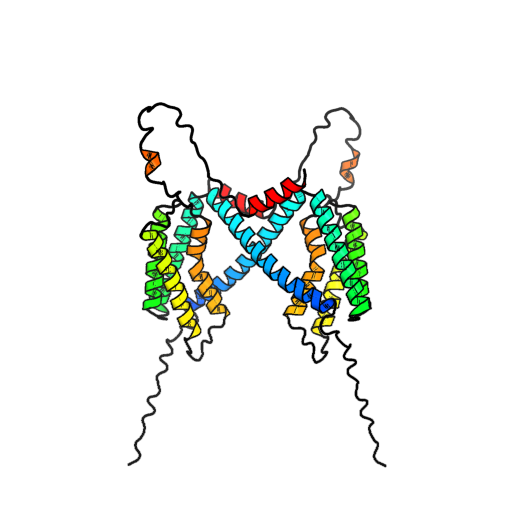 CA . PRO B 1 171 ? 17.109 -9.391 -23.859 1 66.44 171 PRO B CA 1
ATOM 3098 C C . PRO B 1 171 ? 16.875 -10.172 -25.156 1 66.44 171 PRO B C 1
ATOM 3100 O O . PRO B 1 171 ? 17.281 -11.328 -25.266 1 66.44 171 PRO B O 1
ATOM 3103 N N . VAL B 1 172 ? 15.969 -9.766 -25.875 1 56.72 172 VAL B N 1
ATOM 3104 C CA . VAL B 1 172 ? 15.781 -10.359 -27.188 1 56.72 172 VAL B CA 1
ATOM 3105 C C . VAL B 1 172 ? 17.047 -10.195 -28.031 1 56.72 172 VAL B C 1
ATOM 3107 O O . VAL B 1 172 ? 17.484 -9.07 -28.281 1 56.72 172 VAL B O 1
ATOM 3110 N N . THR B 1 173 ? 18.031 -11.102 -27.906 1 55.78 173 THR B N 1
ATOM 3111 C CA . THR B 1 173 ? 19.203 -10.984 -28.766 1 55.78 173 THR B CA 1
ATOM 3112 C C . THR B 1 173 ? 18.766 -10.758 -30.219 1 55.78 173 THR B C 1
ATOM 3114 O O . THR B 1 173 ? 17.953 -11.5 -30.75 1 55.78 173 THR B O 1
ATOM 3117 N N . LEU B 1 174 ? 18.906 -9.539 -30.672 1 47.78 174 LEU B N 1
ATOM 3118 C CA . LEU B 1 174 ? 18.797 -9.344 -32.125 1 47.78 174 LEU B CA 1
ATOM 3119 C C . LEU B 1 174 ? 19.781 -10.25 -32.844 1 47.78 174 LEU B C 1
ATOM 3121 O O . LEU B 1 174 ? 20.859 -10.539 -32.344 1 47.78 174 LEU B O 1
ATOM 3125 N N . PRO B 1 175 ? 19.391 -11.102 -33.781 1 49.94 175 PRO B N 1
ATOM 3126 C CA . PRO B 1 175 ? 20.234 -12.039 -34.531 1 49.94 175 PRO B CA 1
ATOM 3127 C C . PRO B 1 175 ? 21.625 -11.461 -34.844 1 49.94 175 PRO B C 1
ATOM 3129 O O . PRO B 1 175 ? 22.562 -12.211 -35.062 1 49.94 175 PRO B O 1
ATOM 3132 N N . GLY B 1 176 ? 21.75 -10.156 -35.281 1 46.69 176 GLY B N 1
ATOM 3133 C CA . GLY B 1 176 ? 22.891 -9.672 -36.031 1 46.69 176 GLY B CA 1
ATOM 3134 C C . GLY B 1 176 ? 24.172 -9.625 -35.188 1 46.69 176 GLY B C 1
ATOM 3135 O O . GLY B 1 176 ? 25.25 -9.344 -35.719 1 46.69 176 GLY B O 1
ATOM 3136 N N . SER B 1 177 ? 24.109 -9.289 -33.969 1 46.5 177 SER B N 1
ATOM 3137 C CA . SER B 1 177 ? 25.359 -8.945 -33.312 1 46.5 177 SER B CA 1
ATOM 3138 C C . SER B 1 177 ? 26.188 -10.188 -33.031 1 46.5 177 SER B C 1
ATOM 3140 O O . SER B 1 177 ? 27.25 -10.102 -32.406 1 46.5 177 SER B O 1
ATOM 3142 N N . SER B 1 178 ? 25.688 -11.359 -33.219 1 42.59 178 SER B N 1
ATOM 3143 C CA . SER B 1 178 ? 26.469 -12.531 -32.844 1 42.59 178 SER B CA 1
ATOM 3144 C C . SER B 1 178 ? 27.625 -12.742 -33.844 1 42.59 178 SER B C 1
ATOM 3146 O O . SER B 1 178 ? 28.406 -13.68 -33.688 1 42.59 178 SER B O 1
ATOM 3148 N N . ILE B 1 179 ? 27.469 -12.117 -35.094 1 38.53 179 ILE B N 1
ATOM 3149 C CA . ILE B 1 179 ? 28.422 -12.617 -36.094 1 38.53 179 ILE B CA 1
ATOM 3150 C C . ILE B 1 179 ? 29.844 -12.242 -35.656 1 38.53 179 ILE B C 1
ATOM 3152 O O . ILE B 1 179 ? 30.766 -13.055 -35.75 1 38.53 179 ILE B O 1
ATOM 3156 N N . SER B 1 180 ? 30.109 -10.797 -35.688 1 38.22 180 SER B N 1
ATOM 3157 C CA . SER B 1 180 ? 31.484 -10.484 -36.062 1 38.22 180 SER B CA 1
ATOM 3158 C C . SER B 1 180 ? 32.469 -11.008 -35.031 1 38.22 180 SER B C 1
ATOM 3160 O O . SER B 1 180 ? 33.625 -11.32 -35.344 1 38.22 180 SER B O 1
ATOM 3162 N N . ASN B 1 181 ? 32.344 -10.562 -33.75 1 36.44 181 ASN B N 1
ATOM 3163 C CA . ASN B 1 181 ? 33.594 -10.602 -32.969 1 36.44 181 ASN B CA 1
ATOM 3164 C C . ASN B 1 181 ? 33.938 -12.023 -32.562 1 36.44 181 ASN B C 1
ATOM 3166 O O . ASN B 1 181 ? 33.625 -12.469 -31.469 1 36.44 181 ASN B O 1
ATOM 3170 N N . ARG B 1 182 ? 33.562 -13.086 -33.219 1 34.03 182 ARG B N 1
ATOM 3171 C CA . ARG B 1 182 ? 34.031 -14.414 -32.844 1 34.03 182 ARG B CA 1
ATOM 3172 C C . ARG B 1 182 ? 35.562 -14.453 -32.719 1 34.03 182 ARG B C 1
ATOM 3174 O O . ARG B 1 182 ? 36.125 -15.453 -32.25 1 34.03 182 ARG B O 1
ATOM 3181 N N . ALA B 1 183 ? 36.25 -13.711 -33.656 1 34.66 183 ALA B N 1
ATOM 3182 C CA . ALA B 1 183 ? 37.594 -14.242 -33.781 1 34.66 183 ALA B CA 1
ATOM 3183 C C . ALA B 1 183 ? 38.375 -14.109 -32.469 1 34.66 183 ALA B C 1
ATOM 3185 O O . ALA B 1 183 ? 39.188 -14.977 -32.125 1 34.66 183 ALA B O 1
ATOM 3186 N N . SER B 1 184 ? 38.812 -12.805 -32.156 1 34.34 184 SER B N 1
ATOM 3187 C CA . SER B 1 184 ? 40 -12.75 -31.328 1 34.34 184 SER B CA 1
ATOM 3188 C C . SER B 1 184 ? 39.688 -13.195 -29.906 1 34.34 184 SER B C 1
ATOM 3190 O O . SER B 1 184 ? 38.844 -12.594 -29.219 1 34.34 184 SER B O 1
ATOM 3192 N N . SER B 1 185 ? 39.812 -14.469 -29.531 1 32.56 185 SER B N 1
ATOM 3193 C CA . SER B 1 185 ? 39.531 -15.312 -28.375 1 32.56 185 SER B CA 1
ATOM 3194 C C . SER B 1 185 ? 40.062 -14.688 -27.094 1 32.56 185 SER B C 1
ATOM 3196 O O . SER B 1 185 ? 39.938 -15.281 -26.016 1 32.56 185 SER B O 1
ATOM 3198 N N . SER B 1 186 ? 41.219 -13.844 -27.266 1 29.84 186 SER B N 1
ATOM 3199 C CA . SER B 1 186 ? 42 -13.953 -26.047 1 29.84 186 SER B CA 1
ATOM 3200 C C . SER B 1 186 ? 41.156 -13.648 -24.812 1 29.84 186 SER B C 1
ATOM 3202 O O . SER B 1 186 ? 40.062 -13.125 -24.922 1 29.84 186 SER B O 1
ATOM 3204 N N . SER B 1 187 ? 41.938 -13.156 -23.703 1 30.44 187 SER B N 1
ATOM 3205 C CA . SER B 1 187 ? 42 -13.328 -22.25 1 30.44 187 SER B CA 1
ATOM 3206 C C . SER B 1 187 ? 40.875 -12.539 -21.562 1 30.44 187 SER B C 1
ATOM 3208 O O . SER B 1 187 ? 40.594 -12.758 -20.391 1 30.44 187 SER B O 1
ATOM 3210 N N . TYR B 1 188 ? 40.719 -11.18 -22.031 1 27.81 188 TYR B N 1
ATOM 3211 C CA . TYR B 1 188 ? 40.281 -10.312 -20.938 1 27.81 188 TYR B CA 1
ATOM 3212 C C . TYR B 1 188 ? 38.844 -10.586 -20.547 1 27.81 188 TYR B C 1
ATOM 3214 O O . TYR B 1 188 ? 37.906 -10.25 -21.297 1 27.81 188 TYR B O 1
ATOM 3222 N N . HIS B 1 189 ? 38.469 -11.781 -20.156 1 29.27 189 HIS B N 1
ATOM 3223 C CA . HIS B 1 189 ? 37.156 -12.039 -19.531 1 29.27 189 HIS B CA 1
ATOM 3224 C C . HIS B 1 189 ? 36.781 -10.906 -18.594 1 29.27 189 HIS B C 1
ATOM 3226 O O . HIS B 1 189 ? 37.094 -10.938 -17.406 1 29.27 189 HIS B O 1
ATOM 3232 N N . ALA B 1 190 ? 37.219 -9.633 -18.891 1 27.7 190 ALA B N 1
ATOM 3233 C CA . ALA B 1 190 ? 36.594 -8.688 -17.953 1 27.7 190 ALA B CA 1
ATOM 3234 C C . ALA B 1 190 ? 35.125 -8.961 -17.781 1 27.7 190 ALA B C 1
ATOM 3236 O O . ALA B 1 190 ? 34.375 -9.133 -18.766 1 27.7 190 ALA B O 1
ATOM 3237 N N . ASP B 1 191 ? 34.656 -9.688 -16.734 1 29.19 191 ASP B N 1
ATOM 3238 C CA . ASP B 1 191 ? 33.344 -9.852 -16.125 1 29.19 191 ASP B CA 1
ATOM 3239 C C . ASP B 1 191 ? 32.469 -8.625 -16.359 1 29.19 191 ASP B C 1
ATOM 3241 O O . ASP B 1 191 ? 32.688 -7.574 -15.75 1 29.19 191 ASP B O 1
ATOM 3245 N N . ILE B 1 192 ? 32.281 -8.211 -17.484 1 30.53 192 ILE B N 1
ATOM 3246 C CA . ILE B 1 192 ? 31.219 -7.234 -17.734 1 30.53 192 ILE B CA 1
ATOM 3247 C C . ILE B 1 192 ? 29.938 -7.664 -17.016 1 30.53 192 ILE B C 1
ATOM 3249 O O . ILE B 1 192 ? 29.25 -8.586 -17.453 1 30.53 192 ILE B O 1
ATOM 3253 N N . SER B 1 193 ? 29.922 -8.078 -15.812 1 33.25 193 SER B N 1
ATOM 3254 C CA . SER B 1 193 ? 28.719 -8.07 -14.984 1 33.25 193 SER B CA 1
ATOM 3255 C C . SER B 1 193 ? 27.875 -6.836 -15.266 1 33.25 193 SER B C 1
ATOM 3257 O O . SER B 1 193 ? 28.125 -5.758 -14.727 1 33.25 193 SER B O 1
ATOM 3259 N N . SER B 1 194 ? 27.688 -6.398 -16.438 1 35.34 194 SER B N 1
ATOM 3260 C CA . SER B 1 194 ? 26.734 -5.344 -16.734 1 35.34 194 SER B CA 1
ATOM 3261 C C . SER B 1 194 ? 25.375 -5.625 -16.094 1 35.34 194 SER B C 1
ATOM 3263 O O . SER B 1 194 ? 24.641 -6.512 -16.531 1 35.34 194 SER B O 1
ATOM 3265 N N . SER B 1 195 ? 25.266 -5.793 -14.867 1 36.12 195 SER B N 1
ATOM 3266 C CA . SER B 1 195 ? 24 -5.734 -14.133 1 36.12 195 SER B CA 1
ATOM 3267 C C . SER B 1 195 ? 23.062 -4.695 -14.734 1 36.12 195 SER B C 1
ATOM 3269 O O . SER B 1 195 ? 23.328 -3.494 -14.656 1 36.12 195 SER B O 1
ATOM 3271 N N . GLU B 1 196 ? 22.625 -4.797 -15.969 1 40.69 196 GLU B N 1
ATOM 3272 C CA . GLU B 1 196 ? 21.484 -3.998 -16.406 1 40.69 196 GLU B CA 1
ATOM 3273 C C . GLU B 1 196 ? 20.5 -3.785 -15.258 1 40.69 196 GLU B C 1
ATOM 3275 O O . GLU B 1 196 ? 19.766 -4.707 -14.883 1 40.69 196 GLU B O 1
ATOM 3280 N N . ARG B 1 197 ? 20.797 -3.076 -14.305 1 42.31 197 ARG B N 1
ATOM 3281 C CA . ARG B 1 197 ? 20 -2.688 -13.156 1 42.31 197 ARG B CA 1
ATOM 3282 C C . ARG B 1 197 ? 18.594 -2.254 -13.578 1 42.31 197 ARG B C 1
ATOM 3284 O O . ARG B 1 197 ? 18.438 -1.282 -14.32 1 42.31 197 ARG B O 1
ATOM 3291 N N . LYS B 1 198 ? 17.656 -3.17 -13.781 1 45.84 198 LYS B N 1
ATOM 3292 C CA . LYS B 1 198 ? 16.25 -2.811 -13.875 1 45.84 198 LYS B CA 1
ATOM 3293 C C . LYS B 1 198 ? 15.953 -1.537 -13.086 1 45.84 198 LYS B C 1
ATOM 3295 O O . LYS B 1 198 ? 16.203 -1.474 -11.883 1 45.84 198 LYS B O 1
ATOM 3300 N N . MET B 1 199 ? 16.047 -0.403 -13.812 1 47.16 199 MET B N 1
ATOM 3301 C CA . MET B 1 199 ? 15.672 0.873 -13.219 1 47.16 199 MET B CA 1
ATOM 3302 C C . MET B 1 199 ? 14.305 0.77 -12.547 1 47.16 199 MET B C 1
ATOM 3304 O O . MET B 1 199 ? 13.273 0.734 -13.219 1 47.16 199 MET B O 1
ATOM 3308 N N . THR B 1 200 ? 14.234 0.324 -11.336 1 51.88 200 THR B N 1
ATOM 3309 C CA . THR B 1 200 ? 12.977 0.285 -10.609 1 51.88 200 THR B CA 1
ATOM 3310 C C . THR B 1 200 ? 12.43 1.694 -10.391 1 51.88 200 THR B C 1
ATOM 3312 O O . THR B 1 200 ? 13.195 2.654 -10.297 1 51.88 200 THR B O 1
ATOM 3315 N N . VAL B 1 201 ? 11.227 1.845 -10.75 1 50.41 201 VAL B N 1
ATOM 3316 C CA . VAL B 1 201 ? 10.492 3.08 -10.5 1 50.41 201 VAL B CA 1
ATOM 3317 C C . VAL B 1 201 ? 11.016 3.746 -9.227 1 50.41 201 VAL B C 1
ATOM 3319 O O . VAL B 1 201 ? 11.156 4.969 -9.172 1 50.41 201 VAL B O 1
ATOM 3322 N N . LEU B 1 202 ? 11.484 3.018 -8.344 1 60.44 202 LEU B N 1
ATOM 3323 C CA . LEU B 1 202 ? 12.031 3.525 -7.09 1 60.44 202 LEU B CA 1
ATOM 3324 C C . LEU B 1 202 ? 13.344 4.262 -7.328 1 60.44 202 LEU B C 1
ATOM 3326 O O . LEU B 1 202 ? 13.602 5.297 -6.711 1 60.44 202 LEU B O 1
ATOM 3330 N N . LYS B 1 203 ? 14.023 3.85 -8.227 1 59.72 203 LYS B N 1
ATOM 3331 C CA . LYS B 1 203 ? 15.273 4.52 -8.586 1 59.72 203 LYS B CA 1
ATOM 3332 C C . LYS B 1 203 ? 15 5.824 -9.32 1 59.72 203 LYS B C 1
ATOM 3334 O O . LYS B 1 203 ? 15.711 6.816 -9.125 1 59.72 203 LYS B O 1
ATOM 3339 N N . ALA B 1 204 ? 13.938 5.82 -10.023 1 56.75 204 ALA B N 1
ATOM 3340 C CA . ALA B 1 204 ? 13.57 7.039 -10.734 1 56.75 204 ALA B CA 1
ATOM 3341 C C . ALA B 1 204 ? 13.117 8.125 -9.758 1 56.75 204 ALA B C 1
ATOM 3343 O O . ALA B 1 204 ? 13.484 9.297 -9.906 1 56.75 204 ALA B O 1
ATOM 3344 N N . ILE B 1 205 ? 12.281 7.883 -8.852 1 57.22 205 ILE B N 1
ATOM 3345 C CA . ILE B 1 205 ? 11.836 8.828 -7.836 1 57.22 205 ILE B CA 1
ATOM 3346 C C . ILE B 1 205 ? 13.039 9.359 -7.062 1 57.22 205 ILE B C 1
ATOM 3348 O O . ILE B 1 205 ? 13.133 10.555 -6.793 1 57.22 205 ILE B O 1
ATOM 3352 N N . LYS B 1 206 ? 13.961 8.562 -6.836 1 63.16 206 LYS B N 1
ATOM 3353 C CA . LYS B 1 206 ? 15.18 8.969 -6.141 1 63.16 206 LYS B CA 1
ATOM 3354 C C . LYS B 1 206 ? 16 9.938 -6.984 1 63.16 206 LYS B C 1
ATOM 3356 O O . LYS B 1 206 ? 16.562 10.906 -6.461 1 63.16 206 LYS B O 1
ATOM 3361 N N . SER B 1 207 ? 16.062 9.727 -8.281 1 61.41 207 SER B N 1
ATOM 3362 C CA . SER B 1 207 ? 16.797 10.617 -9.172 1 61.41 207 SER B CA 1
ATOM 3363 C C . SER B 1 207 ? 16.188 12.008 -9.203 1 61.41 207 SER B C 1
ATOM 3365 O O . SER B 1 207 ? 16.906 13.008 -9.258 1 61.41 207 SER B O 1
ATOM 3367 N N . TRP B 1 208 ? 14.898 12.031 -9.203 1 57.31 208 TRP B N 1
ATOM 3368 C CA . TRP B 1 208 ? 14.203 13.32 -9.172 1 57.31 208 TRP B CA 1
ATOM 3369 C C . TRP B 1 208 ? 14.555 14.086 -7.898 1 57.31 208 TRP B C 1
ATOM 3371 O O . TRP B 1 208 ? 14.75 15.305 -7.938 1 57.31 208 TRP B O 1
ATOM 3381 N N . PHE B 1 209 ? 14.562 13.539 -6.805 1 58.78 209 PHE B N 1
ATOM 3382 C CA . PHE B 1 209 ? 14.953 14.18 -5.559 1 58.78 209 PHE B CA 1
ATOM 3383 C C . PHE B 1 209 ? 16.391 14.68 -5.637 1 58.78 209 PHE B C 1
ATOM 3385 O O . PHE B 1 209 ? 16.734 15.711 -5.059 1 58.78 209 PHE B O 1
ATOM 3392 N N . THR B 1 210 ? 17.25 13.969 -6.328 1 57.53 210 THR B N 1
ATOM 3393 C CA . THR B 1 210 ? 18.656 14.328 -6.457 1 57.53 210 THR B CA 1
ATOM 3394 C C . THR B 1 210 ? 18.828 15.508 -7.41 1 57.53 210 THR B C 1
ATOM 3396 O O . THR B 1 210 ? 19.734 16.344 -7.219 1 57.53 210 THR B O 1
ATOM 3399 N N . VAL B 1 211 ? 18.203 15.609 -8.469 1 55.5 211 VAL B N 1
ATOM 3400 C CA . VAL B 1 211 ? 18.375 16.641 -9.492 1 55.5 211 VAL B CA 1
ATOM 3401 C C . VAL B 1 211 ? 17.984 18 -8.922 1 55.5 211 VAL B C 1
ATOM 3403 O O . VAL B 1 211 ? 18.594 19.016 -9.258 1 55.5 211 VAL B O 1
ATOM 3406 N N . SER B 1 212 ? 17 18.031 -8.109 1 49.81 212 SER B N 1
ATOM 3407 C CA . SER B 1 212 ? 16.594 19.344 -7.629 1 49.81 212 SER B CA 1
ATOM 3408 C C . SER B 1 212 ? 17.625 19.938 -6.676 1 49.81 212 SER B C 1
ATOM 3410 O O . SER B 1 212 ? 17.5 21.078 -6.227 1 49.81 212 SER B O 1
ATOM 3412 N N . THR B 1 213 ? 18.531 19.219 -6.234 1 46.81 213 THR B N 1
ATOM 3413 C CA . THR B 1 213 ? 19.547 19.75 -5.328 1 46.81 213 THR B CA 1
ATOM 3414 C C . THR B 1 213 ? 20.609 20.516 -6.094 1 46.81 213 THR B C 1
ATOM 3416 O O . THR B 1 213 ? 21.469 21.172 -5.492 1 46.81 213 THR B O 1
ATOM 3419 N N . ASP B 1 214 ? 20.781 20.312 -7.379 1 39.53 214 ASP B N 1
ATOM 3420 C CA . ASP B 1 214 ? 21.703 21.25 -8.008 1 39.53 214 ASP B CA 1
ATOM 3421 C C . ASP B 1 214 ? 21.016 22.594 -8.258 1 39.53 214 ASP B C 1
ATOM 3423 O O . ASP B 1 214 ? 19.859 22.641 -8.695 1 39.53 214 ASP B O 1
#

pLDDT: mean 75.73, std 24.35, range [27.22, 98.38]